Protein AF-0000000072982803 (afdb_homodimer)

Sequence (566 aa):
MSPMLAGWRTAVEQTLDEQLAAVANPHLRAAMVYSVEAGGKRLRPLLLLSVVAMYDGVIADALPAAAALEYVHTYSLIHDDLPAMDDDDLRRGKPTNHKQFGEALAILAGDALLTDAFAILSREYPEKGAACVQILAEAAGSNGMVGGQVLDMDGENEQYHLETLKRMHEAKTGALIQAAIAMGGLFVTIPETDQTALADFSAAFGLGFQIKDDINDVTKTTAELGKTADKDVIEHKNTFPELLGLDGAIQALQVEIAKAETALNELTVDAAPLAEILAVLKAMSPMLAGWRTAVEQTLDEQLAAVANPHLRAAMVYSVEAGGKRLRPLLLLSVVAMYDGVIADALPAAAALEYVHTYSLIHDDLPAMDDDDLRRGKPTNHKQFGEALAILAGDALLTDAFAILSREYPEKGAACVQILAEAAGSNGMVGGQVLDMDGENEQYHLETLKRMHEAKTGALIQAAIAMGGLFVTIPETDQTALADFSAAFGLGFQIKDDINDVTKTTAELGKTADKDVIEHKNTFPELLGLDGAIQALQVEIAKAETALNELTVDAAPLAEILAVLKA

Radius of gyration: 24.05 Å; Cα contacts (8 Å, |Δi|>4): 964; chains: 2; bounding box: 48×66×51 Å

InterPro domains:
  IPR000092 Polyprenyl synthetase-like [PF00348] (26-247)
  IPR000092 Polyprenyl synthetase-like [cd00685] (24-267)
  IPR008949 Isoprenoid synthase domain superfamily [G3DSA:1.10.600.10] (2-282)
  IPR008949 Isoprenoid synthase domain superfamily [SSF48576] (4-266)
  IPR033749 Polyprenyl synthetase, conserved site [PS00444] (205-217)
  IPR033749 Polyprenyl synthetase, conserved site [PS00723] (77-93)
  IPR053378 Prenyl diphosphate synthase [NF045485] (9-281)

Foldseek 3Di:
DDPVLVVLVVLLVVLLVVLLVPDDDPLLSCLLCCQLVLDDSLLLLLLLLLLCVQQPFDSNLCSLLSNLLSLLVSLLQLVCCAPVHLVWQWDSQHGRSCNVNNRVSSNVSSVCSNVVSLVSLCVSPVPCSVVSCVLQCCQSDCQAQVVLSVLQVVCLVPADDPVSVLSSQCRNFLSSQLSSNVSSCSRHPFDPQLVVLSNQLSSLLSSLVQLLVLLCLAVDDCVVRRIHHPSCVVSVTHHQCVNQNNVRSVVSSVVSLVSNVVSCVSGPTNSVSVVVSSCVSVD/DDPVLVVLVVLLVVLLVVLLVPDDDPLLSCLLCCQLVLDDSLLLLLLLLLLCVQQPFDSVLCSLLSNLLSLLVSLLQLVCCAPVHLVWQWDSLHGHSCNVRNRVSSNVSSVCSNVVSLVSLCVSPVPCSVVLCVLQDCQSDCQAQVVLSVLQVVCLVPADDPVSVLSSQCRNFLSSQLSSNVSSCSRHPFDPQLVVLSNQLSSLLSSLVQLLVLLCLAPDDCVVRRIHHPSCVVSVTHHQCVNQNNVRSVVSSVVSLVSNVVSCVSGPTNSVSVVVSSCVSVD

Structure (mmCIF, N/CA/C/O backbone):
data_AF-0000000072982803-model_v1
#
loop_
_entity.id
_entity.type
_entity.pdbx_description
1 polymer 'Farnesyl diphosphate synthase'
#
loop_
_atom_site.group_PDB
_atom_s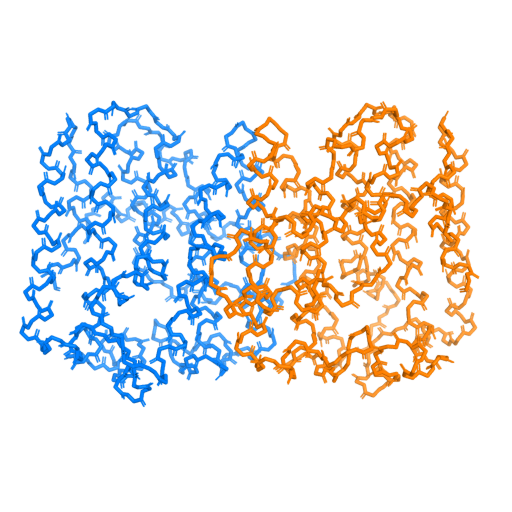ite.id
_atom_site.type_symbol
_atom_site.label_atom_id
_atom_site.label_alt_id
_atom_site.label_comp_id
_atom_site.label_asym_id
_atom_site.label_entity_id
_atom_site.label_seq_id
_atom_site.pdbx_PDB_ins_code
_atom_site.Cartn_x
_atom_site.Cartn_y
_atom_site.Cartn_z
_atom_site.occupancy
_atom_site.B_iso_or_equiv
_atom_site.auth_seq_id
_atom_site.auth_comp_id
_atom_site.auth_asym_id
_atom_site.auth_atom_id
_atom_site.pdbx_PDB_model_num
ATOM 1 N N . MET A 1 1 ? -1.982 32.188 -4.055 1 88.19 1 MET A N 1
ATOM 2 C CA . MET A 1 1 ? -0.77 31.391 -4.211 1 88.19 1 MET A CA 1
ATOM 3 C C . MET A 1 1 ? 0.246 32.125 -5.094 1 88.19 1 MET A C 1
ATOM 5 O O . MET A 1 1 ? -0.096 32.594 -6.172 1 88.19 1 MET A O 1
ATOM 9 N N . SER A 1 2 ? 1.438 32.25 -4.613 1 93.25 2 SER A N 1
ATOM 10 C CA . SER A 1 2 ? 2.492 32.906 -5.359 1 93.25 2 SER A CA 1
ATOM 11 C C . SER A 1 2 ? 2.771 32.219 -6.684 1 93.25 2 SER A C 1
ATOM 13 O O . SER A 1 2 ? 2.451 31.031 -6.844 1 93.25 2 SER A O 1
ATOM 15 N N . PRO A 1 3 ? 3.348 32.906 -7.609 1 95.31 3 PRO A N 1
ATOM 16 C CA . PRO A 1 3 ? 3.699 32.281 -8.891 1 95.31 3 PRO A CA 1
ATOM 17 C C . PRO A 1 3 ? 4.652 31.109 -8.734 1 95.31 3 PRO A C 1
ATOM 19 O O . PRO A 1 3 ? 4.57 30.141 -9.5 1 95.31 3 PRO A O 1
ATOM 22 N N . MET A 1 4 ? 5.465 31.219 -7.781 1 95.62 4 MET A N 1
ATOM 23 C CA . MET A 1 4 ? 6.418 30.141 -7.539 1 95.62 4 MET A CA 1
ATOM 24 C C . MET A 1 4 ? 5.699 28.875 -7.121 1 95.62 4 MET A C 1
ATOM 26 O O . MET A 1 4 ? 5.867 27.828 -7.75 1 95.62 4 MET A O 1
ATOM 30 N N . LEU A 1 5 ? 4.891 28.969 -6.129 1 97.12 5 LEU A N 1
ATOM 31 C CA . LEU A 1 5 ? 4.141 27.797 -5.66 1 97.12 5 LEU A CA 1
ATOM 32 C C . LEU A 1 5 ? 3.197 27.297 -6.746 1 97.12 5 LEU A C 1
ATOM 34 O O . LEU A 1 5 ? 3.025 26.078 -6.902 1 97.12 5 LEU A O 1
ATOM 38 N N . ALA A 1 6 ? 2.623 28.203 -7.48 1 97.31 6 ALA A N 1
ATOM 39 C CA . ALA A 1 6 ? 1.738 27.828 -8.578 1 97.31 6 ALA A CA 1
ATOM 40 C C . ALA A 1 6 ? 2.498 27.047 -9.648 1 97.31 6 ALA A C 1
ATOM 42 O O . ALA A 1 6 ? 1.968 26.109 -10.234 1 97.31 6 ALA A O 1
ATOM 43 N N . GLY A 1 7 ? 3.689 27.531 -9.922 1 98.06 7 GLY A N 1
ATOM 44 C CA . GLY A 1 7 ? 4.535 26.828 -10.867 1 98.06 7 GLY A CA 1
ATOM 45 C C . GLY A 1 7 ? 4.895 25.422 -10.406 1 98.06 7 GLY A C 1
ATOM 46 O O . GLY A 1 7 ? 4.902 24.484 -11.211 1 98.06 7 GLY A O 1
ATOM 47 N N . TRP A 1 8 ? 5.203 25.281 -9.125 1 98.38 8 TRP A N 1
ATOM 48 C CA . TRP A 1 8 ? 5.5 23.969 -8.57 1 98.38 8 TRP A CA 1
ATOM 49 C C . TRP A 1 8 ? 4.277 23.062 -8.633 1 98.38 8 TRP A C 1
ATOM 51 O O . TRP A 1 8 ? 4.395 21.875 -8.938 1 98.38 8 TRP A O 1
ATOM 61 N N . ARG A 1 9 ? 3.141 23.609 -8.32 1 98.06 9 ARG A N 1
ATOM 62 C CA . ARG A 1 9 ? 1.906 22.828 -8.398 1 98.06 9 ARG A CA 1
ATOM 63 C C . ARG A 1 9 ? 1.679 22.297 -9.805 1 98.06 9 ARG A C 1
ATOM 65 O O . ARG A 1 9 ? 1.323 21.125 -9.977 1 98.06 9 ARG A O 1
ATOM 72 N N . THR A 1 10 ? 1.86 23.125 -10.789 1 98.12 10 THR A N 1
ATOM 73 C CA . THR A 1 10 ? 1.71 22.734 -12.18 1 98.12 10 THR A CA 1
ATOM 74 C C . THR A 1 10 ? 2.688 21.609 -12.539 1 98.12 10 THR A C 1
ATOM 76 O O . THR A 1 10 ? 2.322 20.656 -13.219 1 98.12 10 THR A O 1
ATOM 79 N N . ALA A 1 11 ? 3.9 21.766 -12.078 1 98.62 11 ALA A N 1
ATOM 80 C CA . ALA A 1 11 ? 4.918 20.766 -12.352 1 98.62 11 ALA A CA 1
ATOM 81 C C . ALA A 1 11 ? 4.551 19.422 -11.703 1 98.62 11 ALA A C 1
ATOM 83 O O . ALA A 1 11 ? 4.758 18.359 -12.297 1 98.62 11 ALA A O 1
ATOM 84 N N . VAL A 1 12 ? 4.043 19.484 -10.508 1 98.62 12 VAL A N 1
ATOM 85 C CA . VAL A 1 12 ? 3.592 18.281 -9.812 1 98.62 12 VAL A CA 1
ATOM 86 C C . VAL A 1 12 ? 2.459 17.625 -10.602 1 98.62 12 VAL A C 1
ATOM 88 O O . VAL A 1 12 ? 2.461 16.422 -10.812 1 98.62 12 VAL A O 1
ATOM 91 N N . GLU A 1 13 ? 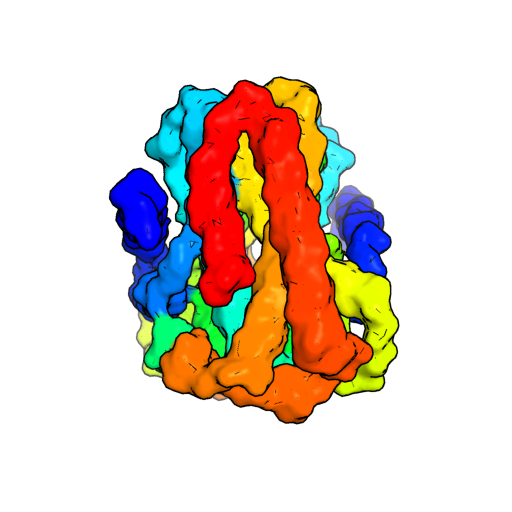1.501 18.422 -11.062 1 98.44 13 GLU A N 1
ATOM 92 C CA . GLU A 1 13 ? 0.365 17.906 -11.82 1 98.44 13 GLU A CA 1
ATOM 93 C C . GLU A 1 13 ? 0.822 17.234 -13.109 1 98.44 13 GLU A C 1
ATOM 95 O O . GLU A 1 13 ? 0.304 16.188 -13.484 1 98.44 13 GLU A O 1
ATOM 100 N N . GLN A 1 14 ? 1.755 17.844 -13.742 1 98.44 14 GLN A N 1
ATOM 101 C CA . GLN A 1 14 ? 2.303 17.25 -14.961 1 98.44 14 GLN A CA 1
ATOM 102 C C . GLN A 1 14 ? 2.977 15.914 -14.664 1 98.44 14 GLN A C 1
ATOM 104 O O . GLN A 1 14 ? 2.852 14.969 -15.445 1 98.44 14 GLN A O 1
ATOM 109 N N . THR A 1 15 ? 3.699 15.883 -13.602 1 98.62 15 THR A N 1
ATOM 110 C CA . THR A 1 15 ? 4.359 14.641 -13.195 1 98.62 15 THR A CA 1
ATOM 111 C C . THR A 1 15 ? 3.33 13.562 -12.867 1 98.62 15 THR A C 1
ATOM 113 O O . THR A 1 15 ? 3.51 12.398 -13.227 1 98.62 15 THR A O 1
ATOM 116 N N . LEU A 1 16 ? 2.277 13.93 -12.172 1 98.69 16 LEU A N 1
ATOM 117 C CA . LEU A 1 16 ? 1.188 13.008 -11.867 1 98.69 16 LEU A CA 1
ATOM 118 C C . LEU A 1 16 ? 0.576 12.445 -13.148 1 98.69 16 LEU A C 1
ATOM 120 O O . LEU A 1 16 ? 0.337 11.242 -13.258 1 98.69 16 LEU A O 1
ATOM 124 N N . ASP A 1 17 ? 0.354 13.328 -14.094 1 98.38 17 ASP A N 1
ATOM 125 C CA . ASP A 1 17 ? -0.213 12.922 -15.375 1 98.38 17 ASP A CA 1
ATOM 126 C C . ASP A 1 17 ? 0.676 11.883 -16.062 1 98.38 17 ASP A C 1
ATOM 128 O O . ASP A 1 17 ? 0.18 10.898 -16.609 1 98.38 17 ASP A O 1
ATOM 132 N N . GLU A 1 18 ? 1.884 12.148 -16.047 1 98.31 18 GLU A N 1
ATOM 133 C CA . GLU A 1 18 ? 2.842 11.25 -16.688 1 98.31 18 GLU A CA 1
ATOM 134 C C . GLU A 1 18 ? 2.836 9.875 -16.016 1 98.31 18 GLU A C 1
ATOM 136 O O . GLU A 1 18 ? 2.861 8.852 -16.703 1 98.31 18 GLU A O 1
ATOM 141 N N . GLN A 1 19 ? 2.85 9.875 -14.734 1 98.19 19 GLN A N 1
ATOM 142 C CA . GLN A 1 19 ? 2.85 8.617 -14 1 98.19 19 GLN A CA 1
ATOM 143 C C . GLN A 1 19 ? 1.555 7.84 -14.227 1 98.19 19 GLN A C 1
ATOM 145 O O . GLN A 1 19 ? 1.575 6.617 -14.391 1 98.19 19 GLN A O 1
ATOM 150 N N . LEU A 1 20 ? 0.406 8.523 -14.258 1 98.69 20 LEU A N 1
ATOM 151 C CA . LEU A 1 20 ? -0.901 7.895 -14.422 1 98.69 20 LEU A CA 1
ATOM 152 C C . LEU A 1 20 ? -1.064 7.328 -15.828 1 98.69 20 LEU A C 1
ATOM 154 O O . LEU A 1 20 ? -1.757 6.324 -16.016 1 98.69 20 LEU A O 1
ATOM 158 N N . ALA A 1 21 ? -0.416 7.961 -16.797 1 98.12 21 ALA A N 1
ATOM 159 C CA . ALA A 1 21 ? -0.5 7.523 -18.188 1 98.12 21 ALA A CA 1
ATOM 160 C C . ALA A 1 21 ? 0.123 6.141 -18.359 1 98.12 21 ALA A C 1
ATOM 162 O O . ALA A 1 21 ? -0.206 5.422 -19.297 1 98.12 21 ALA A O 1
ATOM 163 N N . ALA A 1 22 ? 0.926 5.73 -17.438 1 97.25 22 ALA A N 1
ATOM 164 C CA . ALA A 1 22 ? 1.654 4.465 -17.547 1 97.25 22 ALA A CA 1
ATOM 165 C C . ALA A 1 22 ? 0.8 3.301 -17.047 1 97.25 22 ALA A C 1
ATOM 167 O O . ALA A 1 22 ? 1.158 2.137 -17.25 1 97.25 22 ALA A O 1
ATOM 168 N N . VAL A 1 23 ? -0.328 3.568 -16.438 1 98.31 23 VAL A N 1
ATOM 169 C CA . VAL A 1 23 ? -1.225 2.516 -15.977 1 98.31 23 VAL A CA 1
ATOM 170 C C . VAL A 1 23 ? -1.899 1.846 -17.172 1 98.31 23 VAL A C 1
ATOM 172 O O . VAL A 1 23 ? -2.617 2.498 -17.938 1 98.31 23 VAL A O 1
ATOM 175 N N . ALA A 1 24 ? -1.736 0.604 -17.297 1 96.94 24 ALA A N 1
ATOM 176 C CA . ALA A 1 24 ? -2.105 -0.113 -18.516 1 96.94 24 ALA A CA 1
ATOM 177 C C . ALA A 1 24 ? -3.613 -0.331 -18.594 1 96.94 24 ALA A C 1
ATOM 179 O O . ALA A 1 24 ? -4.215 -0.202 -19.656 1 96.94 24 ALA A O 1
ATOM 180 N N . ASN A 1 25 ? -4.262 -0.745 -17.531 1 97.19 25 ASN A N 1
ATOM 181 C CA . ASN A 1 25 ? -5.695 -1.016 -17.531 1 97.19 25 ASN A CA 1
ATOM 182 C C . ASN A 1 25 ? -6.512 0.273 -17.594 1 97.19 25 ASN A C 1
ATOM 184 O O . ASN A 1 25 ? -6.48 1.073 -16.656 1 97.19 25 ASN A O 1
ATOM 188 N N . PRO A 1 26 ? -7.23 0.435 -18.609 1 97.25 26 PRO A N 1
ATOM 189 C CA . PRO A 1 26 ? -7.906 1.722 -18.781 1 97.25 26 PRO A CA 1
ATOM 190 C C . PRO A 1 26 ? -8.977 1.978 -17.719 1 97.25 26 PRO A C 1
ATOM 192 O O . PRO A 1 26 ? -9.219 3.129 -17.344 1 97.25 26 PRO A O 1
ATOM 195 N N . HIS A 1 27 ? -9.617 0.902 -17.266 1 97.56 27 HIS A N 1
ATOM 196 C CA . HIS A 1 27 ? -10.648 1.046 -16.25 1 97.56 27 HIS A CA 1
ATOM 197 C C . HIS A 1 27 ? -10.047 1.485 -14.914 1 97.56 27 HIS A C 1
ATOM 199 O O . HIS A 1 27 ? -10.555 2.406 -14.266 1 97.56 27 HIS A O 1
ATOM 205 N N . LEU A 1 28 ? -8.961 0.876 -14.57 1 98.62 28 LEU A N 1
ATOM 206 C CA . LEU A 1 28 ? -8.234 1.249 -13.359 1 98.62 28 LEU A CA 1
ATOM 207 C C . LEU A 1 28 ? -7.645 2.65 -13.492 1 98.62 28 LEU A C 1
ATOM 209 O O . LEU A 1 28 ? -7.723 3.449 -12.555 1 98.62 28 LEU A O 1
ATOM 213 N N . ARG A 1 29 ? -7.098 2.949 -14.625 1 98.75 29 ARG A N 1
ATOM 214 C CA . ARG A 1 29 ? -6.504 4.258 -14.875 1 98.75 29 ARG A CA 1
ATOM 215 C C . ARG A 1 29 ? -7.535 5.367 -14.711 1 98.75 29 ARG A C 1
ATOM 217 O O . ARG A 1 29 ? -7.254 6.402 -14.109 1 98.75 29 ARG A O 1
ATOM 224 N N . ALA A 1 30 ? -8.695 5.121 -15.203 1 98.75 30 ALA A N 1
ATOM 225 C CA . ALA A 1 30 ? -9.758 6.125 -15.125 1 98.75 30 ALA A CA 1
ATOM 226 C C . ALA A 1 30 ? -10.109 6.441 -13.672 1 98.75 30 ALA A C 1
ATOM 228 O O . ALA A 1 30 ? -10.305 7.605 -13.312 1 98.75 30 ALA A O 1
ATOM 229 N N . ALA A 1 31 ? -10.195 5.406 -12.875 1 98.75 31 ALA A N 1
ATOM 230 C CA . ALA A 1 31 ? -10.539 5.586 -11.461 1 98.75 31 ALA A CA 1
ATOM 231 C C . ALA A 1 31 ? -9.43 6.32 -10.719 1 98.75 31 ALA A C 1
ATOM 233 O O . ALA A 1 31 ? -9.703 7.188 -9.883 1 98.75 31 ALA A O 1
ATOM 234 N N . MET A 1 32 ? -8.188 5.945 -11.023 1 98.81 32 MET A N 1
ATOM 235 C CA . MET A 1 32 ? -7.043 6.602 -10.398 1 98.81 32 MET A CA 1
ATOM 236 C C . MET A 1 32 ? -6.957 8.062 -10.812 1 98.81 32 MET A C 1
ATOM 238 O O . MET A 1 32 ? -6.836 8.953 -9.961 1 98.81 32 MET A O 1
ATOM 242 N N . VAL A 1 33 ? -7.086 8.32 -12.07 1 98.75 33 VAL A N 1
ATOM 243 C CA . VAL A 1 33 ? -6.988 9.656 -12.641 1 98.75 33 VAL A CA 1
ATOM 244 C C . VAL A 1 33 ? -8.102 10.539 -12.078 1 98.75 33 VAL A C 1
ATOM 246 O O . VAL A 1 33 ? -7.871 11.703 -11.742 1 98.75 33 VAL A O 1
ATOM 249 N N . TYR A 1 34 ? -9.289 10 -11.953 1 98.62 34 TYR A N 1
ATOM 250 C CA . TYR A 1 34 ? -10.461 10.734 -11.5 1 98.62 34 TYR A CA 1
ATOM 251 C C . TYR A 1 34 ? -10.195 11.406 -10.156 1 98.62 34 TYR A C 1
ATOM 253 O O . TYR A 1 34 ? -10.414 12.609 -10 1 98.62 34 TYR A O 1
ATOM 261 N N . SER A 1 35 ? -9.656 10.664 -9.219 1 98.31 35 SER A N 1
ATOM 262 C CA . SER A 1 35 ? -9.445 11.195 -7.875 1 98.31 35 SER A CA 1
ATOM 263 C C . SER A 1 35 ? -8.227 12.102 -7.82 1 98.31 35 SER A C 1
ATOM 265 O O . SER A 1 35 ? -8.227 13.109 -7.113 1 98.31 35 SER A O 1
ATOM 267 N N . VAL A 1 36 ? -7.18 11.742 -8.578 1 98.38 36 VAL A N 1
ATOM 268 C CA . VAL A 1 36 ? -5.957 12.539 -8.562 1 98.38 36 VAL A CA 1
ATOM 269 C C . VAL A 1 36 ? -6.215 13.891 -9.219 1 98.38 36 VAL A C 1
ATOM 271 O O . VAL A 1 36 ? -5.742 14.922 -8.742 1 98.38 36 VAL A O 1
ATOM 274 N N . GLU A 1 37 ? -7.02 13.914 -10.211 1 95.94 37 GLU A N 1
ATOM 275 C CA . GLU A 1 37 ? -7.234 15.125 -11 1 95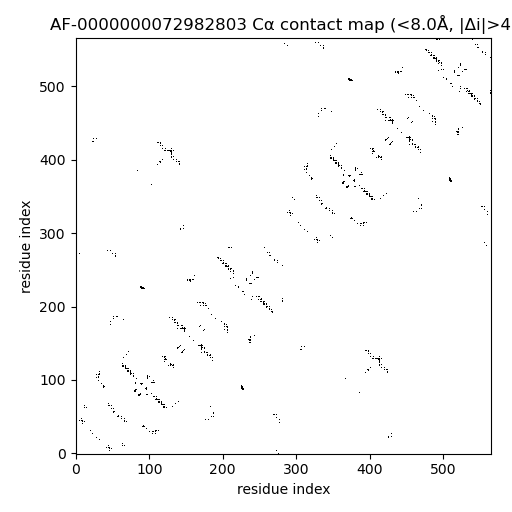.94 37 GLU A CA 1
ATOM 276 C C . GLU A 1 37 ? -8.414 15.938 -10.461 1 95.94 37 GLU A C 1
ATOM 278 O O . GLU A 1 37 ? -8.719 17.016 -10.977 1 95.94 37 GLU A O 1
ATOM 283 N N . ALA A 1 38 ? -9.102 15.375 -9.477 1 92.56 38 ALA A N 1
ATOM 284 C CA . ALA A 1 38 ? -10.211 16.109 -8.875 1 92.56 38 ALA A CA 1
ATOM 285 C C . ALA A 1 38 ? -9.727 17.406 -8.234 1 92.56 38 ALA A C 1
ATOM 287 O O . ALA A 1 38 ? -10.539 18.25 -7.863 1 92.56 38 ALA A O 1
ATOM 288 N N . GLY A 1 39 ? -8.398 17.562 -8.195 1 87.62 39 GLY A N 1
ATOM 289 C CA . GLY A 1 39 ? -7.824 18.812 -7.738 1 87.62 39 GLY A CA 1
ATOM 290 C C . GLY A 1 39 ? -7.242 18.719 -6.34 1 87.62 39 GLY A C 1
ATOM 291 O O . GLY A 1 39 ? -6.656 17.703 -5.969 1 87.62 39 GLY A O 1
ATOM 292 N N . GLY A 1 40 ? -7.32 19.875 -5.691 1 86.88 40 GLY A N 1
ATOM 293 C CA . GLY A 1 40 ? -6.676 20 -4.395 1 86.88 40 GLY A CA 1
ATOM 294 C C . GLY A 1 40 ? -5.516 20.984 -4.402 1 86.88 40 GLY A C 1
ATOM 295 O O . GLY A 1 40 ? -4.973 21.297 -5.465 1 86.88 40 GLY A O 1
ATOM 296 N N . LYS A 1 41 ? -5.184 21.422 -3.281 1 90.38 41 LYS A N 1
ATOM 297 C CA . LYS A 1 41 ? -4.176 22.469 -3.139 1 90.38 41 LYS A CA 1
ATOM 298 C C . LYS A 1 41 ? -2.768 21.891 -3.264 1 90.38 41 LYS A C 1
ATOM 300 O O . LYS A 1 41 ? -1.802 22.641 -3.441 1 90.38 41 LYS A O 1
ATOM 305 N N . ARG A 1 42 ? -2.627 20.562 -3.256 1 97.25 42 ARG A N 1
ATOM 306 C CA . ARG A 1 42 ? -1.343 19.875 -3.354 1 97.25 42 ARG A CA 1
ATOM 307 C C . ARG A 1 42 ? -0.371 20.391 -2.291 1 97.25 42 ARG A C 1
ATOM 309 O O . ARG A 1 42 ? 0.798 20.641 -2.586 1 97.25 42 ARG A O 1
ATOM 316 N N . LEU A 1 43 ? -0.845 20.562 -1.11 1 97.38 43 LEU A N 1
ATOM 317 C CA . LEU A 1 43 ? -0.063 21.156 -0.028 1 97.38 43 LEU A CA 1
ATOM 318 C C . LEU A 1 43 ? 1.12 20.266 0.333 1 97.38 43 LEU A C 1
ATOM 320 O O . LEU A 1 43 ? 2.23 20.75 0.548 1 97.38 43 LEU A O 1
ATOM 324 N N . ARG A 1 44 ? 0.919 18.969 0.37 1 98.56 44 ARG A N 1
ATOM 325 C CA . ARG A 1 44 ? 1.982 18.062 0.794 1 98.56 44 ARG A CA 1
ATOM 326 C C . ARG A 1 44 ? 3.127 18.062 -0.214 1 98.56 44 ARG A C 1
ATOM 328 O O . ARG A 1 44 ? 4.285 18.25 0.154 1 98.56 44 ARG A O 1
ATOM 335 N N . PRO A 1 45 ? 2.82 17.906 -1.477 1 98.81 45 PRO A N 1
ATOM 336 C CA . PRO A 1 45 ? 3.889 18.078 -2.465 1 98.81 45 PRO A CA 1
ATOM 337 C C . PRO A 1 45 ? 4.594 19.422 -2.359 1 98.81 45 PRO A C 1
ATOM 339 O O . PRO A 1 45 ? 5.82 19.5 -2.465 1 98.81 45 PRO A O 1
ATOM 342 N N . LEU A 1 46 ? 3.84 20.484 -2.148 1 98.81 46 LEU A N 1
ATOM 343 C CA . LEU A 1 46 ? 4.414 21.812 -2.096 1 98.81 46 LEU A CA 1
ATOM 344 C C . LEU A 1 46 ? 5.293 21.984 -0.861 1 98.81 46 LEU A C 1
ATOM 346 O O . LEU A 1 46 ? 6.301 22.703 -0.902 1 98.81 46 LEU A O 1
ATOM 350 N N . LEU A 1 47 ? 4.91 21.359 0.251 1 98.88 47 LEU A N 1
ATOM 351 C CA . LEU A 1 47 ? 5.758 21.359 1.438 1 98.88 47 LEU A CA 1
ATOM 352 C C . LEU A 1 47 ? 7.102 20.703 1.145 1 98.88 47 LEU A C 1
ATOM 354 O O . LEU A 1 47 ? 8.156 21.25 1.496 1 98.88 47 LEU A O 1
ATOM 358 N N . LEU A 1 48 ? 7.098 19.562 0.494 1 98.94 48 LEU A N 1
ATOM 359 C CA . LEU A 1 48 ? 8.312 18.844 0.122 1 98.94 48 LEU A CA 1
ATOM 360 C C . LEU A 1 48 ? 9.211 19.719 -0.75 1 98.94 48 LEU A C 1
ATOM 362 O O . LEU A 1 48 ? 10.398 19.891 -0.452 1 98.94 48 LEU A O 1
ATOM 366 N N . LEU A 1 49 ? 8.625 20.344 -1.777 1 98.88 49 LEU A N 1
ATOM 367 C CA . LEU A 1 49 ? 9.391 21.141 -2.732 1 98.88 49 LEU A CA 1
ATOM 368 C C . LEU A 1 49 ? 9.898 22.422 -2.086 1 98.88 49 LEU A C 1
ATOM 370 O O . LEU A 1 49 ? 10.969 22.922 -2.449 1 98.88 49 LEU A O 1
ATOM 374 N N . SER A 1 50 ? 9.125 22.969 -1.126 1 98.88 50 SER A N 1
ATOM 375 C CA . SER A 1 50 ? 9.57 24.156 -0.396 1 98.88 50 SER A CA 1
ATOM 376 C C . SER A 1 50 ? 10.891 23.891 0.323 1 98.88 50 SER A C 1
ATOM 378 O O . SER A 1 50 ? 11.797 24.734 0.275 1 98.88 50 SER A O 1
ATOM 380 N N . VAL A 1 51 ? 11 22.734 0.969 1 98.88 51 VAL A N 1
ATOM 381 C CA . VAL A 1 51 ? 12.242 22.391 1.652 1 98.88 51 VAL A CA 1
ATOM 382 C C . VAL A 1 51 ? 13.383 22.297 0.639 1 98.88 51 VAL A C 1
ATOM 384 O O . VAL A 1 51 ? 14.469 22.828 0.873 1 98.88 51 VAL A O 1
ATOM 387 N N . VAL A 1 52 ? 13.156 21.656 -0.489 1 98.81 52 VAL A N 1
ATOM 388 C CA . VAL A 1 52 ? 14.164 21.5 -1.527 1 98.81 52 VAL A CA 1
ATOM 389 C C . VAL A 1 52 ? 14.641 22.891 -1.987 1 98.81 52 VAL A C 1
ATOM 391 O O . VAL A 1 52 ? 15.844 23.141 -2.064 1 98.81 52 VAL A O 1
ATOM 394 N N . ALA A 1 53 ? 13.695 23.781 -2.191 1 98.62 53 ALA A N 1
ATOM 395 C CA . ALA A 1 53 ? 14.016 25.109 -2.699 1 98.62 53 ALA A CA 1
ATOM 396 C C . ALA A 1 53 ? 14.758 25.938 -1.652 1 98.62 53 ALA A C 1
ATOM 398 O O . ALA A 1 53 ? 15.719 26.656 -1.977 1 98.62 53 ALA A O 1
ATOM 399 N N . MET A 1 54 ? 14.367 25.875 -0.437 1 98.44 54 MET A N 1
ATOM 400 C CA . MET A 1 54 ? 14.914 26.672 0.647 1 98.44 54 MET A CA 1
ATOM 401 C C . MET A 1 54 ? 16.391 26.375 0.854 1 98.44 54 MET A C 1
ATOM 403 O O . MET A 1 54 ? 17.141 27.25 1.31 1 98.44 54 MET A O 1
ATOM 407 N N . TYR A 1 55 ? 16.781 25.219 0.519 1 98.44 55 TYR A N 1
ATOM 408 C CA . TYR A 1 55 ? 18.172 24.828 0.742 1 98.44 55 TYR A CA 1
ATOM 409 C C . TYR A 1 55 ? 18.891 24.609 -0.581 1 98.44 55 TYR A C 1
ATOM 411 O O . TYR A 1 55 ? 19.781 23.766 -0.675 1 98.44 55 TYR A O 1
ATOM 419 N N . ASP A 1 56 ? 18.422 25.219 -1.621 1 98 56 ASP A N 1
ATOM 420 C CA . ASP A 1 56 ? 19.062 25.375 -2.918 1 98 56 ASP A CA 1
ATOM 421 C C . ASP A 1 56 ? 19.125 24.047 -3.67 1 98 56 ASP A C 1
ATOM 423 O O . ASP A 1 56 ? 20.109 23.781 -4.379 1 98 56 ASP A O 1
ATOM 427 N N . GLY A 1 57 ? 18.156 23.203 -3.438 1 98.31 57 GLY A N 1
ATOM 428 C CA . GLY A 1 57 ? 18.031 21.984 -4.223 1 98.31 57 GLY A CA 1
ATOM 429 C C . GLY A 1 57 ? 17.391 22.203 -5.582 1 98.31 57 GLY A C 1
ATOM 430 O O . GLY A 1 57 ? 16.922 23.297 -5.875 1 98.31 57 GLY A O 1
ATOM 431 N N . VAL A 1 58 ? 17.453 21.188 -6.379 1 98.5 58 VAL A N 1
ATOM 432 C CA . VAL A 1 58 ? 16.859 21.219 -7.715 1 98.5 58 VAL A CA 1
ATOM 433 C C . VAL A 1 58 ? 15.453 20.641 -7.676 1 98.5 58 VAL A C 1
ATOM 435 O O . VAL A 1 58 ? 15.273 19.438 -7.434 1 98.5 58 VAL A O 1
ATOM 438 N N . ILE A 1 59 ? 14.445 21.438 -7.965 1 98.62 59 ILE A N 1
ATOM 439 C CA . ILE A 1 59 ? 13.031 21.078 -7.84 1 98.62 59 ILE A CA 1
ATOM 440 C C . ILE A 1 59 ? 12.719 19.875 -8.719 1 98.62 59 ILE A C 1
ATOM 442 O O . ILE A 1 59 ? 12.055 18.938 -8.281 1 98.62 59 ILE A O 1
ATOM 446 N N . ALA A 1 60 ? 13.227 19.859 -9.945 1 98.56 60 ALA A N 1
ATOM 447 C CA . ALA A 1 60 ? 12.945 18.797 -10.914 1 98.56 60 ALA A CA 1
ATOM 448 C C . ALA A 1 60 ? 13.344 17.438 -10.359 1 98.56 60 ALA A C 1
ATOM 450 O O . ALA A 1 60 ? 12.695 16.438 -10.648 1 98.56 60 ALA A O 1
ATOM 451 N N . ASP A 1 61 ? 14.344 17.422 -9.523 1 98.5 61 ASP A N 1
ATOM 452 C CA . ASP A 1 61 ? 14.859 16.172 -8.977 1 98.5 61 ASP A CA 1
ATOM 453 C C . ASP A 1 61 ? 13.891 15.594 -7.941 1 98.5 61 ASP A C 1
ATOM 455 O O . ASP A 1 61 ? 13.922 14.391 -7.664 1 98.5 61 ASP A O 1
ATOM 459 N N . ALA A 1 62 ? 13.023 16.406 -7.387 1 98.81 62 ALA A N 1
ATOM 460 C CA . ALA A 1 62 ? 12.18 15.977 -6.273 1 98.81 62 ALA A CA 1
ATOM 461 C C . ALA A 1 62 ? 10.734 15.766 -6.723 1 98.81 62 ALA A C 1
ATOM 463 O O . ALA A 1 62 ? 9.898 15.32 -5.941 1 98.81 62 ALA A O 1
ATOM 464 N N . LEU A 1 63 ? 10.453 16.031 -7.996 1 98.88 63 LEU A N 1
ATOM 465 C CA . LEU A 1 63 ? 9.078 16.016 -8.492 1 98.88 63 LEU A CA 1
ATOM 466 C C . LEU A 1 63 ? 8.492 14.609 -8.406 1 98.88 63 LEU A C 1
ATOM 468 O O . LEU A 1 63 ? 7.34 14.43 -7.992 1 98.88 63 LEU A O 1
ATOM 472 N N . PRO A 1 64 ? 9.242 13.562 -8.734 1 98.88 64 PRO A N 1
ATOM 473 C CA . PRO A 1 64 ? 8.656 12.227 -8.594 1 98.88 64 PRO A CA 1
ATOM 474 C C . PRO A 1 64 ? 8.312 11.883 -7.145 1 98.88 64 PRO A C 1
ATOM 476 O O . PRO A 1 64 ? 7.316 11.203 -6.887 1 98.88 64 PRO A O 1
ATOM 479 N N . ALA A 1 65 ? 9.18 12.32 -6.227 1 98.88 65 ALA A N 1
ATOM 480 C CA . ALA A 1 65 ? 8.883 12.102 -4.812 1 98.88 65 ALA A CA 1
ATOM 481 C C . ALA A 1 65 ? 7.621 12.844 -4.391 1 98.88 65 ALA A C 1
ATOM 483 O O . ALA A 1 65 ? 6.809 12.32 -3.629 1 98.88 65 ALA A O 1
ATOM 484 N N . ALA A 1 66 ? 7.477 14.047 -4.883 1 98.88 66 ALA A N 1
ATOM 485 C CA . ALA A 1 66 ? 6.273 14.836 -4.617 1 98.88 66 ALA A CA 1
ATOM 486 C C . ALA A 1 66 ? 5.031 14.141 -5.172 1 98.88 66 ALA A C 1
ATOM 488 O O . ALA A 1 66 ? 3.982 14.117 -4.52 1 98.88 66 ALA A O 1
ATOM 489 N N . ALA A 1 67 ? 5.18 13.586 -6.34 1 98.81 67 ALA A N 1
ATOM 490 C CA . ALA A 1 67 ? 4.074 12.859 -6.957 1 98.81 67 ALA A CA 1
ATOM 491 C C . ALA A 1 67 ? 3.711 11.617 -6.141 1 98.81 67 ALA A C 1
ATOM 493 O O . ALA A 1 67 ? 2.531 11.32 -5.945 1 98.81 67 ALA A O 1
ATOM 494 N N . ALA A 1 68 ? 4.715 10.906 -5.691 1 98.88 68 ALA A N 1
ATOM 495 C CA . ALA A 1 68 ? 4.488 9.719 -4.871 1 98.88 68 ALA A CA 1
ATOM 496 C C . ALA A 1 68 ? 3.744 10.078 -3.586 1 98.88 68 ALA A C 1
ATOM 498 O O . ALA A 1 68 ? 2.838 9.352 -3.168 1 98.88 68 ALA A O 1
ATOM 499 N N . LEU A 1 69 ? 4.113 11.133 -2.99 1 98.81 69 LEU A N 1
ATOM 500 C CA . LEU A 1 69 ? 3.453 11.625 -1.787 1 98.81 69 LEU A CA 1
ATOM 501 C C . LEU A 1 69 ? 1.979 11.914 -2.057 1 98.81 69 LEU A C 1
ATOM 503 O O . LEU A 1 69 ? 1.116 11.562 -1.247 1 98.81 69 LEU A O 1
ATOM 507 N N . GLU A 1 70 ? 1.697 12.531 -3.16 1 98.81 70 GLU A N 1
ATOM 508 C CA . GLU A 1 70 ? 0.317 12.836 -3.525 1 98.81 70 GLU A CA 1
ATOM 509 C C . GLU A 1 70 ? -0.471 11.555 -3.812 1 98.81 70 GLU A C 1
ATOM 511 O O . GLU A 1 70 ? -1.671 11.484 -3.537 1 98.81 70 GLU A O 1
ATOM 516 N N . TYR A 1 71 ? 0.186 10.562 -4.43 1 98.88 71 TYR A N 1
ATOM 517 C CA . TYR A 1 71 ? -0.461 9.273 -4.621 1 98.88 71 TYR A CA 1
ATOM 518 C C . TYR A 1 71 ? -0.956 8.703 -3.295 1 98.88 71 TYR A C 1
ATOM 520 O O . TYR A 1 71 ? -2.107 8.281 -3.188 1 98.88 71 TYR A O 1
ATOM 528 N N . VAL A 1 72 ? -0.114 8.75 -2.277 1 98.88 72 VAL A N 1
ATOM 529 C CA . VAL A 1 72 ? -0.471 8.203 -0.974 1 98.88 72 VAL A CA 1
ATOM 530 C C . VAL A 1 72 ? -1.612 9.016 -0.366 1 98.88 72 VAL A C 1
ATOM 532 O O . VAL A 1 72 ? -2.557 8.453 0.193 1 98.88 72 VAL A O 1
ATOM 535 N N . HIS A 1 73 ? -1.52 10.312 -0.482 1 98.62 73 HIS A N 1
ATOM 536 C CA . HIS A 1 73 ? -2.598 11.148 0.037 1 98.62 73 HIS A CA 1
ATOM 537 C C . HIS A 1 73 ? -3.918 10.844 -0.664 1 98.62 73 HIS A C 1
ATOM 539 O O . HIS A 1 73 ? -4.953 10.695 -0.01 1 98.62 73 HIS A O 1
ATOM 545 N N . THR A 1 74 ? -3.904 10.766 -1.977 1 98.62 74 THR A N 1
ATOM 546 C CA . THR A 1 74 ? -5.113 10.539 -2.76 1 98.62 74 THR A CA 1
ATOM 547 C C . THR A 1 74 ? -5.723 9.18 -2.428 1 98.62 74 THR A C 1
ATOM 549 O O . THR A 1 74 ? -6.941 9.055 -2.283 1 98.62 74 THR A O 1
ATOM 552 N N . TYR A 1 75 ? -4.855 8.172 -2.311 1 98.75 75 TYR A N 1
ATOM 553 C CA . TYR A 1 75 ? -5.371 6.867 -1.92 1 98.75 75 TYR A CA 1
ATOM 554 C C . TYR A 1 75 ? -6.105 6.949 -0.587 1 98.75 75 TYR A C 1
ATOM 556 O O . TYR A 1 75 ? -7.148 6.312 -0.405 1 98.75 75 TYR A O 1
ATOM 564 N N . SER A 1 76 ? -5.543 7.645 0.38 1 98.56 76 SER A N 1
ATOM 565 C CA . SER A 1 76 ? -6.152 7.742 1.702 1 98.56 76 SER A CA 1
ATOM 566 C C . SER A 1 76 ? -7.535 8.383 1.626 1 98.56 76 SER A C 1
ATOM 568 O O . SER A 1 76 ? -8.445 7.996 2.361 1 98.56 76 SER A O 1
ATOM 570 N N . LEU A 1 77 ? -7.738 9.375 0.686 1 97.69 77 LEU A N 1
ATOM 571 C CA . LEU A 1 77 ? -9.039 10.008 0.494 1 97.69 77 LEU A CA 1
ATOM 572 C C . LEU A 1 77 ? -10.039 9.023 -0.096 1 97.69 77 LEU A C 1
ATOM 574 O O . LEU A 1 77 ? -11.188 8.953 0.349 1 97.69 77 LEU A O 1
ATOM 578 N N . ILE A 1 78 ? -9.602 8.258 -1.072 1 98.62 78 ILE A N 1
ATOM 579 C CA . ILE A 1 78 ? -10.484 7.305 -1.738 1 98.62 78 ILE A CA 1
ATOM 580 C C . ILE A 1 78 ? -10.992 6.281 -0.728 1 98.62 78 ILE A C 1
ATOM 582 O O . ILE A 1 78 ? -12.195 6.02 -0.653 1 98.62 78 ILE A O 1
ATOM 586 N N . HIS A 1 79 ? -10.07 5.715 0.052 1 98.56 79 HIS A N 1
ATOM 587 C CA . HIS A 1 79 ? -10.461 4.668 0.994 1 98.56 79 HIS A CA 1
ATOM 588 C C . HIS A 1 79 ? -11.266 5.242 2.15 1 98.56 79 HIS A C 1
ATOM 590 O O . HIS A 1 79 ? -12.219 4.617 2.617 1 98.56 79 HIS A O 1
ATOM 596 N N . ASP A 1 80 ? -10.945 6.434 2.582 1 96.56 80 ASP A N 1
ATOM 597 C CA . ASP A 1 80 ? -11.664 7.09 3.67 1 96.56 80 ASP A CA 1
ATOM 598 C C . ASP A 1 80 ? -13.109 7.391 3.27 1 96.56 80 ASP A C 1
ATOM 600 O O . ASP A 1 80 ? -14.008 7.398 4.117 1 96.56 80 ASP A O 1
ATOM 604 N N . ASP A 1 81 ? -13.359 7.609 1.984 1 96.69 81 ASP A N 1
ATOM 605 C CA . ASP A 1 81 ? -14.664 8.008 1.471 1 96.69 81 ASP A CA 1
ATOM 606 C C . ASP A 1 81 ? -15.578 6.793 1.281 1 96.69 81 ASP A C 1
ATOM 608 O O . ASP A 1 81 ? -16.766 6.941 1.021 1 96.69 81 ASP A O 1
ATOM 612 N N . LEU A 1 82 ? -15.094 5.57 1.455 1 97.81 82 LEU A N 1
ATOM 613 C CA . LEU A 1 82 ? -15.844 4.355 1.172 1 97.81 82 LEU A CA 1
ATOM 614 C C . LEU A 1 82 ? -17.047 4.23 2.102 1 97.81 82 LEU A C 1
ATOM 616 O O . LEU A 1 82 ? -17.047 4.793 3.201 1 97.81 82 LEU A O 1
ATOM 620 N N . PRO A 1 83 ? -18.078 3.402 1.733 1 96.44 83 PRO A N 1
ATOM 621 C CA . PRO A 1 83 ? -19.281 3.217 2.549 1 96.44 83 PRO A CA 1
ATOM 622 C C . PRO A 1 83 ? -18.969 2.684 3.945 1 96.44 83 PRO A C 1
ATOM 624 O O . PRO A 1 83 ? -19.641 3.047 4.914 1 96.44 83 PRO A O 1
ATOM 627 N N . ALA A 1 84 ? -17.969 1.917 4.074 1 94.75 84 ALA A N 1
ATOM 628 C CA . ALA A 1 84 ? -17.625 1.289 5.348 1 94.75 84 ALA A CA 1
ATOM 629 C C . ALA A 1 84 ? -16.938 2.279 6.281 1 94.75 84 ALA A C 1
ATOM 631 O O . ALA A 1 84 ? -16.797 2.018 7.48 1 94.75 84 ALA A O 1
ATOM 632 N N . MET A 1 85 ? -16.594 3.469 5.746 1 93.81 85 MET A N 1
ATOM 633 C CA . MET A 1 85 ? -15.891 4.477 6.535 1 93.81 85 MET A CA 1
ATOM 634 C C . MET A 1 85 ? -16.703 5.766 6.617 1 93.81 85 MET A C 1
ATOM 636 O O . MET A 1 85 ? -17.781 5.789 7.223 1 93.81 85 MET A O 1
ATOM 640 N N . ASP A 1 86 ? -16.266 6.773 5.891 1 90.5 86 ASP A N 1
ATOM 641 C CA . ASP A 1 86 ? -16.984 8.039 6 1 90.5 86 ASP A CA 1
ATOM 642 C C . ASP A 1 86 ? -18.219 8.055 5.09 1 90.5 86 ASP A C 1
ATOM 644 O O . ASP A 1 86 ? -19.125 8.859 5.281 1 90.5 86 ASP A O 1
ATOM 648 N N . ASP A 1 87 ? -18.266 7.199 4.141 1 93.19 87 ASP A N 1
ATOM 649 C CA . ASP A 1 87 ? -19.359 7.098 3.178 1 93.19 87 ASP A CA 1
ATOM 650 C C . ASP A 1 87 ? -19.703 8.469 2.596 1 93.19 87 ASP A C 1
ATOM 652 O O . ASP A 1 87 ? -20.875 8.836 2.525 1 93.19 87 ASP A O 1
ATOM 656 N N . ASP A 1 88 ? -18.703 9.195 2.223 1 92.75 88 ASP A N 1
ATOM 657 C CA . ASP A 1 88 ? -18.906 10.539 1.688 1 92.75 88 ASP A CA 1
ATOM 658 C C . ASP A 1 88 ? -19.438 10.484 0.252 1 92.75 88 ASP A C 1
ATOM 660 O O . ASP A 1 88 ? -18.984 9.648 -0.541 1 92.75 88 ASP A O 1
ATOM 664 N N . ASP A 1 89 ? -20.328 11.43 -0.121 1 93 89 ASP A N 1
ATOM 665 C CA . ASP A 1 89 ? -20.875 11.492 -1.468 1 93 89 ASP A CA 1
ATOM 666 C C . ASP A 1 89 ? -20 12.344 -2.385 1 93 89 ASP A C 1
ATOM 668 O O . ASP A 1 89 ? -19.938 12.094 -3.592 1 93 89 ASP A O 1
ATOM 672 N N . LEU A 1 90 ? -19.281 13.336 -1.723 1 92.81 90 LEU A N 1
ATOM 673 C CA . LEU A 1 90 ? -18.516 14.289 -2.508 1 92.81 90 LEU A CA 1
ATOM 674 C C . LEU A 1 90 ? -17.094 14.414 -1.968 1 92.81 90 LEU A C 1
ATOM 676 O O . LEU A 1 90 ? -16.875 14.305 -0.76 1 92.81 90 LEU A O 1
ATOM 680 N N . ARG A 1 91 ? -16.219 14.633 -2.871 1 91.88 91 ARG A N 1
ATOM 681 C CA . ARG A 1 91 ? -14.828 15 -2.605 1 91.88 91 ARG A CA 1
ATOM 682 C C . ARG A 1 91 ? -14.305 15.977 -3.658 1 91.88 91 ARG A C 1
ATOM 684 O O . ARG A 1 91 ? -14.359 15.688 -4.855 1 91.88 91 ARG A O 1
ATOM 691 N N . ARG A 1 92 ? -13.914 17.141 -3.162 1 93 92 ARG A N 1
ATOM 692 C CA . ARG A 1 92 ? -13.414 18.203 -4.027 1 93 92 ARG A CA 1
ATOM 693 C C . ARG A 1 92 ? -14.461 18.594 -5.066 1 93 92 ARG A C 1
ATOM 695 O O . ARG A 1 92 ? -14.141 18.781 -6.238 1 93 92 ARG A O 1
ATOM 702 N N . GLY A 1 93 ? -15.68 18.547 -4.621 1 91.12 93 GLY A N 1
ATOM 703 C CA . GLY A 1 93 ? -16.781 19.031 -5.426 1 91.12 93 GLY A CA 1
ATOM 704 C C . GLY A 1 93 ? -17.281 18.016 -6.434 1 91.12 93 GLY A C 1
ATOM 705 O O . GLY A 1 93 ? -18.219 18.297 -7.195 1 91.12 93 GLY A O 1
ATOM 706 N N . LYS A 1 94 ? -16.703 16.859 -6.43 1 94.56 94 LYS A N 1
ATOM 707 C CA . LYS A 1 94 ? -17.094 15.789 -7.34 1 94.56 94 LYS A CA 1
ATOM 708 C C . LYS A 1 94 ? -17.562 14.555 -6.574 1 94.56 94 LYS A C 1
ATOM 710 O O . LYS A 1 94 ? -17.234 14.391 -5.395 1 94.56 94 LYS A O 1
ATOM 715 N N . PRO A 1 95 ? -18.391 13.75 -7.23 1 97 95 PRO A N 1
ATOM 716 C CA . PRO A 1 95 ? -18.703 12.484 -6.57 1 97 95 PRO A CA 1
ATOM 717 C C . PRO A 1 95 ? -17.438 11.719 -6.145 1 97 95 PRO A C 1
ATOM 719 O O . PRO A 1 95 ? -16.438 11.742 -6.852 1 97 95 PRO A O 1
ATOM 722 N N . THR A 1 96 ? -17.516 11.094 -5.008 1 97.56 96 THR A N 1
ATOM 723 C CA . THR A 1 96 ? -16.391 10.281 -4.555 1 97.56 96 THR A CA 1
ATOM 724 C C . THR A 1 96 ? -16.141 9.117 -5.508 1 97.56 96 THR A C 1
ATOM 726 O O . THR A 1 96 ? -17 8.789 -6.328 1 97.56 96 THR A O 1
ATOM 729 N N . ASN A 1 97 ? -15.008 8.57 -5.406 1 98.44 97 ASN A N 1
ATOM 730 C CA . ASN A 1 97 ? -14.594 7.527 -6.34 1 98.44 97 ASN A CA 1
ATOM 731 C C . ASN A 1 97 ? -15.578 6.359 -6.355 1 98.44 97 ASN A C 1
ATOM 733 O O . ASN A 1 97 ? -15.969 5.883 -7.422 1 98.44 97 ASN A O 1
ATOM 737 N N . HIS A 1 98 ? -16.016 5.902 -5.125 1 98.25 98 HIS A N 1
ATOM 738 C CA . HIS A 1 98 ? -16.922 4.754 -5.051 1 98.25 98 HIS A CA 1
ATOM 739 C C . HIS A 1 98 ? -18.281 5.09 -5.637 1 98.25 98 HIS A C 1
ATOM 741 O O . HIS A 1 98 ? -18.984 4.199 -6.129 1 98.25 98 HIS A O 1
ATOM 747 N N . LYS A 1 99 ? -18.703 6.355 -5.523 1 97.94 99 LYS A N 1
ATOM 748 C CA . LYS A 1 99 ? -19.953 6.777 -6.156 1 97.94 99 LYS A CA 1
ATOM 749 C C . LYS A 1 99 ? -19.844 6.766 -7.676 1 97.94 99 LYS A C 1
ATOM 751 O O . LYS A 1 99 ? -20.797 6.457 -8.375 1 97.94 99 LYS A O 1
ATOM 756 N N . GLN A 1 100 ? -18.703 7.145 -8.117 1 98.06 100 GLN A N 1
ATOM 757 C CA . GLN A 1 100 ? -18.484 7.273 -9.555 1 98.06 100 GLN A CA 1
ATOM 758 C C . GLN A 1 100 ? -18.219 5.91 -10.195 1 98.06 100 GLN A C 1
ATOM 760 O O . GLN A 1 100 ? -18.688 5.637 -11.305 1 98.06 100 GLN A O 1
ATOM 765 N N . PHE A 1 101 ? -17.438 5.023 -9.492 1 98.06 101 PHE A N 1
ATOM 766 C CA . PHE A 1 101 ? -16.922 3.838 -10.164 1 98.06 101 PHE A CA 1
ATOM 767 C C . PHE A 1 101 ? -17.359 2.57 -9.438 1 98.06 101 PHE A C 1
ATOM 769 O O . PHE A 1 101 ? -17.125 1.461 -9.93 1 98.06 101 PHE A O 1
ATOM 776 N N . GLY A 1 102 ? -18.031 2.715 -8.289 1 97.5 102 GLY A N 1
ATOM 777 C CA . GLY A 1 102 ? -18.359 1.567 -7.457 1 97.5 102 GLY A CA 1
ATOM 778 C C . GLY A 1 102 ? -17.312 1.298 -6.387 1 97.5 102 GLY A C 1
ATOM 779 O O . GLY A 1 102 ? -16.172 1.769 -6.488 1 97.5 102 GLY A O 1
ATOM 780 N N . GLU A 1 103 ? -17.719 0.557 -5.402 1 97.75 103 GLU A N 1
ATOM 781 C CA . GLU A 1 103 ? -16.891 0.325 -4.219 1 97.75 103 GLU A CA 1
ATOM 782 C C . GLU A 1 103 ? -15.648 -0.495 -4.566 1 97.75 103 GLU A C 1
ATOM 784 O O . GLU A 1 103 ? -14.547 -0.178 -4.117 1 97.75 103 GLU A O 1
ATOM 789 N N . ALA A 1 104 ? -15.781 -1.554 -5.348 1 97.44 104 ALA A N 1
ATOM 790 C CA . ALA A 1 104 ? -14.68 -2.457 -5.68 1 97.44 104 ALA A CA 1
ATOM 791 C C . ALA A 1 104 ? -13.562 -1.712 -6.395 1 97.44 104 ALA A C 1
ATOM 793 O O . ALA A 1 104 ? -12.391 -1.808 -6 1 97.44 104 ALA A O 1
ATOM 794 N N . LEU A 1 105 ? -13.875 -1 -7.41 1 98.38 105 LEU A N 1
ATOM 795 C CA . LEU A 1 105 ? -12.859 -0.298 -8.188 1 98.38 105 LEU A CA 1
ATOM 796 C C . LEU A 1 105 ? -12.242 0.832 -7.371 1 98.38 105 LEU A C 1
ATOM 798 O O . LEU A 1 105 ? -11.055 1.135 -7.527 1 98.38 105 LEU A O 1
ATOM 802 N N . ALA A 1 106 ? -13.055 1.496 -6.477 1 98.75 106 ALA A N 1
ATOM 803 C CA . ALA A 1 106 ? -12.5 2.508 -5.578 1 98.75 106 ALA A CA 1
ATOM 804 C C . ALA A 1 106 ? -11.422 1.911 -4.68 1 98.75 106 ALA A C 1
ATOM 806 O O . ALA A 1 106 ? -10.359 2.506 -4.496 1 98.75 106 ALA A O 1
ATOM 807 N N . ILE A 1 107 ? -11.695 0.721 -4.141 1 98.81 107 ILE A N 1
ATOM 808 C CA . ILE A 1 107 ? -10.727 0.045 -3.285 1 98.81 107 ILE A CA 1
ATOM 809 C C . ILE A 1 107 ? -9.453 -0.247 -4.078 1 98.81 107 ILE A C 1
ATOM 811 O O . ILE A 1 107 ? -8.352 0.051 -3.621 1 98.81 107 ILE A O 1
ATOM 815 N N . LEU A 1 108 ? -9.602 -0.734 -5.266 1 98.88 108 LEU A N 1
ATOM 816 C CA . LEU A 1 108 ? -8.461 -1.132 -6.082 1 98.88 108 LEU A CA 1
ATOM 817 C C . LEU A 1 108 ? -7.695 0.09 -6.574 1 98.88 108 LEU A C 1
ATOM 819 O O . LEU A 1 108 ? -6.469 0.043 -6.719 1 98.88 108 LEU A O 1
ATOM 823 N N . ALA A 1 109 ? -8.398 1.175 -6.879 1 98.88 109 ALA A N 1
ATOM 824 C CA . ALA A 1 109 ? -7.727 2.418 -7.246 1 98.88 109 ALA A CA 1
ATOM 825 C C . ALA A 1 109 ? -6.855 2.926 -6.102 1 98.88 109 ALA A C 1
ATOM 827 O O . ALA A 1 109 ? -5.734 3.389 -6.328 1 98.88 109 ALA A O 1
ATOM 828 N N . GLY A 1 110 ? -7.422 2.869 -4.914 1 98.88 110 GLY A N 1
ATOM 829 C CA . GLY A 1 110 ? -6.621 3.221 -3.75 1 98.88 110 GLY A CA 1
ATOM 830 C C . GLY A 1 110 ? -5.41 2.328 -3.568 1 98.88 110 GLY A C 1
ATOM 831 O O . GLY A 1 110 ? -4.301 2.816 -3.348 1 98.88 110 GLY A O 1
ATOM 832 N N . ASP A 1 111 ? -5.582 1.024 -3.709 1 98.94 111 ASP A N 1
ATOM 833 C CA . ASP A 1 111 ? -4.48 0.074 -3.592 1 98.94 111 ASP A CA 1
ATOM 834 C C . ASP A 1 111 ? -3.391 0.365 -4.625 1 98.94 111 ASP A C 1
ATOM 836 O O . ASP A 1 111 ? -2.199 0.275 -4.32 1 98.94 111 ASP A O 1
ATOM 840 N N . ALA A 1 112 ? -3.811 0.652 -5.805 1 98.94 112 ALA A N 1
ATOM 841 C CA . ALA A 1 112 ? -2.871 0.921 -6.891 1 98.94 112 ALA A CA 1
ATOM 842 C C . ALA A 1 112 ? -2.07 2.191 -6.621 1 98.94 112 ALA A C 1
ATOM 844 O O . ALA A 1 112 ? -0.846 2.203 -6.77 1 98.94 112 ALA A O 1
ATOM 845 N N . LEU A 1 113 ? -2.795 3.244 -6.262 1 98.94 113 LEU A N 1
ATOM 846 C CA . LEU A 1 113 ? -2.127 4.508 -5.969 1 98.94 113 LEU A CA 1
ATOM 847 C C . LEU A 1 113 ? -1.103 4.34 -4.852 1 98.94 113 LEU A C 1
ATOM 849 O O . LEU A 1 113 ? 0.039 4.789 -4.977 1 98.94 113 LEU A O 1
ATOM 853 N N . LEU A 1 114 ? -1.482 3.666 -3.777 1 98.94 114 LEU A N 1
ATOM 854 C CA . LEU A 1 114 ? -0.591 3.434 -2.646 1 98.94 114 LEU A CA 1
ATOM 855 C C . LEU A 1 114 ? 0.648 2.658 -3.082 1 98.94 114 LEU A C 1
ATOM 857 O O . LEU A 1 114 ? 1.774 3.064 -2.787 1 98.94 114 LEU A O 1
ATOM 861 N N . THR A 1 115 ? 0.456 1.593 -3.791 1 98.94 115 THR A N 1
ATOM 862 C CA . THR A 1 115 ? 1.547 0.709 -4.188 1 98.94 115 THR A CA 1
ATOM 863 C C . THR A 1 115 ? 2.461 1.399 -5.195 1 98.94 115 THR A C 1
ATOM 865 O O . THR A 1 115 ? 3.688 1.333 -5.078 1 98.94 115 THR A O 1
ATOM 868 N N . ASP A 1 116 ? 1.872 2.051 -6.148 1 98.88 116 ASP A N 1
ATOM 869 C CA . ASP A 1 116 ? 2.637 2.697 -7.211 1 98.88 116 ASP A CA 1
ATOM 870 C C . ASP A 1 116 ? 3.477 3.848 -6.664 1 98.88 116 ASP A C 1
ATOM 872 O O . ASP A 1 116 ? 4.508 4.199 -7.242 1 98.88 116 ASP A O 1
ATOM 876 N N . ALA A 1 117 ? 3.021 4.449 -5.566 1 98.94 117 ALA A N 1
ATOM 877 C CA . ALA A 1 117 ? 3.84 5.477 -4.926 1 98.94 117 ALA A CA 1
ATOM 878 C C . ALA A 1 117 ? 5.234 4.949 -4.602 1 98.94 117 ALA A C 1
ATOM 880 O O . ALA A 1 117 ? 6.234 5.625 -4.844 1 98.94 117 ALA A O 1
ATOM 881 N N . PHE A 1 118 ? 5.281 3.748 -4.117 1 98.88 118 PHE A N 1
ATOM 882 C CA . PHE A 1 118 ? 6.559 3.158 -3.734 1 98.88 118 PHE A CA 1
ATOM 883 C C . PHE A 1 118 ? 7.336 2.707 -4.965 1 98.88 118 PHE A C 1
ATOM 885 O O . PHE A 1 118 ? 8.562 2.762 -4.984 1 98.88 118 PHE A O 1
ATOM 892 N N . ALA A 1 119 ? 6.605 2.297 -6.016 1 98.75 119 ALA A N 1
ATOM 893 C CA . ALA A 1 119 ? 7.262 1.979 -7.281 1 98.75 119 ALA A CA 1
ATOM 894 C C . ALA A 1 119 ? 7.961 3.205 -7.859 1 98.75 119 ALA A C 1
ATOM 896 O O . ALA A 1 119 ? 9.086 3.107 -8.359 1 98.75 119 ALA A O 1
ATOM 897 N N . ILE A 1 120 ? 7.336 4.332 -7.781 1 98.75 120 ILE A N 1
ATOM 898 C CA . ILE A 1 120 ? 7.891 5.582 -8.289 1 98.75 120 ILE A CA 1
ATOM 899 C C . ILE A 1 120 ? 9.18 5.914 -7.547 1 98.75 120 ILE A C 1
ATOM 901 O O . ILE A 1 120 ? 10.219 6.176 -8.164 1 98.75 120 ILE A O 1
ATOM 905 N N . LEU A 1 121 ? 9.156 5.863 -6.23 1 98.81 121 LEU A N 1
ATOM 906 C CA . LEU A 1 121 ? 10.297 6.262 -5.414 1 98.81 121 LEU A CA 1
ATOM 907 C C . LEU A 1 121 ? 11.492 5.352 -5.676 1 98.81 121 LEU A C 1
ATOM 909 O O . LEU A 1 121 ? 12.625 5.828 -5.797 1 98.81 121 LEU A O 1
ATOM 913 N N . SER A 1 122 ? 11.219 4.062 -5.754 1 98.31 122 SER A N 1
ATOM 914 C CA . SER A 1 122 ? 12.305 3.109 -5.934 1 98.31 122 SER A CA 1
ATOM 915 C C . SER A 1 122 ? 12.883 3.188 -7.34 1 98.31 122 SER A C 1
ATOM 917 O O . SER A 1 122 ? 14.094 3.008 -7.535 1 98.31 122 SER A O 1
ATOM 919 N N . ARG A 1 123 ? 12.055 3.438 -8.312 1 97.62 123 ARG A N 1
ATOM 920 C CA . ARG A 1 123 ? 12.492 3.516 -9.711 1 97.62 123 ARG A CA 1
ATOM 921 C C . ARG A 1 123 ? 13.289 4.789 -9.961 1 97.62 123 ARG A C 1
ATOM 923 O O . ARG A 1 123 ? 14.344 4.746 -10.594 1 97.62 123 ARG A O 1
ATOM 930 N N . GLU A 1 124 ? 12.82 5.887 -9.438 1 98 124 GLU A N 1
ATOM 931 C CA . GLU A 1 124 ? 13.375 7.195 -9.766 1 98 124 GLU A CA 1
ATOM 932 C C . GLU A 1 124 ? 14.594 7.512 -8.906 1 98 124 GLU A C 1
ATOM 934 O O . GLU A 1 124 ? 15.422 8.344 -9.273 1 98 124 GLU A O 1
ATOM 939 N N . TYR A 1 125 ? 14.648 6.863 -7.738 1 97.31 125 TYR A N 1
ATOM 940 C CA . TYR A 1 125 ? 15.727 7.18 -6.809 1 97.31 125 TYR A CA 1
ATOM 941 C C . TYR A 1 125 ? 16.422 5.91 -6.332 1 97.31 125 TYR A C 1
ATOM 943 O O . TYR A 1 125 ? 16.406 5.594 -5.141 1 97.31 125 TYR A O 1
ATOM 951 N N . PRO A 1 126 ? 17.203 5.316 -7.133 1 93 126 PRO A N 1
ATOM 952 C CA . PRO A 1 126 ? 17.844 4.055 -6.754 1 93 126 PRO A CA 1
ATOM 953 C C . PRO A 1 126 ? 18.797 4.211 -5.574 1 93 126 PRO A C 1
ATOM 955 O O . PRO A 1 126 ? 18.953 3.281 -4.781 1 93 126 PRO A O 1
ATOM 958 N N . GLU A 1 127 ? 19.438 5.379 -5.379 1 93.31 127 GLU A N 1
ATOM 959 C CA . GLU A 1 127 ? 20.438 5.566 -4.332 1 93.31 127 GLU A CA 1
ATOM 960 C C . GLU A 1 127 ? 19.797 6.012 -3.023 1 93.31 127 GLU A C 1
ATOM 962 O O . GLU A 1 127 ? 20.234 5.625 -1.94 1 93.31 127 GLU A O 1
ATOM 967 N N . LYS A 1 128 ? 18.672 6.828 -3.127 1 94.75 128 LYS A N 1
ATOM 968 C CA . LYS A 1 128 ? 18.031 7.312 -1.902 1 94.75 128 LYS A CA 1
ATOM 969 C C . LYS A 1 128 ? 16.594 6.809 -1.789 1 94.75 128 LYS A C 1
ATOM 971 O O . LYS A 1 128 ? 15.875 7.191 -0.867 1 94.75 128 LYS A O 1
ATOM 976 N N . GLY A 1 129 ? 16.281 5.887 -2.736 1 95.06 129 GLY A N 1
ATOM 977 C CA . GLY A 1 129 ? 14.914 5.363 -2.781 1 95.06 129 GLY A CA 1
ATOM 978 C C . GLY A 1 129 ? 14.5 4.684 -1.491 1 95.06 129 GLY A C 1
ATOM 979 O O . GLY A 1 129 ? 13.367 4.848 -1.036 1 95.06 129 GLY A O 1
ATOM 980 N N . ALA A 1 130 ? 15.414 3.947 -0.89 1 96.69 130 ALA A N 1
ATOM 981 C CA . ALA A 1 130 ? 15.094 3.26 0.358 1 96.69 130 ALA A CA 1
ATOM 982 C C . ALA A 1 130 ? 14.758 4.258 1.463 1 96.69 130 ALA A C 1
ATOM 984 O O . ALA A 1 130 ? 13.836 4.031 2.252 1 96.69 130 ALA A O 1
ATOM 985 N N . ALA A 1 131 ? 15.484 5.359 1.513 1 98 131 ALA A N 1
ATOM 986 C CA . ALA A 1 131 ? 15.227 6.383 2.523 1 98 131 ALA A CA 1
ATOM 987 C C . ALA A 1 131 ? 13.883 7.066 2.281 1 98 131 ALA A C 1
ATOM 989 O O . ALA A 1 131 ? 13.133 7.316 3.223 1 98 131 ALA A O 1
ATOM 990 N N . CYS A 1 132 ? 13.594 7.379 0.996 1 98.38 132 CYS A N 1
ATOM 991 C CA . CYS A 1 132 ? 12.305 7.969 0.645 1 98.38 132 CYS A CA 1
ATOM 992 C C . CYS A 1 132 ? 11.156 7.043 1.021 1 98.38 132 CYS A C 1
ATOM 994 O O . CYS A 1 132 ? 10.188 7.473 1.646 1 98.38 132 CYS A O 1
ATOM 996 N N . VAL A 1 133 ? 11.375 5.785 0.681 1 98.81 133 VAL A N 1
ATOM 997 C CA . VAL A 1 133 ? 10.352 4.785 0.944 1 98.81 133 VAL A CA 1
ATOM 998 C C . VAL A 1 133 ? 10.156 4.625 2.451 1 98.81 133 VAL A C 1
ATOM 1000 O O . VAL A 1 133 ? 9.023 4.527 2.93 1 98.81 133 VAL A O 1
ATOM 1003 N N . GLN A 1 134 ? 11.18 4.594 3.18 1 98.62 134 GLN A N 1
ATOM 1004 C CA . GLN A 1 134 ? 11.094 4.402 4.625 1 98.62 134 GLN A CA 1
ATOM 1005 C C . GLN A 1 134 ? 10.289 5.52 5.281 1 98.62 134 GLN A C 1
ATOM 1007 O O . GLN A 1 134 ? 9.383 5.254 6.078 1 98.62 134 GLN A O 1
ATOM 1012 N N . ILE A 1 135 ? 10.578 6.762 4.934 1 98.69 135 ILE A N 1
ATOM 1013 C CA . ILE A 1 135 ? 9.883 7.91 5.504 1 98.69 135 ILE A CA 1
ATOM 1014 C C . ILE A 1 135 ? 8.398 7.836 5.164 1 98.69 135 ILE A C 1
ATOM 1016 O O . ILE A 1 135 ? 7.547 7.957 6.047 1 98.69 135 ILE A O 1
ATOM 1020 N N . LEU A 1 136 ? 8.117 7.582 3.918 1 98.88 136 LEU A N 1
ATOM 1021 C CA . LEU A 1 136 ? 6.738 7.609 3.449 1 98.88 136 LEU A CA 1
ATOM 1022 C C . LEU A 1 136 ? 5.953 6.422 4.004 1 98.88 136 LEU A C 1
ATOM 1024 O O . LEU A 1 136 ? 4.809 6.582 4.438 1 98.88 136 LEU A O 1
ATOM 1028 N N . ALA A 1 137 ? 6.547 5.262 4.008 1 98.88 137 ALA A N 1
ATOM 1029 C CA . ALA A 1 137 ? 5.859 4.055 4.469 1 98.88 137 ALA A CA 1
ATOM 1030 C C . ALA A 1 137 ? 5.598 4.113 5.969 1 98.88 137 ALA A C 1
ATOM 1032 O O . ALA A 1 137 ? 4.531 3.709 6.434 1 98.88 137 ALA A O 1
ATOM 1033 N N . GLU A 1 138 ? 6.52 4.586 6.73 1 98.62 138 GLU A N 1
ATOM 1034 C CA . GLU A 1 138 ? 6.312 4.723 8.172 1 98.62 138 GLU A CA 1
ATOM 1035 C C . GLU A 1 138 ? 5.195 5.719 8.477 1 98.62 138 GLU A C 1
ATOM 1037 O O . GLU A 1 138 ? 4.375 5.484 9.359 1 98.62 138 GLU A O 1
ATOM 1042 N N . ALA A 1 139 ? 5.195 6.777 7.75 1 98.75 139 ALA A N 1
ATOM 1043 C CA . ALA A 1 139 ? 4.188 7.816 7.957 1 98.75 139 ALA A CA 1
ATOM 1044 C C . ALA A 1 139 ? 2.803 7.328 7.543 1 98.75 139 ALA A C 1
ATOM 1046 O O . ALA A 1 139 ? 1.8 7.691 8.156 1 98.75 139 ALA A O 1
ATOM 1047 N N . ALA A 1 140 ? 2.766 6.52 6.52 1 98.88 140 ALA A N 1
ATOM 1048 C CA . ALA A 1 140 ? 1.489 6.125 5.93 1 98.88 140 ALA A CA 1
ATOM 1049 C C . ALA A 1 140 ? 0.989 4.812 6.531 1 98.88 140 ALA A C 1
ATOM 1051 O O . ALA A 1 140 ? -0.183 4.461 6.383 1 98.88 140 ALA A O 1
ATOM 1052 N N . GLY A 1 141 ? 1.816 4.039 7.238 1 98.75 141 GLY A N 1
ATOM 1053 C CA . GLY A 1 141 ? 1.552 2.66 7.613 1 98.75 141 GLY A CA 1
ATOM 1054 C C . GLY A 1 141 ? 0.785 2.533 8.914 1 98.75 141 GLY A C 1
ATOM 1055 O O . GLY A 1 141 ? 0.056 3.447 9.305 1 98.75 141 GLY A O 1
ATOM 1056 N N . SER A 1 142 ? 0.938 1.366 9.586 1 98.81 142 SER A N 1
ATOM 1057 C CA . SER A 1 142 ? 0.149 0.964 10.742 1 98.81 142 SER A CA 1
ATOM 1058 C C . SER A 1 142 ? 0.435 1.86 11.945 1 98.81 142 SER A C 1
ATOM 1060 O O . SER A 1 142 ? -0.431 2.059 12.797 1 98.81 142 SER A O 1
ATOM 1062 N N . ASN A 1 143 ? 1.62 2.443 11.961 1 98 143 ASN A N 1
ATOM 1063 C CA . ASN A 1 143 ? 1.973 3.291 13.094 1 98 143 ASN A CA 1
ATOM 1064 C C . ASN A 1 143 ? 1.882 4.77 12.734 1 98 143 ASN A C 1
ATOM 1066 O O . ASN A 1 143 ? 2.281 5.629 13.523 1 98 143 ASN A O 1
ATOM 1070 N N . GLY A 1 144 ? 1.405 5.059 11.555 1 98.5 144 GLY A N 1
ATOM 1071 C CA . GLY A 1 144 ? 1.167 6.41 11.062 1 98.5 144 GLY A CA 1
ATOM 1072 C C . GLY A 1 144 ? -0.276 6.652 10.664 1 98.5 144 GLY A C 1
ATOM 1073 O O . GLY A 1 144 ? -1.191 6.434 11.461 1 98.5 144 GLY A O 1
ATOM 1074 N N . MET A 1 145 ? -0.449 6.98 9.438 1 98.69 145 MET A N 1
ATOM 1075 C CA . MET A 1 145 ? -1.723 7.434 8.883 1 98.69 145 MET A CA 1
ATOM 1076 C C . MET A 1 145 ? -2.797 6.363 9.047 1 98.69 145 MET A C 1
ATOM 1078 O O . MET A 1 145 ? -3.912 6.656 9.484 1 98.69 145 MET A O 1
ATOM 1082 N N . VAL A 1 146 ? -2.496 5.098 8.734 1 98.81 146 VAL A N 1
ATOM 1083 C CA . VAL A 1 146 ? -3.482 4.031 8.852 1 98.81 146 VAL A CA 1
ATOM 1084 C C . VAL A 1 146 ? -3.859 3.828 10.32 1 98.81 146 VAL A C 1
ATOM 1086 O O . VAL A 1 146 ? -5.039 3.686 10.648 1 98.81 146 VAL A O 1
ATOM 1089 N N . GLY A 1 147 ? -2.814 3.789 11.148 1 98.31 147 GLY A N 1
ATOM 1090 C CA . GLY A 1 147 ? -3.092 3.691 12.578 1 98.31 147 GLY A CA 1
ATOM 1091 C C . GLY A 1 147 ? -3.953 4.828 13.094 1 98.31 147 GLY A C 1
ATOM 1092 O O . GLY A 1 147 ? -4.828 4.617 13.938 1 98.31 147 GLY A O 1
ATOM 1093 N N . GLY A 1 148 ? -3.695 6.055 12.648 1 97.69 148 GLY A N 1
ATOM 1094 C CA . GLY A 1 148 ? -4.512 7.207 13 1 97.69 148 GLY A CA 1
ATOM 1095 C C . GLY A 1 148 ? -5.957 7.07 12.562 1 97.69 148 GLY A C 1
ATOM 1096 O O . GLY A 1 148 ? -6.871 7.461 13.289 1 97.69 148 GLY A O 1
ATOM 1097 N N . GLN A 1 149 ? -6.199 6.539 11.375 1 97.12 149 GLN A N 1
ATOM 1098 C CA . GLN A 1 149 ? -7.559 6.316 10.883 1 97.12 149 GLN A CA 1
ATOM 1099 C C . GLN A 1 149 ? -8.297 5.309 11.758 1 97.12 149 GLN A C 1
ATOM 1101 O O . GLN A 1 149 ? -9.492 5.465 12.016 1 97.12 149 GLN A O 1
ATOM 1106 N N . VAL A 1 150 ? -7.602 4.234 12.18 1 97.44 150 VAL A N 1
ATOM 1107 C CA . VAL A 1 150 ? -8.211 3.24 13.055 1 97.44 150 VAL A CA 1
ATOM 1108 C C . VAL A 1 150 ? -8.586 3.889 14.383 1 97.44 150 VAL A C 1
ATOM 1110 O O . VAL A 1 150 ? -9.672 3.639 14.914 1 97.44 150 VAL A O 1
ATOM 1113 N N . LEU A 1 151 ? -7.684 4.699 14.891 1 95.44 151 LEU A N 1
ATOM 1114 C CA . LEU A 1 151 ? -7.969 5.422 16.125 1 95.44 151 LEU A CA 1
ATOM 1115 C C . LEU A 1 151 ? -9.195 6.32 15.961 1 95.44 151 LEU A C 1
ATOM 1117 O O . LEU A 1 151 ? -10 6.449 16.891 1 95.44 151 LEU A O 1
ATOM 1121 N N . ASP A 1 152 ? -9.289 6.977 14.812 1 94.31 152 ASP A N 1
ATOM 1122 C CA . ASP A 1 152 ? -10.438 7.816 14.5 1 94.31 152 ASP A CA 1
ATOM 1123 C C . ASP A 1 152 ? -11.734 7.008 14.508 1 94.31 152 ASP A C 1
ATOM 1125 O O . ASP A 1 152 ? -12.734 7.434 15.078 1 94.31 152 ASP A O 1
ATOM 1129 N N . MET A 1 153 ? -11.703 5.863 13.891 1 93.25 153 MET A N 1
ATOM 1130 C CA . MET A 1 153 ? -12.883 5 13.828 1 93.25 153 MET A CA 1
ATOM 1131 C C . MET A 1 153 ? -13.258 4.48 15.211 1 93.25 153 MET A C 1
ATOM 1133 O O . MET A 1 153 ? -14.438 4.449 15.57 1 93.25 153 MET A O 1
ATOM 1137 N N . ASP A 1 154 ? -12.25 4.098 15.938 1 91.94 154 ASP A N 1
ATOM 1138 C CA . ASP A 1 154 ? -12.477 3.59 17.281 1 91.94 154 ASP A CA 1
ATOM 1139 C C . ASP A 1 154 ? -13.109 4.66 18.172 1 91.94 154 ASP A C 1
ATOM 1141 O O . ASP A 1 154 ? -13.836 4.344 19.125 1 91.94 154 ASP A O 1
ATOM 1145 N N . GLY A 1 155 ? -12.883 5.891 17.906 1 90.69 155 GLY A N 1
ATOM 1146 C CA . GLY A 1 155 ? -13.352 7.016 18.703 1 90.69 155 GLY A CA 1
ATOM 1147 C C . GLY A 1 155 ? -14.82 7.32 18.484 1 90.69 155 GLY A C 1
ATOM 1148 O O . GLY A 1 155 ? -15.414 8.094 19.25 1 90.69 155 GLY A O 1
ATOM 1149 N N . GLU A 1 156 ? -15.375 6.715 17.5 1 85.75 156 GLU A N 1
ATOM 1150 C CA . GLU A 1 156 ? -16.797 6.941 17.266 1 85.75 156 GLU A CA 1
ATOM 1151 C C . GLU A 1 156 ? -17.641 6.422 18.422 1 85.75 156 GLU A C 1
ATOM 1153 O O . GLU A 1 156 ? -18.766 6.887 18.641 1 85.75 156 GLU A O 1
ATOM 1158 N N . ASN A 1 157 ? -17.078 5.516 19.188 1 82.75 157 ASN A N 1
ATOM 1159 C CA . ASN A 1 157 ? -17.812 4.926 20.312 1 82.75 157 ASN A CA 1
ATOM 1160 C C . ASN A 1 157 ? -17.203 5.316 21.656 1 82.75 157 ASN A C 1
ATOM 1162 O O . ASN A 1 157 ? -17.516 4.707 22.672 1 82.75 157 ASN A O 1
ATOM 1166 N N . GLU A 1 158 ? -16.297 6.254 21.547 1 87.81 158 GLU A N 1
ATOM 1167 C CA . GLU A 1 158 ? -15.578 6.656 22.766 1 87.81 158 GLU A CA 1
ATOM 1168 C C . GLU A 1 158 ? -15.258 8.148 22.734 1 87.81 158 GLU A C 1
ATOM 1170 O O . GLU A 1 158 ? -14.922 8.703 21.688 1 87.81 158 GLU A O 1
ATOM 1175 N N . GLN A 1 159 ? -15.383 8.734 23.891 1 88.38 159 GLN A N 1
ATOM 1176 C CA . GLN A 1 159 ? -14.945 10.125 24.016 1 88.38 159 GLN A CA 1
ATOM 1177 C C . GLN A 1 159 ? -13.469 10.211 24.359 1 88.38 159 GLN A C 1
ATOM 1179 O O . GLN A 1 159 ? -13.047 9.719 25.422 1 88.38 159 GLN A O 1
ATOM 1184 N N . TYR A 1 160 ? -12.758 10.812 23.453 1 92.5 160 TYR A N 1
ATOM 1185 C CA . TYR A 1 160 ? -11.32 10.953 23.672 1 92.5 160 TYR A CA 1
ATOM 1186 C C . TYR A 1 160 ? -11.023 12.164 24.547 1 92.5 160 TYR A C 1
ATOM 1188 O O . TYR A 1 160 ? -11.758 13.148 24.531 1 92.5 160 TYR A O 1
ATOM 1196 N N . HIS A 1 161 ? -9.961 11.969 25.344 1 94.38 161 HIS A N 1
ATOM 1197 C CA . HIS A 1 161 ? -9.367 13.172 25.922 1 94.38 161 HIS A CA 1
ATOM 1198 C C . HIS A 1 161 ? -8.484 13.891 24.906 1 94.38 161 HIS A C 1
ATOM 1200 O O . HIS A 1 161 ? -8.18 13.352 23.844 1 94.38 161 HIS A O 1
ATOM 1206 N N . LEU A 1 162 ? -8.195 15.078 25.25 1 95.06 162 LEU A N 1
ATOM 1207 C CA . LEU A 1 162 ? -7.488 15.961 24.328 1 95.06 162 LEU A CA 1
ATOM 1208 C C . LEU A 1 162 ? -6.176 15.328 23.875 1 95.06 162 LEU A C 1
ATOM 1210 O O . LEU A 1 162 ? -5.805 15.445 22.703 1 95.06 162 LEU A O 1
ATOM 1214 N N . GLU A 1 163 ? -5.516 14.672 24.719 1 95.56 163 GLU A N 1
ATOM 1215 C CA . GLU A 1 163 ? -4.227 14.07 24.391 1 95.56 163 GLU A CA 1
ATOM 1216 C C . GLU A 1 163 ? -4.387 12.961 23.344 1 95.56 163 GLU A C 1
ATOM 1218 O O . GLU A 1 163 ? -3.58 12.852 22.422 1 95.56 163 GLU A O 1
ATOM 1223 N N . THR A 1 164 ? -5.426 12.211 23.531 1 95.12 164 THR A N 1
ATOM 1224 C CA . THR A 1 164 ? -5.695 11.141 22.578 1 95.12 164 THR A CA 1
ATOM 1225 C C . THR A 1 164 ? -6.105 11.711 21.234 1 95.12 164 THR A C 1
ATOM 1227 O O . THR A 1 164 ? -5.715 11.18 20.188 1 95.12 164 THR A O 1
ATOM 1230 N N . LEU A 1 165 ? -6.879 12.734 21.281 1 96.06 165 LEU A N 1
ATOM 1231 C CA . LEU A 1 165 ? -7.289 13.406 20.062 1 96.06 165 LEU A CA 1
ATOM 1232 C C . LEU A 1 165 ? -6.078 13.938 19.297 1 96.06 165 LEU A C 1
ATOM 1234 O O . LEU A 1 165 ? -5.988 13.773 18.078 1 96.06 165 LEU A O 1
ATOM 1238 N N . LYS A 1 166 ? -5.191 14.523 20.016 1 96.69 166 LYS A N 1
ATOM 1239 C CA . LYS A 1 166 ? -3.977 15.055 19.391 1 96.69 166 LYS A CA 1
ATOM 1240 C C . LYS A 1 166 ? -3.148 13.938 18.766 1 96.69 166 LYS A C 1
ATOM 1242 O O . LYS A 1 166 ? -2.637 14.094 17.656 1 96.69 166 LYS A O 1
ATOM 1247 N N . ARG A 1 167 ? -3.037 12.82 19.453 1 96.06 167 ARG A N 1
ATOM 1248 C CA . ARG A 1 167 ? -2.293 11.68 18.922 1 96.06 167 ARG A CA 1
ATOM 1249 C C . ARG A 1 167 ? -2.938 11.148 17.641 1 96.06 167 ARG A C 1
ATOM 1251 O O . ARG A 1 167 ? -2.238 10.773 16.703 1 96.06 167 ARG A O 1
ATOM 1258 N N . MET A 1 168 ? -4.203 11.117 17.688 1 96.56 168 MET A N 1
ATOM 1259 C CA . MET A 1 168 ? -4.949 10.672 16.516 1 96.56 168 MET A CA 1
ATOM 1260 C C . MET A 1 168 ? -4.676 11.586 15.32 1 96.56 168 MET A C 1
ATOM 1262 O O . MET A 1 168 ? -4.363 11.117 14.227 1 96.56 168 MET A O 1
ATOM 1266 N N . HIS A 1 169 ? -4.68 12.867 15.516 1 96.94 169 HIS A N 1
ATOM 1267 C CA . HIS A 1 169 ? -4.473 13.844 14.453 1 96.94 169 HIS A CA 1
ATOM 1268 C C . HIS A 1 169 ? -3.021 13.844 13.977 1 96.94 169 HIS A C 1
ATOM 1270 O O . HIS A 1 169 ? -2.754 14.008 12.781 1 96.94 169 HIS A O 1
ATOM 1276 N N . GLU A 1 170 ? -2.125 13.633 14.922 1 97.12 170 GLU A N 1
ATOM 1277 C CA . GLU A 1 170 ? -0.708 13.539 14.578 1 97.12 170 GLU A CA 1
ATOM 1278 C C . GLU A 1 170 ? -0.444 12.352 13.648 1 97.12 170 GLU A C 1
ATOM 1280 O O . GLU A 1 170 ? 0.391 12.445 12.75 1 97.12 170 GLU A O 1
ATOM 1285 N N . ALA A 1 171 ? -1.177 11.328 13.898 1 97.62 171 ALA A N 1
ATOM 1286 C CA . ALA A 1 171 ? -1.007 10.133 13.078 1 97.62 171 ALA A CA 1
ATOM 1287 C C . ALA A 1 171 ? -1.787 10.242 11.773 1 97.62 171 ALA A C 1
ATOM 1289 O O . ALA A 1 171 ? -1.199 10.234 10.688 1 97.62 171 ALA A O 1
ATOM 1290 N N . LYS A 1 172 ? -3.098 10.516 11.844 1 97.31 172 LYS A N 1
ATOM 1291 C CA . LYS A 1 172 ? -4.008 10.469 10.703 1 97.31 172 LYS A CA 1
ATOM 1292 C C . LYS A 1 172 ? -3.65 11.539 9.672 1 97.31 172 LYS A C 1
ATOM 1294 O O . LYS A 1 172 ? -3.711 11.289 8.469 1 97.31 172 LYS A O 1
ATOM 1299 N N . THR A 1 173 ? -3.242 12.711 10.117 1 96.81 173 THR A N 1
ATOM 1300 C CA . THR A 1 173 ? -2.996 13.844 9.227 1 96.81 173 THR A CA 1
ATOM 1301 C C . THR A 1 173 ? -1.549 14.312 9.336 1 96.81 173 THR A C 1
ATOM 1303 O O . THR A 1 173 ? -0.875 14.508 8.328 1 96.81 173 THR A O 1
ATOM 1306 N N . GLY A 1 174 ? -1.059 14.398 10.5 1 98.12 174 GLY A N 1
ATOM 1307 C CA . GLY A 1 174 ? 0.246 14.984 10.766 1 98.12 174 GLY A CA 1
ATOM 1308 C C . GLY A 1 174 ? 1.393 14.164 10.203 1 98.12 174 GLY A C 1
ATOM 1309 O O . GLY A 1 174 ? 2.379 14.719 9.719 1 98.12 174 GLY A O 1
ATOM 1310 N N . ALA A 1 175 ? 1.24 12.867 10.25 1 98.44 175 ALA A N 1
ATOM 1311 C CA . ALA A 1 175 ? 2.334 11.984 9.852 1 98.44 175 ALA A CA 1
ATOM 1312 C C . ALA A 1 175 ? 2.738 12.227 8.406 1 98.44 175 ALA A C 1
ATOM 1314 O O . ALA A 1 175 ? 3.928 12.32 8.094 1 98.44 175 ALA A O 1
ATOM 1315 N N . LEU A 1 176 ? 1.786 12.344 7.539 1 98.56 176 LEU A N 1
ATOM 1316 C CA . LEU A 1 176 ? 2.09 12.516 6.121 1 98.56 176 LEU A CA 1
ATOM 1317 C C . LEU A 1 176 ? 2.648 13.914 5.855 1 98.56 176 LEU A C 1
ATOM 1319 O O . LEU A 1 176 ? 3.49 14.086 4.973 1 98.56 176 LEU A O 1
ATOM 1323 N N . ILE A 1 177 ? 2.227 14.891 6.613 1 98.56 177 ILE A N 1
ATOM 1324 C CA . ILE A 1 177 ? 2.746 16.25 6.492 1 98.56 177 ILE A CA 1
ATOM 1325 C C . ILE A 1 177 ? 4.207 16.281 6.938 1 98.56 177 ILE A C 1
ATOM 1327 O O . ILE A 1 177 ? 5.055 16.859 6.262 1 98.56 177 ILE A O 1
ATOM 1331 N N . GLN A 1 178 ? 4.445 15.664 8.062 1 98.62 178 GLN A N 1
ATOM 1332 C CA . GLN A 1 178 ? 5.82 15.57 8.539 1 98.62 178 GLN A CA 1
ATOM 1333 C C . GLN A 1 178 ? 6.703 14.828 7.539 1 98.62 178 GLN A C 1
ATOM 1335 O O . GLN A 1 178 ? 7.863 15.188 7.332 1 98.62 178 GLN A O 1
ATOM 1340 N N . ALA A 1 179 ? 6.148 13.812 6.918 1 98.81 179 ALA A N 1
ATOM 1341 C CA . ALA A 1 179 ? 6.879 13.047 5.91 1 98.81 179 ALA A CA 1
ATOM 1342 C C . ALA A 1 179 ? 7.254 13.93 4.723 1 98.81 179 ALA A C 1
ATOM 1344 O O . ALA A 1 179 ? 8.328 13.773 4.137 1 98.81 179 ALA A O 1
ATOM 1345 N N . ALA A 1 180 ? 6.359 14.805 4.312 1 98.88 180 ALA A N 1
ATOM 1346 C CA . ALA A 1 180 ? 6.629 15.703 3.195 1 98.88 180 ALA A CA 1
ATOM 1347 C C . ALA A 1 180 ? 7.895 16.516 3.441 1 98.88 180 ALA A C 1
ATOM 1349 O O . ALA A 1 180 ? 8.781 16.578 2.582 1 98.88 180 ALA A O 1
ATOM 1350 N N . ILE A 1 181 ? 7.98 17.062 4.613 1 98.75 181 ILE A N 1
ATOM 1351 C CA . ILE A 1 181 ? 9.125 17.906 4.969 1 98.75 181 ILE A CA 1
ATOM 1352 C C . ILE A 1 181 ? 10.383 17.031 5.062 1 98.75 181 ILE A C 1
ATOM 1354 O O . ILE A 1 181 ? 11.43 17.406 4.527 1 98.75 181 ILE A O 1
ATOM 1358 N N . ALA A 1 182 ? 10.25 15.891 5.715 1 98.56 182 ALA A N 1
ATOM 1359 C CA . ALA A 1 182 ? 11.391 15 5.879 1 98.56 182 ALA A CA 1
ATOM 1360 C C . ALA A 1 182 ? 11.914 14.516 4.531 1 98.56 182 ALA A C 1
ATOM 1362 O O . ALA A 1 182 ? 13.125 14.453 4.309 1 98.56 182 ALA A O 1
ATOM 1363 N N . MET A 1 183 ? 11.055 14.156 3.652 1 98.69 183 MET A N 1
ATOM 1364 C CA . MET A 1 183 ? 11.445 13.672 2.332 1 98.69 183 MET A CA 1
ATOM 1365 C C . MET A 1 183 ? 12.148 14.766 1.535 1 98.69 183 MET A C 1
ATOM 1367 O O . MET A 1 183 ? 13.109 14.492 0.814 1 98.69 183 MET A O 1
ATOM 1371 N N . GLY A 1 184 ? 11.633 16.016 1.639 1 98.75 184 GLY A N 1
ATOM 1372 C CA . GLY A 1 184 ? 12.336 17.109 0.99 1 98.75 184 GLY A CA 1
ATOM 1373 C C . GLY A 1 184 ? 13.781 17.234 1.419 1 98.75 184 GLY A C 1
ATOM 1374 O O . GLY A 1 184 ? 14.648 17.547 0.606 1 98.75 184 GLY A O 1
ATOM 1375 N N . GLY A 1 185 ? 14.023 16.953 2.682 1 98.44 185 GLY A N 1
ATOM 1376 C CA . GLY A 1 185 ? 15.359 17.047 3.244 1 98.44 185 GLY A CA 1
ATOM 1377 C C . GLY A 1 185 ? 16.344 16.062 2.637 1 98.44 185 GLY A C 1
ATOM 1378 O O . GLY A 1 185 ? 17.562 16.25 2.742 1 98.44 185 GLY A O 1
ATOM 1379 N N . LEU A 1 186 ? 15.867 15.016 1.979 1 98.19 186 LEU A N 1
ATOM 1380 C CA . LEU A 1 186 ? 16.734 13.984 1.399 1 98.19 186 LEU A CA 1
ATOM 1381 C C . LEU A 1 186 ? 17.375 14.477 0.107 1 98.19 186 LEU A C 1
ATOM 1383 O O . LEU A 1 186 ? 18.312 13.859 -0.402 1 98.19 186 LEU A O 1
ATOM 1387 N N . PHE A 1 187 ? 16.906 15.594 -0.384 1 98.31 187 PHE A N 1
ATOM 1388 C CA . PHE A 1 187 ? 17.391 16.094 -1.669 1 98.31 187 PHE A CA 1
ATOM 1389 C C . PHE A 1 187 ? 18.375 17.234 -1.473 1 98.31 187 PHE A C 1
ATOM 1391 O O . PHE A 1 187 ? 18.922 17.766 -2.443 1 98.31 187 PHE A O 1
ATOM 1398 N N . VAL A 1 188 ? 18.578 17.594 -0.184 1 98.38 188 VAL A N 1
ATOM 1399 C CA . VAL A 1 188 ? 19.422 18.75 0.116 1 98.38 188 VAL A CA 1
ATOM 1400 C C . VAL A 1 188 ? 20.219 18.484 1.396 1 98.38 188 VAL A C 1
ATOM 1402 O O . VAL A 1 188 ? 20.016 17.469 2.064 1 98.38 188 VAL A O 1
ATOM 1405 N N . THR A 1 189 ? 21.141 19.344 1.669 1 97.88 189 THR A N 1
ATOM 1406 C CA . THR A 1 189 ? 21.844 19.328 2.945 1 97.88 189 THR A CA 1
ATOM 1407 C C . THR A 1 189 ? 21.234 20.344 3.904 1 97.88 189 THR A C 1
ATOM 1409 O O . THR A 1 189 ? 21.25 21.547 3.623 1 97.88 189 THR A O 1
ATOM 1412 N N . ILE A 1 190 ? 20.734 19.859 4.992 1 97.88 190 ILE A N 1
ATOM 1413 C CA . ILE A 1 190 ? 20.094 20.719 5.98 1 97.88 190 ILE A CA 1
ATOM 1414 C C . ILE A 1 190 ? 21 20.859 7.199 1 97.88 190 ILE A C 1
ATOM 1416 O O . ILE A 1 190 ? 21.375 19.875 7.82 1 97.88 190 ILE A O 1
ATOM 1420 N N . PRO A 1 191 ? 21.281 22.062 7.535 1 96.69 191 PRO A N 1
ATOM 1421 C CA . PRO A 1 191 ? 22.062 22.266 8.766 1 96.69 191 PRO A CA 1
ATOM 1422 C C . PRO A 1 191 ? 21.391 21.656 9.992 1 96.69 191 PRO A C 1
ATOM 1424 O O . PRO A 1 191 ? 20.156 21.688 10.094 1 96.69 191 PRO A O 1
ATOM 1427 N N . GLU A 1 192 ? 22.141 21.188 10.891 1 94.56 192 GLU A N 1
ATOM 1428 C CA . GLU A 1 192 ? 21.625 20.531 12.094 1 94.56 192 GLU A CA 1
ATOM 1429 C C . GLU A 1 192 ? 20.656 21.438 12.844 1 94.56 192 GLU A C 1
ATOM 1431 O O . GLU A 1 192 ? 19.625 20.969 13.352 1 94.56 192 GLU A O 1
ATOM 1436 N N . THR A 1 193 ? 20.953 22.688 12.922 1 92.88 193 THR A N 1
ATOM 1437 C CA . THR A 1 193 ? 20.125 23.641 13.648 1 92.88 193 THR A CA 1
ATOM 1438 C C . THR A 1 193 ? 18.75 23.75 13 1 92.88 193 THR A C 1
ATOM 1440 O O . THR A 1 193 ? 17.75 23.938 13.695 1 92.88 193 THR A O 1
ATOM 1443 N N . ASP A 1 194 ? 18.781 23.578 11.695 1 98.25 194 ASP A N 1
ATOM 1444 C CA . ASP A 1 194 ? 17.531 23.766 10.977 1 98.25 194 ASP A CA 1
ATOM 1445 C C . ASP A 1 194 ? 16.672 22.5 11.039 1 98.25 194 ASP A C 1
ATOM 1447 O O . ASP A 1 194 ? 15.461 22.562 10.812 1 98.25 194 ASP A O 1
ATOM 1451 N N . GLN A 1 195 ? 17.281 21.391 11.305 1 97.44 195 GLN A N 1
ATOM 1452 C CA . GLN A 1 195 ? 16.562 20.125 11.336 1 97.44 195 GLN A CA 1
ATOM 1453 C C . GLN A 1 195 ? 15.492 20.125 12.422 1 97.44 195 GLN A C 1
ATOM 1455 O O . GLN A 1 195 ? 14.359 19.703 12.195 1 97.44 195 GLN A O 1
ATOM 1460 N N . THR A 1 196 ? 15.812 20.609 13.539 1 97.31 196 THR A N 1
ATOM 1461 C CA . THR A 1 196 ? 14.875 20.672 14.656 1 97.31 196 THR A CA 1
ATOM 1462 C C . THR A 1 196 ? 13.742 21.641 14.359 1 97.31 196 THR A C 1
ATOM 1464 O O . THR A 1 196 ? 12.57 21.359 14.625 1 97.31 196 THR A O 1
ATOM 1467 N N . ALA A 1 197 ? 14.141 22.781 13.812 1 98.31 197 ALA A N 1
ATOM 1468 C CA . ALA A 1 197 ? 13.148 23.797 13.477 1 98.31 197 ALA A CA 1
ATOM 1469 C C . ALA A 1 197 ? 12.156 23.266 12.438 1 98.31 197 ALA A C 1
ATOM 1471 O O . ALA A 1 197 ? 10.953 23.531 12.531 1 98.31 197 ALA A O 1
ATOM 1472 N N . LEU A 1 198 ? 12.672 22.562 11.469 1 98.69 198 LEU A N 1
ATOM 1473 C CA . LEU A 1 198 ? 11.805 21.984 10.445 1 98.69 198 LEU A CA 1
ATOM 1474 C C . LEU A 1 198 ? 10.875 20.938 11.055 1 98.69 198 LEU A C 1
ATOM 1476 O O . LEU A 1 198 ? 9.703 20.844 10.68 1 98.69 198 LEU A O 1
ATOM 1480 N N . ALA A 1 199 ? 11.383 20.141 11.969 1 97.81 199 ALA A N 1
ATOM 1481 C CA . ALA A 1 199 ? 10.562 19.141 12.664 1 97.81 199 ALA A CA 1
ATOM 1482 C C . ALA A 1 199 ? 9.461 19.812 13.484 1 97.81 199 ALA A C 1
ATOM 1484 O O . ALA A 1 199 ? 8.312 19.359 13.484 1 97.81 199 ALA A O 1
ATOM 1485 N N . ASP A 1 200 ? 9.836 20.844 14.148 1 98.12 200 ASP A N 1
ATOM 1486 C CA . ASP A 1 200 ? 8.867 21.578 14.945 1 98.12 200 ASP A CA 1
ATOM 1487 C C . ASP A 1 200 ? 7.801 22.234 14.062 1 98.12 200 ASP A C 1
ATOM 1489 O O . ASP A 1 200 ? 6.617 22.203 14.406 1 98.12 200 ASP A O 1
ATOM 1493 N N . PHE A 1 201 ? 8.266 22.797 12.969 1 98.75 201 PHE A N 1
ATOM 1494 C CA . PHE A 1 201 ? 7.328 23.406 12.031 1 98.75 201 PHE A CA 1
ATOM 1495 C C . PHE A 1 201 ? 6.324 22.375 11.523 1 98.75 201 PHE A C 1
ATOM 1497 O O . PHE A 1 201 ? 5.117 22.625 11.539 1 98.75 201 PHE A O 1
ATOM 1504 N N . SER A 1 202 ? 6.816 21.25 11.062 1 98.62 202 SER A N 1
ATOM 1505 C CA . SER A 1 202 ? 5.941 20.266 10.445 1 98.62 202 SER A CA 1
ATOM 1506 C C . SER A 1 202 ? 4.941 19.703 11.453 1 98.62 202 SER A C 1
ATOM 1508 O O . SER A 1 202 ? 3.789 19.438 11.102 1 98.62 202 SER A O 1
ATOM 1510 N N . ALA A 1 203 ? 5.375 19.531 12.711 1 98.12 203 ALA A N 1
ATOM 1511 C CA . ALA A 1 203 ? 4.473 19.062 13.758 1 98.12 203 ALA A CA 1
ATOM 1512 C C . ALA A 1 203 ? 3.355 20.062 14.023 1 98.12 203 ALA A C 1
ATOM 1514 O O . ALA A 1 203 ? 2.18 19.703 14.062 1 98.12 203 ALA A O 1
ATOM 1515 N N . ALA A 1 204 ? 3.719 21.312 14.172 1 98.5 204 ALA A N 1
ATOM 1516 C CA . ALA A 1 204 ? 2.754 22.375 14.445 1 98.5 204 ALA A CA 1
ATOM 1517 C C . ALA A 1 204 ? 1.815 22.578 13.258 1 98.5 204 ALA A C 1
ATOM 1519 O O . ALA A 1 204 ? 0.604 22.734 13.438 1 98.5 204 ALA A O 1
ATOM 1520 N N . PHE A 1 205 ? 2.381 22.609 12.094 1 98.62 205 PHE A N 1
ATOM 1521 C CA . PHE A 1 205 ? 1.58 22.797 10.891 1 98.62 205 PHE A CA 1
ATOM 1522 C C . PHE A 1 205 ? 0.586 21.641 10.727 1 98.62 205 PHE A C 1
ATOM 1524 O O . PHE A 1 205 ? -0.582 21.875 10.406 1 98.62 205 PHE A O 1
ATOM 1531 N N . GLY A 1 206 ? 1.082 20.422 10.93 1 98.19 206 GLY A N 1
ATOM 1532 C CA . GLY A 1 206 ? 0.219 19.266 10.797 1 98.19 206 GLY A CA 1
ATOM 1533 C C . GLY A 1 206 ? -0.974 19.297 11.734 1 98.19 206 GLY A C 1
ATOM 1534 O O . GLY A 1 206 ? -2.109 19.062 11.312 1 98.19 206 GLY A O 1
ATOM 1535 N N . LEU A 1 207 ? -0.711 19.547 12.984 1 97.88 207 LEU A N 1
ATOM 1536 C CA . LEU A 1 207 ? -1.797 19.625 13.961 1 97.88 207 LEU A CA 1
ATOM 1537 C C . LEU A 1 207 ? -2.715 20.812 13.656 1 97.88 207 LEU A C 1
ATOM 1539 O O . LEU A 1 207 ? -3.939 20.688 13.711 1 97.88 207 LEU A O 1
ATOM 1543 N N . GLY A 1 208 ? -2.096 21.969 13.352 1 98.06 208 GLY A N 1
ATOM 1544 C CA . GLY A 1 208 ? -2.879 23.141 12.984 1 98.06 208 GLY A CA 1
ATOM 1545 C C . GLY A 1 208 ? -3.795 22.891 11.805 1 98.06 208 GLY A C 1
ATOM 1546 O O . GLY A 1 208 ? -4.938 23.359 11.789 1 98.06 208 GLY A O 1
ATOM 1547 N N . PHE A 1 209 ? -3.271 22.25 10.836 1 97.69 209 PHE A N 1
ATOM 1548 C CA . PHE A 1 209 ? -4.039 21.938 9.641 1 97.69 209 PHE A CA 1
ATOM 1549 C C . PHE A 1 209 ? -5.289 21.141 9.992 1 97.69 209 PHE A C 1
ATOM 1551 O O . PHE A 1 209 ? -6.371 21.406 9.461 1 97.69 209 PHE A O 1
ATOM 1558 N N . GLN A 1 210 ? -5.125 20.172 10.844 1 95.75 210 GLN A N 1
ATOM 1559 C CA . GLN A 1 210 ? -6.27 19.344 11.219 1 95.75 210 GLN A CA 1
ATOM 1560 C C . GLN A 1 210 ? -7.285 20.156 12.023 1 95.75 210 GLN A C 1
ATOM 1562 O O . GLN A 1 210 ? -8.492 20.016 11.828 1 95.75 210 GLN A O 1
ATOM 1567 N N . ILE A 1 211 ? -6.805 20.969 12.953 1 96.69 211 ILE A N 1
ATOM 1568 C CA . ILE A 1 211 ? -7.703 21.797 13.742 1 96.69 211 ILE A CA 1
ATOM 1569 C C . ILE A 1 211 ? -8.508 22.719 12.82 1 96.69 211 ILE A C 1
ATOM 1571 O O . ILE A 1 211 ? -9.719 22.859 12.984 1 96.69 211 ILE A O 1
ATOM 1575 N N . LYS A 1 212 ? -7.828 23.297 11.898 1 96.62 212 LYS A N 1
ATOM 1576 C CA . LYS A 1 212 ? -8.492 24.156 10.922 1 96.62 212 LYS A CA 1
ATOM 1577 C C . LYS A 1 212 ? -9.578 23.391 10.172 1 96.62 212 LYS A C 1
ATOM 1579 O O . LYS A 1 212 ? -10.68 23.922 9.977 1 96.62 212 LYS A O 1
ATOM 1584 N N . ASP A 1 213 ? -9.234 22.219 9.75 1 93.44 213 ASP A N 1
ATOM 1585 C CA . ASP A 1 213 ? -10.195 21.391 9.047 1 93.44 213 ASP A CA 1
ATOM 1586 C C . ASP A 1 213 ? -11.406 21.078 9.922 1 93.44 213 ASP A C 1
ATOM 1588 O O . ASP A 1 213 ? -12.547 21.078 9.445 1 93.44 213 ASP A O 1
ATOM 1592 N N . ASP A 1 214 ? -11.188 20.781 11.18 1 93.19 214 ASP A N 1
ATOM 1593 C CA . ASP A 1 214 ? -12.273 20.547 12.125 1 93.19 214 ASP A CA 1
ATOM 1594 C C . ASP A 1 214 ? -13.172 21.766 12.266 1 93.19 214 ASP A C 1
ATOM 1596 O O . ASP A 1 214 ? -14.398 21.641 12.336 1 93.19 214 ASP A O 1
ATOM 1600 N N . ILE A 1 215 ? -12.562 22.875 12.344 1 94.94 215 ILE A N 1
ATOM 1601 C CA . ILE A 1 215 ? -13.297 24.141 12.477 1 94.94 215 ILE A CA 1
ATOM 1602 C C . ILE A 1 215 ? -14.133 24.375 11.219 1 94.94 215 ILE A C 1
ATOM 1604 O O . ILE A 1 215 ? -15.312 24.719 11.312 1 94.94 215 ILE A O 1
ATOM 1608 N N . ASN A 1 216 ? -13.5 24.203 10.062 1 93.62 216 ASN A N 1
ATOM 1609 C CA . ASN A 1 216 ? -14.188 24.391 8.789 1 93.62 216 ASN A CA 1
ATOM 1610 C C . ASN A 1 216 ? -15.406 23.484 8.672 1 93.62 216 ASN A C 1
ATOM 1612 O O . ASN A 1 216 ? -16.438 23.875 8.117 1 93.62 216 ASN A O 1
ATOM 1616 N N . ASP A 1 217 ? -15.297 22.312 9.203 1 90.62 217 ASP A N 1
ATOM 1617 C CA . ASP A 1 217 ? -16.375 21.328 9.102 1 90.62 217 ASP A CA 1
ATOM 1618 C C . ASP A 1 217 ? -17.625 21.812 9.836 1 90.62 217 ASP A C 1
ATOM 1620 O O . ASP A 1 217 ? -18.75 21.469 9.438 1 90.62 217 ASP A O 1
ATOM 1624 N N . VAL A 1 218 ? -17.5 22.625 10.844 1 91.12 218 VAL A N 1
ATOM 1625 C CA . VAL A 1 218 ? -18.656 23.016 11.641 1 91.12 218 VAL A CA 1
ATOM 1626 C C . VAL A 1 218 ? -19.047 24.453 11.281 1 91.12 218 VAL A C 1
ATOM 1628 O O . VAL A 1 218 ? -20.094 24.938 11.711 1 91.12 218 VAL A O 1
ATOM 1631 N N . THR A 1 219 ? -18.234 25.141 10.5 1 93.06 219 THR A N 1
ATOM 1632 C CA . THR A 1 219 ? -18.516 26.547 10.266 1 93.06 219 THR A CA 1
ATOM 1633 C C . THR A 1 219 ? -18.828 26.812 8.797 1 93.06 219 THR A C 1
ATOM 1635 O O . THR A 1 219 ? -19.375 27.859 8.445 1 93.06 219 THR A O 1
ATOM 1638 N N . LYS A 1 220 ? -18.438 25.891 7.883 1 90.44 220 LYS A N 1
ATOM 1639 C CA . LYS A 1 220 ? -18.625 26.109 6.449 1 90.44 220 LYS A CA 1
ATOM 1640 C C . LYS A 1 220 ? -19.703 25.172 5.891 1 90.44 220 LYS A C 1
ATOM 1642 O O . LYS A 1 220 ? -19.984 24.125 6.48 1 90.44 220 LYS A O 1
ATOM 1647 N N . THR A 1 221 ? -20.25 25.547 4.703 1 86.62 221 THR A N 1
ATOM 1648 C CA . THR A 1 221 ? -21.25 24.734 4.02 1 86.62 221 THR A CA 1
ATOM 1649 C C . THR A 1 221 ? -20.594 23.641 3.176 1 86.62 221 THR A C 1
ATOM 1651 O O . THR A 1 221 ? -19.391 23.719 2.885 1 86.62 221 THR A O 1
ATOM 1654 N N . THR A 1 222 ? -21.406 22.703 2.789 1 83.81 222 THR A N 1
ATOM 1655 C CA . THR A 1 222 ? -20.938 21.641 1.902 1 83.81 222 THR A CA 1
ATOM 1656 C C . THR A 1 222 ? -20.359 22.234 0.618 1 83.81 222 THR A C 1
ATOM 1658 O O . THR A 1 222 ? -19.312 21.781 0.14 1 83.81 222 THR A O 1
ATOM 1661 N N . ALA A 1 223 ? -21 23.219 0.121 1 84.19 223 ALA A N 1
ATOM 1662 C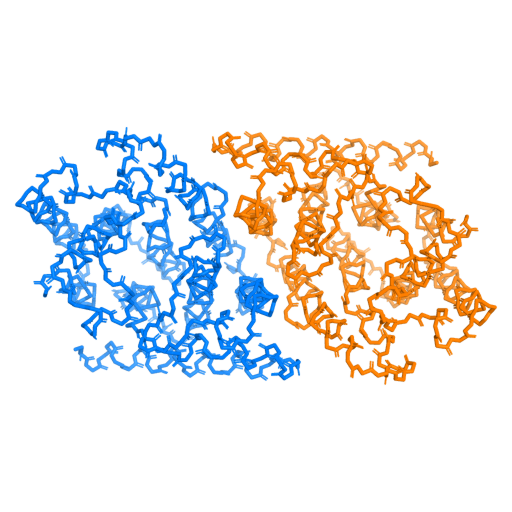 CA . ALA A 1 223 ? -20.562 23.875 -1.113 1 84.19 223 ALA A CA 1
ATOM 1663 C C . ALA A 1 223 ? -19.203 24.531 -0.937 1 84.19 223 ALA A C 1
ATOM 1665 O O . ALA A 1 223 ? -18.359 24.484 -1.84 1 84.19 223 ALA A O 1
ATOM 1666 N N . GLU A 1 224 ? -18.938 25.016 0.235 1 84.5 224 GLU A N 1
ATOM 1667 C CA . GLU A 1 224 ? -17.672 25.688 0.529 1 84.5 224 GLU A CA 1
ATOM 1668 C C . GLU A 1 224 ? -16.562 24.688 0.775 1 84.5 224 GLU A C 1
ATOM 1670 O O . GLU A 1 224 ? -15.406 24.922 0.399 1 84.5 224 GLU A O 1
ATOM 1675 N N . LEU A 1 225 ? -16.906 23.547 1.274 1 85.25 225 LEU A N 1
ATOM 1676 C CA . LEU A 1 225 ? -15.914 22.578 1.707 1 85.25 225 LEU A CA 1
ATOM 1677 C C . LEU A 1 225 ? -15.578 21.609 0.581 1 85.25 225 LEU A C 1
ATOM 1679 O O . LEU A 1 225 ? -14.484 21.031 0.556 1 85.25 225 LEU A O 1
ATOM 1683 N N . GLY A 1 226 ? -16.672 21.422 -0.322 1 83.44 226 GLY A N 1
ATOM 1684 C CA . GLY A 1 226 ? -16.484 20.422 -1.367 1 83.44 226 GLY A CA 1
ATOM 1685 C C . GLY A 1 226 ? -16.641 19 -0.869 1 83.44 226 GLY A C 1
ATOM 1686 O O . GLY A 1 226 ? -16.297 18.047 -1.573 1 83.44 226 GLY A O 1
ATOM 1687 N N . LYS A 1 227 ? -16.953 18.875 0.412 1 85 227 LYS A N 1
ATOM 1688 C CA . LYS A 1 227 ? -17.312 17.625 1.052 1 85 227 LYS A CA 1
ATOM 1689 C C . LYS A 1 227 ? -18.5 17.797 1.997 1 85 227 LYS A C 1
ATOM 1691 O O . LYS A 1 227 ? -18.906 18.938 2.268 1 85 227 LYS A O 1
ATOM 1696 N N . THR A 1 228 ? -19.125 16.703 2.396 1 83.69 228 THR A N 1
ATOM 1697 C CA . THR A 1 228 ? -20.297 16.781 3.252 1 83.69 228 THR A CA 1
ATOM 1698 C C . THR A 1 228 ? -19.969 17.5 4.559 1 83.69 228 THR A C 1
ATOM 1700 O O . THR A 1 228 ? -19.156 17.016 5.348 1 83.69 228 THR A O 1
ATOM 1703 N N . ALA A 1 229 ? -20.609 18.562 4.801 1 82.06 229 ALA A N 1
ATOM 1704 C CA . ALA A 1 229 ? -20.422 19.344 6.023 1 82.06 229 ALA A CA 1
ATOM 1705 C C . ALA A 1 229 ? -21.109 18.688 7.207 1 82.06 229 ALA A C 1
ATOM 1707 O O . ALA A 1 229 ? -22 17.828 7.023 1 82.06 229 ALA A O 1
ATOM 1708 N N . ASP A 1 230 ? -20.719 19.016 8.352 1 81.75 230 ASP A N 1
ATOM 1709 C CA . ASP A 1 230 ? -21.297 18.578 9.625 1 81.75 230 ASP A CA 1
ATOM 1710 C C . ASP A 1 230 ? -21.219 17.062 9.773 1 81.75 230 ASP A C 1
ATOM 1712 O O . ASP A 1 230 ? -22.031 16.469 10.477 1 81.75 230 ASP A O 1
ATOM 1716 N N . LYS A 1 231 ? -20.375 16.5 9.102 1 82.5 231 LYS A N 1
ATOM 1717 C CA . LYS A 1 231 ? -20.219 15.055 9.141 1 82.5 231 LYS A CA 1
ATOM 1718 C C . LYS A 1 231 ? -19.672 14.602 10.492 1 82.5 231 LYS A C 1
ATOM 1720 O O . LYS A 1 231 ? -20.047 13.539 10.992 1 82.5 231 LYS A O 1
ATOM 1725 N N . ASP A 1 232 ? -18.875 15.352 10.977 1 78.56 232 ASP A N 1
ATOM 1726 C CA . ASP A 1 232 ? -18.234 14.992 12.242 1 78.56 232 ASP A CA 1
ATOM 1727 C C . ASP A 1 232 ? -19.266 14.953 13.375 1 78.56 232 ASP A C 1
ATOM 1729 O O . ASP A 1 232 ? -19.188 14.094 14.258 1 78.56 232 ASP A O 1
ATOM 1733 N N . VAL A 1 233 ? -20.141 15.844 13.328 1 78.31 233 VAL A N 1
ATOM 1734 C CA . VAL A 1 233 ? -21.172 15.898 14.352 1 78.31 233 VAL A CA 1
ATOM 1735 C C . VAL A 1 233 ? -22.141 14.719 14.172 1 78.31 233 VAL A C 1
ATOM 1737 O O . VAL A 1 233 ? -22.5 14.062 15.148 1 78.31 233 VAL A O 1
ATOM 1740 N N . ILE A 1 234 ? -22.422 14.422 12.938 1 75.31 234 ILE A N 1
ATOM 1741 C CA . ILE A 1 234 ? -23.375 13.359 12.617 1 75.31 234 ILE A CA 1
ATOM 1742 C C . ILE A 1 234 ? -22.781 12.008 13.016 1 75.31 234 ILE A C 1
ATOM 1744 O O . ILE A 1 234 ? -23.5 11.141 13.531 1 75.31 234 ILE A O 1
ATOM 1748 N N . GLU A 1 235 ? -21.516 11.922 12.914 1 76.75 235 GLU A N 1
ATOM 1749 C CA . GLU A 1 235 ? -20.859 10.641 13.148 1 76.75 235 GLU A CA 1
ATOM 1750 C C . GLU A 1 235 ? -20.25 10.578 14.547 1 76.75 235 GLU A C 1
ATOM 1752 O O . GLU A 1 235 ? -19.578 9.609 14.891 1 76.75 235 GLU A O 1
ATOM 1757 N N . HIS A 1 236 ? -20.438 11.648 15.328 1 77.88 236 HIS A N 1
ATOM 1758 C CA . HIS A 1 236 ? -19.953 11.703 16.703 1 77.88 236 HIS A CA 1
ATOM 1759 C C . HIS A 1 236 ? -18.438 11.547 16.781 1 77.88 236 HIS A C 1
ATOM 1761 O O . HIS A 1 236 ? -17.922 10.781 17.594 1 77.88 236 HIS A O 1
ATOM 1767 N N . LYS A 1 237 ? -17.812 12.219 15.883 1 85.5 237 LYS A N 1
ATOM 1768 C CA . LYS A 1 237 ? -16.359 12.172 15.891 1 85.5 237 LYS A CA 1
ATOM 1769 C C . LYS A 1 237 ? -15.773 13.086 16.953 1 85.5 237 LYS A C 1
ATOM 1771 O O . LYS A 1 237 ? -16.375 14.109 17.297 1 85.5 237 LYS A O 1
ATOM 1776 N N . ASN A 1 238 ? -14.672 12.57 17.484 1 88.94 238 ASN A N 1
ATOM 1777 C CA . ASN A 1 238 ? -13.906 13.445 18.375 1 88.94 238 ASN A CA 1
ATOM 1778 C C . ASN A 1 238 ? -13.164 14.523 17.594 1 88.94 238 ASN A C 1
ATOM 1780 O O . ASN A 1 238 ? -12.328 14.219 16.734 1 88.94 238 ASN A O 1
ATOM 1784 N N . THR A 1 239 ? -13.508 15.852 17.859 1 92.44 239 THR A N 1
ATOM 1785 C CA . THR A 1 239 ? -12.836 16.969 17.188 1 92.44 239 THR A CA 1
ATOM 1786 C C . THR A 1 239 ? -12.531 18.078 18.188 1 92.44 239 THR A C 1
ATOM 1788 O O . THR A 1 239 ? -13.008 18.062 19.328 1 92.44 239 THR A O 1
ATOM 1791 N N . PHE A 1 240 ? -11.766 18.953 17.781 1 93.94 240 PHE A N 1
ATOM 1792 C CA . PHE A 1 240 ? -11.359 20.047 18.672 1 93.94 240 PHE A CA 1
ATOM 1793 C C . PHE A 1 240 ? -12.562 20.906 19.047 1 93.94 240 PHE A C 1
ATOM 1795 O O . PHE A 1 240 ? -12.742 21.234 20.219 1 93.94 240 PHE A O 1
ATOM 1802 N N . PRO A 1 241 ? -13.398 21.219 18.047 1 94.12 241 PRO A N 1
ATOM 1803 C CA . PRO A 1 241 ? -14.578 22 18.453 1 94.12 241 PRO A CA 1
ATOM 1804 C C . PRO A 1 241 ? -15.492 21.219 19.406 1 94.12 241 PRO A C 1
ATOM 1806 O O . PRO A 1 241 ? -16.109 21.828 20.281 1 94.12 241 PRO A O 1
ATOM 1809 N N . GLU A 1 242 ? -15.625 19.969 19.203 1 91 242 GLU A N 1
ATOM 1810 C CA . GLU A 1 242 ? -16.453 19.156 20.078 1 91 242 GLU A CA 1
ATOM 1811 C C . GLU A 1 242 ? -15.898 19.125 21.5 1 91 242 GLU A C 1
ATOM 1813 O O . GLU A 1 242 ? -16.656 19.156 22.469 1 91 242 GLU A O 1
ATOM 1818 N N . LEU A 1 243 ? -14.602 19.062 21.625 1 92.88 243 LEU A N 1
ATOM 1819 C CA . LEU A 1 243 ? -13.969 18.906 22.938 1 92.88 243 LEU A CA 1
ATOM 1820 C C . LEU A 1 243 ? -13.773 20.25 23.625 1 92.88 243 LEU A C 1
ATOM 1822 O O . LEU A 1 243 ? -13.906 20.344 24.844 1 92.88 243 LEU A O 1
ATOM 1826 N N . LEU A 1 244 ? -13.516 21.328 22.812 1 95.12 244 LEU A N 1
ATOM 1827 C CA . LEU A 1 244 ? -13.07 22.578 23.406 1 95.12 244 LEU A CA 1
ATOM 1828 C C . LEU A 1 244 ? -14.062 23.703 23.125 1 95.12 244 LEU A C 1
ATOM 1830 O O . LEU A 1 244 ? -13.914 24.812 23.641 1 95.12 244 LEU A O 1
ATOM 1834 N N . GLY A 1 245 ? -15.109 23.375 22.344 1 94.38 245 GLY A N 1
ATOM 1835 C CA . GLY A 1 245 ? -15.922 24.453 21.781 1 94.38 245 GLY A CA 1
ATOM 1836 C C . GLY A 1 245 ? -15.242 25.172 20.625 1 94.38 245 GLY A C 1
ATOM 1837 O O . GLY A 1 245 ? -14.039 25.016 20.406 1 94.38 245 GLY A O 1
ATOM 1838 N N . LEU A 1 246 ? -15.977 25.938 19.891 1 95.88 246 LEU A N 1
ATOM 1839 C CA . LEU A 1 246 ? -15.445 26.641 18.719 1 95.88 246 LEU A CA 1
ATOM 1840 C C . LEU A 1 246 ? -14.352 27.625 19.125 1 95.88 246 LEU A C 1
ATOM 1842 O O . LEU A 1 246 ? -13.289 27.656 18.5 1 95.88 246 LEU A O 1
ATOM 1846 N N . ASP A 1 247 ? -14.609 28.328 20.188 1 97 247 ASP A N 1
ATOM 1847 C CA . ASP A 1 247 ? -13.625 29.297 20.641 1 97 247 ASP A CA 1
ATOM 1848 C C . ASP A 1 247 ? -12.344 28.625 21.094 1 97 247 ASP A C 1
ATOM 1850 O O . ASP A 1 247 ? -11.242 29.109 20.812 1 97 247 ASP A O 1
ATOM 1854 N N . GLY A 1 248 ? -12.5 27.562 21.797 1 97.12 248 GLY A N 1
ATOM 1855 C CA . GLY A 1 248 ? -11.336 26.797 22.219 1 97.12 248 GLY A CA 1
ATOM 1856 C C . GLY A 1 248 ? -10.539 26.219 21.078 1 97.12 248 GLY A C 1
ATOM 1857 O O . GLY A 1 248 ? -9.305 26.188 21.109 1 97.12 248 GLY A O 1
ATOM 1858 N N . ALA A 1 249 ? -11.234 25.734 20.062 1 97.19 249 ALA A N 1
ATOM 1859 C CA . ALA A 1 249 ? -10.578 25.203 18.875 1 97.19 249 ALA A CA 1
ATOM 1860 C C . ALA A 1 249 ? -9.805 26.297 18.141 1 97.19 249 ALA A C 1
ATOM 1862 O O . ALA A 1 249 ? -8.688 26.062 17.672 1 97.19 249 ALA A O 1
ATOM 1863 N N . ILE A 1 250 ? -10.391 27.484 18.109 1 97.56 250 ILE A N 1
ATOM 1864 C CA . ILE A 1 250 ? -9.75 28.625 17.453 1 97.56 250 ILE A CA 1
ATOM 1865 C C . ILE A 1 250 ? -8.484 29.016 18.219 1 97.56 250 ILE A C 1
ATOM 1867 O O . ILE A 1 250 ? -7.449 29.281 17.594 1 97.56 250 ILE A O 1
ATOM 1871 N N . GLN A 1 251 ? -8.578 28.969 19.484 1 97.94 251 GLN A N 1
ATOM 1872 C CA . GLN A 1 251 ? -7.41 29.281 20.297 1 97.94 251 GLN A CA 1
ATOM 1873 C C . GLN A 1 251 ? -6.312 28.234 20.094 1 97.94 251 GLN A C 1
ATOM 1875 O O . GLN A 1 251 ? -5.133 28.578 20 1 97.94 251 GLN A O 1
ATOM 1880 N N . ALA A 1 252 ? -6.719 27 20.078 1 97.75 252 ALA A N 1
ATOM 1881 C CA . ALA A 1 252 ? -5.758 25.938 19.844 1 97.75 252 ALA A CA 1
ATOM 1882 C C . ALA A 1 252 ? -5.062 26.094 18.5 1 97.75 252 ALA A C 1
ATOM 1884 O O . ALA A 1 252 ? -3.859 25.859 18.375 1 97.75 252 ALA A O 1
ATOM 1885 N N . LEU A 1 253 ? -5.82 26.469 17.469 1 98.25 253 LEU A N 1
ATOM 1886 C CA . LEU A 1 253 ? -5.266 26.719 16.141 1 98.25 253 LEU A CA 1
ATOM 1887 C C . LEU A 1 253 ? -4.238 27.844 16.172 1 98.25 253 LEU A C 1
ATOM 1889 O O . LEU A 1 253 ? -3.162 27.719 15.586 1 98.25 253 LEU A O 1
ATOM 1893 N N . GLN A 1 254 ? -4.559 28.875 16.906 1 98.44 254 GLN A N 1
ATOM 1894 C CA . GLN A 1 254 ? -3.66 30.016 17 1 98.44 254 GLN A CA 1
ATOM 1895 C C . GLN A 1 254 ? -2.352 29.641 17.688 1 98.44 254 GLN A C 1
ATOM 1897 O O . GLN A 1 254 ? -1.283 30.125 17.328 1 98.44 254 GLN A O 1
ATOM 1902 N N . VAL A 1 255 ? -2.471 28.781 18.641 1 98.44 255 VAL A N 1
ATOM 1903 C CA . VAL A 1 255 ? -1.284 28.312 19.344 1 98.44 255 VAL A CA 1
ATOM 1904 C C . VAL A 1 255 ? -0.373 27.562 18.375 1 98.44 255 VAL A C 1
ATOM 1906 O O . VAL A 1 255 ? 0.839 27.781 18.359 1 98.44 255 VAL A O 1
ATOM 1909 N N . GLU A 1 256 ? -0.95 26.672 17.578 1 98.44 256 GLU A N 1
ATOM 1910 C CA . GLU A 1 256 ? -0.158 25.891 16.625 1 98.44 256 GLU A CA 1
ATOM 1911 C C . GLU A 1 256 ? 0.434 26.797 15.539 1 98.44 256 GLU A C 1
ATOM 1913 O O . GLU A 1 256 ? 1.568 26.594 15.102 1 98.44 256 GLU A O 1
ATOM 1918 N N . ILE A 1 257 ? -0.329 27.812 15.078 1 98.56 257 ILE A N 1
ATOM 1919 C CA . ILE A 1 257 ? 0.173 28.766 14.094 1 98.56 257 ILE A CA 1
ATOM 1920 C C . ILE A 1 257 ? 1.379 29.516 14.664 1 98.56 257 ILE A C 1
ATOM 1922 O O . ILE A 1 257 ? 2.398 29.656 13.992 1 98.56 257 ILE A O 1
ATOM 1926 N N . ALA A 1 258 ? 1.283 29.922 15.914 1 98.62 258 ALA A N 1
ATOM 1927 C CA . ALA A 1 258 ? 2.375 30.641 16.562 1 98.62 258 ALA A CA 1
ATOM 1928 C C . ALA A 1 258 ? 3.615 29.75 16.688 1 98.62 258 ALA A C 1
ATOM 1930 O O . ALA A 1 258 ? 4.738 30.219 16.484 1 98.62 258 ALA A O 1
ATOM 1931 N N . LYS A 1 259 ? 3.414 28.516 17.047 1 98.62 259 LYS A N 1
ATOM 1932 C CA . LYS A 1 259 ? 4.52 27.562 17.125 1 98.62 259 LYS A CA 1
ATOM 1933 C C . LYS A 1 259 ? 5.203 27.406 15.773 1 98.62 259 LYS A C 1
ATOM 1935 O O . LYS A 1 259 ? 6.434 27.375 15.688 1 98.62 259 LYS A O 1
ATOM 1940 N N . ALA A 1 260 ? 4.395 27.266 14.734 1 98.69 260 ALA A N 1
ATOM 1941 C CA . ALA A 1 260 ? 4.934 27.109 13.383 1 98.69 260 ALA A CA 1
ATOM 1942 C C . ALA A 1 260 ? 5.723 28.344 12.961 1 98.69 260 ALA A C 1
ATOM 1944 O O . ALA A 1 260 ? 6.793 28.219 12.367 1 98.69 260 ALA A O 1
ATOM 1945 N N . GLU A 1 261 ? 5.188 29.516 13.289 1 98.56 261 GLU A N 1
ATOM 1946 C CA . GLU A 1 261 ? 5.867 30.766 12.969 1 98.56 261 GLU A CA 1
ATOM 1947 C C . GLU A 1 261 ? 7.199 30.875 13.703 1 98.56 261 GLU A C 1
ATOM 1949 O O . GLU A 1 261 ? 8.203 31.297 13.125 1 98.56 261 GLU A O 1
ATOM 1954 N N . THR A 1 262 ? 7.176 30.516 14.938 1 98.56 262 THR A N 1
ATOM 1955 C CA . THR A 1 262 ? 8.398 30.531 15.727 1 98.56 262 THR A CA 1
ATOM 1956 C C . THR A 1 262 ? 9.453 29.609 15.117 1 98.56 262 THR A C 1
ATOM 1958 O O . THR A 1 262 ? 10.617 29.984 14.992 1 98.56 262 THR A O 1
ATOM 1961 N N . ALA A 1 263 ? 9.055 28.406 14.742 1 98.56 263 ALA A N 1
ATOM 1962 C CA . ALA A 1 263 ? 9.961 27.453 14.125 1 98.56 263 ALA A CA 1
ATOM 1963 C C . ALA A 1 263 ? 10.555 28 12.836 1 98.56 263 ALA A C 1
ATOM 1965 O O . ALA A 1 263 ? 11.742 27.844 12.57 1 98.56 263 ALA A O 1
ATOM 1966 N N . LEU A 1 264 ? 9.703 28.672 12.016 1 98.44 264 LEU A N 1
ATOM 1967 C CA . LEU A 1 264 ? 10.172 29.25 10.758 1 98.44 264 LEU A CA 1
ATOM 1968 C C . LEU A 1 264 ? 11.211 30.328 11.016 1 98.44 264 LEU A C 1
ATOM 1970 O O . LEU A 1 264 ? 12.195 30.453 10.273 1 98.44 264 LEU A O 1
ATOM 1974 N N . ASN A 1 265 ? 11.016 31.094 12.055 1 97.94 265 ASN A N 1
ATOM 1975 C CA . ASN A 1 265 ? 11.914 32.188 12.391 1 97.94 265 ASN A CA 1
ATOM 1976 C C . ASN A 1 265 ? 13.266 31.688 12.875 1 97.94 265 ASN A C 1
ATOM 1978 O O . ASN A 1 265 ? 14.25 32.438 12.875 1 97.94 265 ASN A O 1
ATOM 1982 N N . GLU A 1 266 ? 13.312 30.453 13.258 1 97.88 266 GLU A N 1
ATOM 1983 C CA . GLU A 1 266 ? 14.547 29.875 13.781 1 97.88 266 GLU A CA 1
ATOM 1984 C C . GLU A 1 266 ? 15.406 29.297 12.656 1 97.88 266 GLU A C 1
ATOM 1986 O O . GLU A 1 266 ? 16.578 28.969 12.867 1 97.88 266 GLU A O 1
ATOM 1991 N N . LEU A 1 267 ? 14.875 29.234 11.492 1 98.25 267 LEU A N 1
ATOM 1992 C CA . LEU A 1 267 ? 15.625 28.703 10.359 1 98.25 267 LEU A CA 1
ATOM 1993 C C . LEU A 1 267 ? 16.703 29.688 9.922 1 98.25 267 LEU A C 1
ATOM 1995 O O . LEU A 1 267 ? 16.531 30.891 10.016 1 98.25 267 LEU A O 1
ATOM 1999 N N . THR A 1 268 ? 17.797 29.141 9.414 1 97.69 268 THR A N 1
ATOM 2000 C CA . THR A 1 268 ? 18.938 29.953 9 1 97.69 268 THR A CA 1
ATOM 2001 C C . THR A 1 268 ? 18.781 30.406 7.551 1 97.69 268 THR A C 1
ATOM 2003 O O . THR A 1 268 ? 19.609 31.172 7.043 1 97.69 268 THR A O 1
ATOM 2006 N N . VAL A 1 269 ? 17.734 29.938 6.887 1 97.81 269 VAL A N 1
ATOM 2007 C CA . VAL A 1 269 ? 17.5 30.266 5.488 1 97.81 269 VAL A CA 1
ATOM 2008 C C . VAL A 1 269 ? 16.172 31.016 5.352 1 97.81 269 VAL A C 1
ATOM 2010 O O . VAL A 1 269 ? 15.398 31.094 6.312 1 97.81 269 VAL A O 1
ATOM 2013 N N . ASP A 1 270 ? 15.969 31.578 4.152 1 97.12 270 ASP A N 1
ATOM 2014 C CA . ASP A 1 270 ? 14.695 32.219 3.863 1 97.12 270 ASP A CA 1
ATOM 2015 C C . ASP A 1 270 ? 13.562 31.188 3.824 1 97.12 270 ASP A C 1
ATOM 2017 O O . ASP A 1 270 ? 13.539 30.312 2.959 1 97.12 270 ASP A O 1
ATOM 2021 N N . ALA A 1 271 ? 12.625 31.344 4.676 1 97.31 271 ALA A N 1
ATOM 2022 C CA . ALA A 1 271 ? 11.555 30.375 4.848 1 97.31 271 ALA A CA 1
ATOM 2023 C C . ALA A 1 271 ? 10.281 30.812 4.125 1 97.31 271 ALA A C 1
ATOM 2025 O O . ALA A 1 271 ? 9.195 30.312 4.41 1 97.31 271 ALA A O 1
ATOM 2026 N N . ALA A 1 272 ? 10.344 31.641 3.15 1 97.44 272 ALA A N 1
ATOM 2027 C CA . ALA A 1 272 ? 9.203 32.25 2.494 1 97.44 272 ALA A CA 1
ATOM 2028 C C . ALA A 1 272 ? 8.258 31.219 1.914 1 97.44 272 ALA A C 1
ATOM 2030 O O . ALA A 1 272 ? 7.039 31.328 2.043 1 97.44 272 ALA A O 1
ATOM 2031 N N . PRO A 1 273 ? 8.797 30.188 1.28 1 97.69 273 PRO A N 1
ATOM 2032 C CA . PRO A 1 273 ? 7.871 29.203 0.716 1 97.69 273 PRO A CA 1
ATOM 2033 C C . PRO A 1 273 ? 7.012 28.531 1.779 1 97.69 273 PRO A C 1
ATOM 2035 O O . PRO A 1 273 ? 5.797 28.391 1.599 1 97.69 273 PRO A O 1
ATOM 2038 N N . LEU A 1 274 ? 7.586 28.125 2.889 1 98.56 274 LEU A N 1
ATOM 2039 C CA . LEU A 1 274 ? 6.832 27.484 3.959 1 98.56 274 LEU A CA 1
ATOM 2040 C C . LEU A 1 274 ? 5.898 28.469 4.645 1 98.56 274 LEU A C 1
ATOM 2042 O O . LEU A 1 274 ? 4.801 28.109 5.074 1 98.56 274 LEU A O 1
ATOM 2046 N N . ALA A 1 275 ? 6.363 29.703 4.758 1 98.12 275 ALA A N 1
ATOM 2047 C CA . ALA A 1 275 ? 5.527 30.734 5.348 1 98.12 275 ALA A CA 1
ATOM 2048 C C . ALA A 1 275 ? 4.262 30.953 4.523 1 98.12 275 ALA A C 1
ATOM 2050 O O . ALA A 1 275 ? 3.186 31.188 5.074 1 98.12 275 ALA A O 1
ATOM 2051 N N . GLU A 1 276 ? 4.438 30.938 3.229 1 97.69 276 GLU A N 1
ATOM 2052 C CA . GLU A 1 276 ? 3.281 31.094 2.352 1 97.69 276 GLU A CA 1
ATOM 2053 C C . GLU A 1 276 ? 2.287 29.953 2.539 1 97.69 276 GLU A C 1
ATOM 2055 O O . GLU A 1 276 ? 1.074 30.172 2.543 1 97.69 276 GLU A O 1
ATOM 2060 N N . ILE A 1 277 ? 2.771 28.766 2.645 1 98 277 ILE A N 1
ATOM 2061 C CA . ILE A 1 277 ? 1.9 27.609 2.854 1 98 277 ILE A CA 1
ATOM 2062 C C . ILE A 1 277 ? 1.229 27.719 4.223 1 98 277 ILE A C 1
ATOM 2064 O O . ILE A 1 277 ? 0.048 27.391 4.367 1 98 277 ILE A O 1
ATOM 2068 N N . LEU A 1 278 ? 1.985 28.156 5.242 1 97.94 278 LEU A N 1
ATOM 2069 C CA . LEU A 1 278 ? 1.445 28.328 6.586 1 97.94 278 LEU A CA 1
ATOM 2070 C C . LEU A 1 278 ? 0.245 29.281 6.574 1 97.94 278 LEU A C 1
ATOM 2072 O O . LEU A 1 278 ? -0.687 29.109 7.367 1 97.94 278 LEU A O 1
ATOM 2076 N N . ALA A 1 279 ? 0.197 30.188 5.633 1 96.19 279 ALA A N 1
ATOM 2077 C CA . ALA A 1 279 ? -0.857 31.203 5.543 1 96.19 279 ALA A CA 1
ATOM 2078 C C . ALA A 1 279 ? -2.213 30.547 5.27 1 96.19 279 ALA A C 1
ATOM 2080 O O . ALA A 1 279 ? -3.258 31.141 5.559 1 96.19 279 ALA A O 1
ATOM 2081 N N . VAL A 1 280 ? -2.18 29.328 4.793 1 93.62 280 VAL A N 1
ATOM 2082 C CA . VAL A 1 280 ? -3.426 28.625 4.516 1 93.62 280 VAL A CA 1
ATOM 2083 C C . VAL A 1 280 ? -4.18 28.375 5.816 1 93.62 280 VAL A C 1
ATOM 2085 O O . VAL A 1 280 ? -5.406 28.266 5.82 1 93.62 280 VAL A O 1
ATOM 2088 N N . LEU A 1 281 ? -3.486 28.266 6.945 1 95.25 281 LEU A N 1
ATOM 2089 C CA . LEU A 1 281 ? -4.105 28.031 8.242 1 95.25 281 LEU A CA 1
ATOM 2090 C C . LEU A 1 281 ? -4.742 29.312 8.789 1 95.25 281 LEU A C 1
ATOM 2092 O O . LEU A 1 281 ? -5.566 29.25 9.703 1 95.25 281 LEU A O 1
ATOM 2096 N N . LYS A 1 282 ? -4.297 30.453 8.266 1 90.25 282 LYS A N 1
ATOM 2097 C CA . LYS A 1 282 ? -4.754 31.734 8.758 1 90.25 282 LYS A CA 1
ATOM 2098 C C . LYS A 1 282 ? -5.98 32.219 7.988 1 90.25 282 LYS A C 1
ATOM 2100 O O . LYS A 1 282 ? -6.695 33.125 8.445 1 90.25 282 LYS A O 1
ATOM 2105 N N . ALA A 1 283 ? -6.16 31.75 6.867 1 78.31 283 ALA A N 1
ATOM 2106 C CA . ALA A 1 283 ? -7.281 32.156 6.027 1 78.31 283 ALA A CA 1
ATOM 2107 C C . ALA A 1 283 ? -8.586 31.516 6.48 1 78.31 283 ALA A C 1
ATOM 2109 O O . ALA A 1 283 ? -8.562 30.438 7.098 1 78.31 283 ALA A O 1
ATOM 2110 N N . MET B 1 1 ? 6.16 -31.719 3.217 1 88.31 1 MET B N 1
ATOM 2111 C CA . MET B 1 1 ? 7.16 -30.656 3.191 1 88.31 1 MET B CA 1
ATOM 2112 C C . MET B 1 1 ? 8.445 -31.094 3.881 1 88.31 1 MET B C 1
ATOM 2114 O O . MET B 1 1 ? 8.406 -31.625 4.992 1 88.31 1 MET B O 1
ATOM 2118 N N . SER B 1 2 ? 9.555 -30.953 3.201 1 93.19 2 SER B N 1
ATOM 2119 C CA . SER B 1 2 ? 10.844 -31.344 3.752 1 93.19 2 SER B CA 1
ATOM 2120 C C . SER B 1 2 ? 11.164 -30.578 5.023 1 93.19 2 SER B C 1
ATOM 2122 O O . SER B 1 2 ? 10.617 -29.5 5.258 1 93.19 2 SER B O 1
ATOM 2124 N N . PRO B 1 3 ? 12.031 -31.109 5.832 1 95.31 3 PRO B N 1
ATOM 2125 C CA . PRO B 1 3 ? 12.438 -30.406 7.051 1 95.31 3 PRO B CA 1
ATOM 2126 C C . PRO B 1 3 ? 13.047 -29.047 6.766 1 95.31 3 PRO B C 1
ATOM 2128 O O . PRO B 1 3 ? 12.867 -28.109 7.547 1 95.31 3 PRO B O 1
ATOM 2131 N N . MET B 1 4 ? 13.703 -28.984 5.688 1 95.69 4 MET B N 1
ATOM 2132 C CA . MET B 1 4 ? 14.328 -27.719 5.312 1 95.69 4 MET B CA 1
ATOM 2133 C C . MET B 1 4 ? 13.273 -26.641 5.047 1 95.69 4 MET B C 1
ATOM 2135 O O . MET B 1 4 ? 13.305 -25.578 5.652 1 95.69 4 MET B O 1
ATOM 2139 N N . LEU B 1 5 ? 12.344 -26.953 4.195 1 97.12 5 LEU B N 1
ATOM 2140 C CA . LEU B 1 5 ? 11.281 -26 3.883 1 97.12 5 LEU B CA 1
ATOM 2141 C C . LEU B 1 5 ? 10.438 -25.703 5.117 1 97.12 5 LEU B C 1
ATOM 2143 O O . LEU B 1 5 ? 10.023 -24.562 5.328 1 97.12 5 LEU B O 1
ATOM 2147 N N . ALA B 1 6 ? 10.227 -26.703 5.922 1 97.31 6 ALA B N 1
ATOM 2148 C CA . ALA B 1 6 ? 9.469 -26.516 7.16 1 97.31 6 ALA B CA 1
ATOM 2149 C C . ALA B 1 6 ? 10.203 -25.562 8.109 1 97.31 6 ALA B C 1
ATOM 2151 O O . ALA B 1 6 ? 9.57 -24.75 8.789 1 97.31 6 ALA B O 1
ATOM 2152 N N . GLY B 1 7 ? 11.5 -25.75 8.164 1 98.06 7 GLY B N 1
ATOM 2153 C CA . GLY B 1 7 ? 12.305 -24.844 8.969 1 98.06 7 GLY B CA 1
ATOM 2154 C C . GLY B 1 7 ? 12.25 -23.406 8.484 1 98.06 7 GLY B C 1
ATOM 2155 O O . GLY B 1 7 ? 12.172 -22.484 9.297 1 98.06 7 GLY B O 1
ATOM 2156 N N . TRP B 1 8 ? 12.305 -23.234 7.168 1 98.38 8 TRP B N 1
ATOM 2157 C CA . TRP B 1 8 ? 12.195 -21.891 6.598 1 98.38 8 TRP B CA 1
ATOM 2158 C C . TRP B 1 8 ? 10.828 -21.297 6.887 1 98.38 8 TRP B C 1
ATOM 2160 O O . TRP B 1 8 ? 10.719 -20.109 7.195 1 98.38 8 TRP B O 1
ATOM 2170 N N . ARG B 1 9 ? 9.812 -22.094 6.754 1 98.06 9 ARG B N 1
ATOM 2171 C CA . ARG B 1 9 ? 8.461 -21.625 7.047 1 98.06 9 ARG B CA 1
ATOM 2172 C C . ARG B 1 9 ? 8.352 -21.125 8.484 1 98.06 9 ARG B C 1
ATOM 2174 O O . ARG B 1 9 ? 7.77 -20.062 8.742 1 98.06 9 ARG B O 1
ATOM 2181 N N . THR B 1 10 ? 8.875 -21.875 9.414 1 98.12 10 THR B N 1
ATOM 2182 C CA . THR B 1 10 ? 8.875 -21.5 10.82 1 98.12 10 THR B CA 1
ATOM 2183 C C . THR B 1 10 ? 9.609 -20.172 11.031 1 98.12 10 THR B C 1
ATOM 2185 O O . THR B 1 10 ? 9.156 -19.312 11.781 1 98.12 10 THR B O 1
ATOM 2188 N N . ALA B 1 11 ? 10.734 -20.062 10.375 1 98.62 11 ALA B N 1
ATOM 2189 C CA . ALA B 1 11 ? 11.523 -18.844 10.492 1 98.62 11 ALA B CA 1
ATOM 2190 C C . ALA B 1 11 ? 10.758 -17.641 9.945 1 98.62 11 ALA B C 1
ATOM 2192 O O . ALA B 1 11 ? 10.805 -16.547 10.516 1 98.62 11 ALA B O 1
ATOM 2193 N N . VAL B 1 12 ? 10.086 -17.844 8.836 1 98.62 12 VAL B N 1
ATOM 2194 C CA . VAL B 1 12 ? 9.266 -16.797 8.258 1 98.62 12 VAL B CA 1
ATOM 2195 C C . VAL B 1 12 ? 8.156 -16.406 9.234 1 98.62 12 VAL B C 1
ATOM 2197 O O . VAL B 1 12 ? 7.914 -15.211 9.461 1 98.62 12 VAL B O 1
ATOM 2200 N N . GLU B 1 13 ? 7.5 -17.375 9.836 1 98.44 13 GLU B N 1
ATOM 2201 C CA . GLU B 1 13 ? 6.422 -17.125 10.789 1 98.44 13 GLU B CA 1
ATOM 2202 C C . GLU B 1 13 ? 6.922 -16.328 11.992 1 98.44 13 GLU B C 1
ATOM 2204 O O . GLU B 1 13 ? 6.242 -15.422 12.469 1 98.44 13 GLU B O 1
ATOM 2209 N N . GLN B 1 14 ? 8.062 -16.688 12.445 1 98.44 14 GLN B N 1
ATOM 2210 C CA . GLN B 1 14 ? 8.648 -15.969 13.57 1 98.44 14 GLN B CA 1
ATOM 2211 C C . GLN B 1 14 ? 8.945 -14.516 13.195 1 98.44 14 GLN B C 1
ATOM 2213 O O . GLN B 1 14 ? 8.734 -13.609 14 1 98.44 14 GLN B O 1
ATOM 2218 N N . THR B 1 15 ? 9.453 -14.344 12.016 1 98.62 15 THR B N 1
ATOM 2219 C CA . THR B 1 15 ? 9.734 -12.992 11.531 1 98.62 15 THR B CA 1
ATOM 2220 C C . THR B 1 15 ? 8.445 -12.188 11.406 1 98.62 15 THR B C 1
ATOM 2222 O O . THR B 1 15 ? 8.406 -11.008 11.758 1 98.62 15 THR B O 1
ATOM 2225 N N . LEU B 1 16 ? 7.398 -12.805 10.891 1 98.69 16 LEU B N 1
ATOM 2226 C CA . LEU B 1 16 ? 6.094 -12.164 10.789 1 98.69 16 LEU B CA 1
ATOM 2227 C C . LEU B 1 16 ? 5.59 -11.734 12.164 1 98.69 16 LEU B C 1
ATOM 2229 O O . LEU B 1 16 ? 5.102 -10.617 12.336 1 98.69 16 LEU B O 1
ATOM 2233 N N . ASP B 1 17 ? 5.734 -12.625 13.117 1 98.38 17 ASP B N 1
ATOM 2234 C CA . ASP B 1 17 ? 5.312 -12.328 14.484 1 98.38 17 ASP B CA 1
ATOM 2235 C C . ASP B 1 17 ? 6.043 -11.102 15.039 1 98.38 17 ASP B C 1
ATOM 2237 O O . ASP B 1 17 ? 5.43 -10.242 15.672 1 98.38 17 ASP B O 1
ATOM 2241 N N . GLU B 1 18 ? 7.266 -11.086 14.82 1 98.31 18 GLU B N 1
ATOM 2242 C CA . GLU B 1 18 ? 8.086 -9.977 15.305 1 98.31 18 GLU B CA 1
ATOM 2243 C C . GLU B 1 18 ? 7.648 -8.656 14.672 1 98.31 18 GLU B C 1
ATOM 2245 O O . GLU B 1 18 ? 7.555 -7.641 15.359 1 98.31 18 GLU B O 1
ATOM 2250 N N . GLN B 1 19 ? 7.441 -8.672 13.406 1 98.19 19 GLN B N 1
ATOM 2251 C CA . GLN B 1 19 ? 7.023 -7.465 12.703 1 98.19 19 GLN B CA 1
ATOM 2252 C C . GLN B 1 19 ? 5.645 -7.008 13.164 1 98.19 19 GLN B C 1
ATOM 2254 O O . GLN B 1 19 ? 5.41 -5.809 13.344 1 98.19 19 GLN B O 1
ATOM 2259 N N . LEU B 1 20 ? 4.711 -7.926 13.383 1 98.69 20 LEU B N 1
ATOM 2260 C CA . LEU B 1 20 ? 3.338 -7.617 13.773 1 98.69 20 LEU B CA 1
ATOM 2261 C C . LEU B 1 20 ? 3.291 -7.074 15.195 1 98.69 20 LEU B C 1
ATOM 2263 O O . LEU B 1 20 ? 2.43 -6.254 15.523 1 98.69 20 LEU B O 1
ATOM 2267 N N . ALA B 1 21 ? 4.223 -7.523 16.016 1 98.12 21 ALA B N 1
ATOM 2268 C CA . ALA B 1 21 ? 4.277 -7.09 17.422 1 98.12 21 ALA B CA 1
ATOM 2269 C C . ALA B 1 21 ? 4.586 -5.598 17.516 1 98.12 21 ALA B C 1
ATOM 2271 O O . ALA B 1 21 ? 4.266 -4.953 18.516 1 98.12 21 ALA B O 1
ATOM 2272 N N . ALA B 1 22 ? 5.102 -5.031 16.484 1 97.25 22 ALA B N 1
ATOM 2273 C CA . ALA B 1 22 ? 5.527 -3.635 16.484 1 97.25 22 ALA B CA 1
ATOM 2274 C C . ALA B 1 22 ? 4.355 -2.707 16.172 1 97.25 22 ALA B C 1
ATOM 2276 O O . ALA B 1 22 ? 4.465 -1.487 16.312 1 97.25 22 ALA B O 1
ATOM 2277 N N . VAL B 1 23 ? 3.229 -3.242 15.75 1 98.31 23 VAL B N 1
ATOM 2278 C CA . VAL B 1 23 ? 2.047 -2.436 15.469 1 98.31 23 VAL B CA 1
ATOM 2279 C C . VAL B 1 23 ? 1.446 -1.917 16.766 1 98.31 23 VAL B C 1
ATOM 2281 O O . VAL B 1 23 ? 1.041 -2.703 17.625 1 98.31 23 VAL B O 1
ATOM 2284 N N . ALA B 1 24 ? 1.34 -0.664 16.891 1 96.88 24 ALA B N 1
ATOM 2285 C CA . ALA B 1 24 ? 1.025 -0.029 18.172 1 96.88 24 ALA B CA 1
ATOM 2286 C C . ALA B 1 24 ? -0.459 -0.161 18.5 1 96.88 24 ALA B C 1
ATOM 2288 O O . ALA B 1 24 ? -0.828 -0.405 19.641 1 96.88 24 ALA B O 1
ATOM 2289 N N . ASN B 1 25 ? -1.359 0.067 17.578 1 97.12 25 ASN B N 1
ATOM 2290 C CA . ASN B 1 25 ? -2.797 0.001 17.812 1 97.12 25 ASN B CA 1
ATOM 2291 C C . ASN B 1 25 ? -3.271 -1.439 17.984 1 97.12 25 ASN B C 1
ATOM 2293 O O . ASN B 1 25 ? -3.215 -2.23 17.047 1 97.12 25 ASN B O 1
ATOM 2297 N N . PRO B 1 26 ? -3.75 -1.735 19.094 1 97.19 26 PRO B N 1
ATOM 2298 C CA . PRO B 1 26 ? -4.074 -3.141 19.359 1 97.19 26 PRO B CA 1
ATOM 2299 C C . PRO B 1 26 ? -5.215 -3.656 18.484 1 97.19 26 PRO B C 1
ATOM 2301 O O . PRO B 1 26 ? -5.242 -4.84 18.141 1 97.19 26 PRO B O 1
ATOM 2304 N N . HIS B 1 27 ? -6.156 -2.771 18.156 1 97.5 27 HIS B N 1
ATOM 2305 C CA . HIS B 1 27 ? -7.277 -3.172 17.328 1 97.5 27 HIS B CA 1
ATOM 2306 C C . HIS B 1 27 ? -6.82 -3.486 15.906 1 97.5 27 HIS B C 1
ATOM 2308 O O . HIS B 1 27 ? -7.203 -4.516 15.336 1 97.5 27 HIS B O 1
ATOM 2314 N N . LEU B 1 28 ? -5.977 -2.65 15.398 1 98.62 28 LEU B N 1
ATOM 2315 C CA . LEU B 1 28 ? -5.398 -2.869 14.078 1 98.62 28 LEU B CA 1
ATOM 2316 C C . LEU B 1 28 ? -4.488 -4.094 14.078 1 98.62 28 LEU B C 1
ATOM 2318 O O . LEU B 1 28 ? -4.535 -4.91 13.156 1 98.62 28 LEU B O 1
ATOM 2322 N N . ARG B 1 29 ? -3.707 -4.227 15.102 1 98.75 29 ARG B N 1
ATOM 2323 C CA . ARG B 1 29 ? -2.795 -5.359 15.227 1 98.75 29 ARG B CA 1
ATOM 2324 C C . ARG B 1 29 ? -3.557 -6.68 15.219 1 98.75 29 ARG B C 1
ATOM 2326 O O . ARG B 1 29 ? -3.15 -7.637 14.555 1 98.75 29 ARG B O 1
ATOM 2333 N N . ALA B 1 30 ? -4.645 -6.703 15.906 1 98.75 30 ALA B N 1
ATOM 2334 C CA . ALA B 1 30 ? -5.441 -7.926 15.984 1 98.75 30 ALA B CA 1
ATOM 2335 C C . ALA B 1 30 ? -5.953 -8.344 14.609 1 98.75 30 ALA B C 1
ATOM 2337 O O . ALA B 1 30 ? -5.93 -9.523 14.266 1 98.75 30 ALA B O 1
ATOM 2338 N N . ALA B 1 31 ? -6.402 -7.367 13.852 1 98.75 31 ALA B N 1
ATOM 2339 C CA . ALA B 1 31 ? -6.93 -7.652 12.523 1 98.75 31 ALA B CA 1
ATOM 2340 C C . ALA B 1 31 ? -5.824 -8.125 11.586 1 98.75 31 ALA B C 1
ATOM 2342 O O . ALA B 1 31 ? -6.023 -9.055 10.797 1 98.75 31 ALA B O 1
ATOM 2343 N N . MET B 1 32 ? -4.668 -7.473 11.68 1 98.81 32 MET B N 1
ATOM 2344 C CA . MET B 1 32 ? -3.525 -7.859 10.852 1 98.81 32 MET B CA 1
ATOM 2345 C C . MET B 1 32 ? -3.039 -9.258 11.219 1 98.81 32 MET B C 1
ATOM 2347 O O . MET B 1 32 ? -2.861 -10.109 10.352 1 98.81 32 MET B O 1
ATOM 2351 N N . VAL B 1 33 ? -2.891 -9.5 12.477 1 98.75 33 VAL B N 1
ATOM 2352 C CA . VAL B 1 33 ? -2.398 -10.773 13 1 98.75 33 VAL B CA 1
ATOM 2353 C C . VAL B 1 33 ? -3.357 -11.891 12.617 1 98.75 33 VAL B C 1
ATOM 2355 O O . VAL B 1 33 ? -2.926 -12.977 12.219 1 98.75 33 VAL B O 1
ATOM 2358 N N . TYR B 1 34 ? -4.637 -11.648 12.703 1 98.62 34 TYR B N 1
ATOM 2359 C CA . TYR B 1 34 ? -5.668 -12.641 12.438 1 98.62 34 TYR B CA 1
ATOM 2360 C C . TYR B 1 34 ? -5.484 -13.258 11.055 1 98.62 34 TYR B C 1
ATOM 2362 O O . TYR B 1 34 ? -5.445 -14.477 10.914 1 98.62 34 TYR B O 1
ATOM 2370 N N . SER B 1 35 ? -5.293 -12.43 10.055 1 98.38 35 SER B N 1
ATOM 2371 C CA . SER B 1 35 ? -5.195 -12.922 8.68 1 98.38 35 SER B CA 1
ATOM 2372 C C . SER B 1 35 ? -3.822 -13.523 8.406 1 98.38 35 SER B C 1
ATOM 2374 O O . SER B 1 35 ? -3.709 -14.523 7.691 1 98.38 35 SER B O 1
ATOM 2376 N N . VAL B 1 36 ? -2.779 -12.922 8.977 1 98.38 36 VAL B N 1
ATOM 2377 C CA . VAL B 1 36 ? -1.427 -13.422 8.75 1 98.38 36 VAL B CA 1
ATOM 2378 C C . VAL B 1 36 ? -1.256 -14.781 9.414 1 98.38 36 VAL B C 1
ATOM 2380 O O . VAL B 1 36 ? -0.647 -15.688 8.836 1 98.38 36 VAL B O 1
ATOM 2383 N N . GLU B 1 37 ? -1.849 -14.969 10.531 1 96 37 GLU B N 1
ATOM 2384 C CA . GLU B 1 37 ? -1.644 -16.188 11.32 1 96 37 GLU B CA 1
ATOM 2385 C C . GLU B 1 37 ? -2.68 -17.25 10.969 1 96 37 GLU B C 1
ATOM 2387 O O . GLU B 1 37 ? -2.652 -18.359 11.516 1 96 37 GLU B O 1
ATOM 2392 N N . ALA B 1 38 ? -3.619 -16.891 10.109 1 92.69 38 ALA B N 1
ATOM 2393 C CA . ALA B 1 38 ? -4.617 -17.859 9.688 1 92.69 38 ALA B CA 1
ATOM 2394 C C . ALA B 1 38 ? -3.965 -19.031 8.953 1 92.69 38 ALA B C 1
ATOM 2396 O O . ALA B 1 38 ? -4.613 -20.047 8.695 1 92.69 38 ALA B O 1
ATOM 2397 N N . GLY B 1 39 ? -2.66 -18.875 8.695 1 87.81 39 GLY B N 1
ATOM 2398 C CA . GLY B 1 39 ? -1.903 -19.969 8.117 1 87.81 39 GLY B CA 1
ATOM 2399 C C . GLY B 1 39 ? -1.597 -19.781 6.641 1 87.81 39 GLY B C 1
ATOM 2400 O O . GLY B 1 39 ? -1.335 -18.656 6.199 1 87.81 39 GLY B O 1
ATOM 2401 N N . GLY B 1 40 ? -1.519 -20.922 5.996 1 87.12 40 GLY B N 1
ATOM 2402 C CA . GLY B 1 40 ? -1.086 -20.922 4.609 1 87.12 40 GLY B CA 1
ATOM 2403 C C . GLY B 1 40 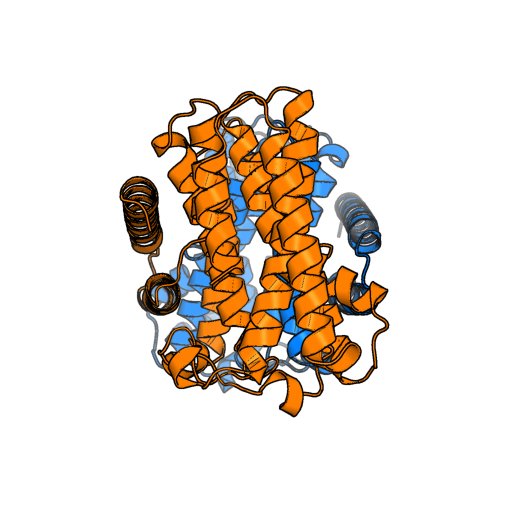? 0.255 -21.609 4.406 1 87.12 40 GLY B C 1
ATOM 2404 O O . GLY B 1 40 ? 1.027 -21.766 5.355 1 87.12 40 GLY B O 1
ATOM 2405 N N . LYS B 1 41 ? 0.493 -21.984 3.242 1 90.56 41 LYS B N 1
ATOM 2406 C CA . LYS B 1 41 ? 1.679 -22.766 2.916 1 90.56 41 LYS B CA 1
ATOM 2407 C C . LYS B 1 41 ? 2.916 -21.891 2.814 1 90.56 41 LYS B C 1
ATOM 2409 O O . LYS B 1 41 ? 4.043 -22.375 2.816 1 90.56 41 LYS B O 1
ATOM 2414 N N . ARG B 1 42 ? 2.738 -20.578 2.801 1 97.25 42 ARG B N 1
ATOM 2415 C CA . ARG B 1 42 ? 3.824 -19.609 2.691 1 97.25 42 ARG B CA 1
ATOM 2416 C C . ARG B 1 42 ? 4.695 -19.891 1.472 1 97.25 42 ARG B C 1
ATOM 2418 O O . ARG B 1 42 ? 5.922 -19.859 1.559 1 97.25 42 ARG B O 1
ATOM 2425 N N . LEU B 1 43 ? 4.082 -20.188 0.39 1 97.31 43 LEU B N 1
ATOM 2426 C CA . LEU B 1 43 ? 4.785 -20.609 -0.821 1 97.31 43 LEU B CA 1
ATOM 2427 C C . LEU B 1 43 ? 5.648 -19.469 -1.357 1 97.31 43 LEU B C 1
ATOM 2429 O O . LEU B 1 43 ? 6.789 -19.703 -1.768 1 97.31 43 LEU B O 1
ATOM 2433 N N . ARG B 1 44 ? 5.152 -18.266 -1.338 1 98.56 44 ARG B N 1
ATOM 2434 C CA . ARG B 1 44 ? 5.891 -17.156 -1.919 1 98.56 44 ARG B CA 1
ATOM 2435 C C . ARG B 1 44 ? 7.152 -16.859 -1.119 1 98.56 44 ARG B C 1
ATOM 2437 O O . ARG B 1 44 ? 8.25 -16.781 -1.682 1 98.56 44 ARG B O 1
ATOM 2444 N N . PRO B 1 45 ? 7.039 -16.766 0.18 1 98.81 45 PRO B N 1
ATOM 2445 C CA . PRO B 1 45 ? 8.266 -16.656 0.971 1 98.81 45 PRO B CA 1
ATOM 2446 C C . PRO B 1 45 ? 9.242 -17.812 0.719 1 98.81 45 PRO B C 1
ATOM 2448 O O . PRO B 1 45 ? 10.445 -17.594 0.615 1 98.81 45 PRO B O 1
ATOM 2451 N N . LEU B 1 46 ? 8.727 -19 0.622 1 98.81 46 LEU B N 1
ATOM 2452 C CA . LEU B 1 46 ? 9.578 -20.172 0.448 1 98.81 46 LEU B CA 1
ATOM 2453 C C . LEU B 1 46 ? 10.25 -20.156 -0.92 1 98.81 46 LEU B C 1
ATOM 2455 O O . LEU B 1 46 ? 11.383 -20.625 -1.063 1 98.81 46 LEU B O 1
ATOM 2459 N N . LEU B 1 47 ? 9.555 -19.672 -1.945 1 98.88 47 LEU B N 1
ATOM 2460 C CA . LEU B 1 47 ? 10.164 -19.5 -3.258 1 98.88 47 LEU B CA 1
ATOM 2461 C C . LEU B 1 47 ? 11.352 -18.547 -3.18 1 98.88 47 LEU B C 1
ATOM 2463 O O . LEU B 1 47 ? 12.422 -18.828 -3.713 1 98.88 47 LEU B O 1
ATOM 2467 N N . LEU B 1 48 ? 11.188 -17.422 -2.516 1 98.94 48 LEU B N 1
ATOM 2468 C CA . LEU B 1 48 ? 12.25 -16.438 -2.338 1 98.94 48 LEU B CA 1
ATOM 2469 C C . LEU B 1 48 ? 13.461 -17.062 -1.647 1 98.94 48 LEU B C 1
ATOM 2471 O O . LEU B 1 48 ? 14.586 -16.953 -2.143 1 98.94 48 LEU B O 1
ATOM 2475 N N . LEU B 1 49 ? 13.219 -17.781 -0.548 1 98.88 49 LEU B N 1
ATOM 2476 C CA . LEU B 1 49 ? 14.289 -18.359 0.249 1 98.88 49 LEU B CA 1
ATOM 2477 C C . LEU B 1 49 ? 14.969 -19.5 -0.499 1 98.88 49 LEU B C 1
ATOM 2479 O O . LEU B 1 49 ? 16.172 -19.734 -0.33 1 98.88 49 LEU B O 1
ATOM 2483 N N . SER B 1 50 ? 14.195 -20.234 -1.326 1 98.88 50 SER B N 1
ATOM 2484 C CA . SER B 1 50 ? 14.766 -21.297 -2.145 1 98.88 50 SER B CA 1
ATOM 2485 C C . SER B 1 50 ? 15.852 -20.75 -3.068 1 98.88 50 SER B C 1
ATOM 2487 O O . SER B 1 50 ? 16.922 -21.359 -3.189 1 98.88 50 SER B O 1
ATOM 2489 N N . VAL B 1 51 ? 15.586 -19.609 -3.697 1 98.88 51 VAL B N 1
ATOM 2490 C CA . VAL B 1 51 ? 16.578 -19 -4.574 1 98.88 51 VAL B CA 1
ATOM 2491 C C . VAL B 1 51 ? 17.812 -18.641 -3.766 1 98.88 51 VAL B C 1
ATOM 2493 O O . VAL B 1 51 ? 18.953 -18.906 -4.191 1 98.88 51 VAL B O 1
ATOM 2496 N N . VAL B 1 52 ? 17.641 -18.031 -2.598 1 98.81 52 VAL B N 1
ATOM 2497 C CA . VAL B 1 52 ? 18.75 -17.641 -1.742 1 98.81 52 VAL B CA 1
ATOM 2498 C C . VAL B 1 52 ? 19.609 -18.859 -1.396 1 98.81 52 VAL B C 1
ATOM 2500 O O . VAL B 1 52 ? 20.828 -18.828 -1.529 1 98.81 52 VAL B O 1
ATOM 2503 N N . ALA B 1 53 ? 18.938 -19.938 -1.055 1 98.62 53 ALA B N 1
ATOM 2504 C CA . ALA B 1 53 ? 19.641 -21.156 -0.634 1 98.62 53 ALA B CA 1
ATOM 2505 C C . ALA B 1 53 ? 20.359 -21.797 -1.807 1 98.62 53 ALA B C 1
ATOM 2507 O O . ALA B 1 53 ? 21.5 -22.266 -1.659 1 98.62 53 ALA B O 1
ATOM 2508 N N . MET B 1 54 ? 19.781 -21.844 -2.936 1 98.44 54 MET B N 1
ATOM 2509 C CA . MET B 1 54 ? 20.297 -22.531 -4.113 1 98.44 54 MET B CA 1
ATOM 2510 C C . MET B 1 54 ? 21.625 -21.906 -4.559 1 98.44 54 MET B C 1
ATOM 2512 O O . MET B 1 54 ? 22.469 -22.578 -5.156 1 98.44 54 MET B O 1
ATOM 2516 N N . TYR B 1 55 ? 21.781 -20.672 -4.27 1 98.44 55 TYR B N 1
ATOM 2517 C CA . TYR B 1 55 ? 22.984 -19.984 -4.715 1 98.44 55 TYR B CA 1
ATOM 2518 C C . TYR B 1 55 ? 23.844 -19.578 -3.525 1 98.44 55 TYR B C 1
ATOM 2520 O O . TYR B 1 55 ? 24.531 -18.547 -3.564 1 98.44 55 TYR B O 1
ATOM 2528 N N . ASP B 1 56 ? 23.719 -20.25 -2.428 1 98 56 ASP B N 1
ATOM 2529 C CA . ASP B 1 56 ? 24.594 -20.234 -1.259 1 98 56 ASP B CA 1
ATOM 2530 C C . ASP B 1 56 ? 24.469 -18.922 -0.5 1 98 56 ASP B C 1
ATOM 2532 O O . ASP B 1 56 ? 25.453 -18.422 0.044 1 98 56 ASP B O 1
ATOM 2536 N N . GLY B 1 57 ? 23.297 -18.328 -0.555 1 98.25 57 GLY B N 1
ATOM 2537 C CA . GLY B 1 57 ? 23.031 -17.141 0.263 1 98.25 57 GLY B CA 1
ATOM 2538 C C . GLY B 1 57 ? 22.703 -17.484 1.703 1 98.25 57 GLY B C 1
ATOM 2539 O O . GLY B 1 57 ? 22.547 -18.656 2.049 1 98.25 57 GLY B O 1
ATOM 2540 N N . VAL B 1 58 ? 22.656 -16.469 2.494 1 98.5 58 VAL B N 1
ATOM 2541 C CA . VAL B 1 58 ? 22.328 -16.609 3.908 1 98.5 58 VAL B CA 1
ATOM 2542 C C . VAL B 1 58 ? 20.828 -16.375 4.117 1 98.5 58 VAL B C 1
ATOM 2544 O O . VAL B 1 58 ? 20.344 -15.25 3.939 1 98.5 58 VAL B O 1
ATOM 2547 N N . ILE B 1 59 ? 20.094 -17.375 4.559 1 98.62 59 ILE B N 1
ATOM 2548 C CA . ILE B 1 59 ? 18.641 -17.359 4.68 1 98.62 59 ILE B CA 1
ATOM 2549 C C . ILE B 1 59 ? 18.203 -16.234 5.621 1 98.62 59 ILE B C 1
ATOM 2551 O O . ILE B 1 59 ? 17.281 -15.484 5.316 1 98.62 59 ILE B O 1
ATOM 2555 N N . ALA B 1 60 ? 18.891 -16.078 6.742 1 98.56 60 ALA B N 1
ATOM 2556 C CA . ALA B 1 60 ? 18.547 -15.102 7.762 1 98.56 60 ALA B CA 1
ATOM 2557 C C . ALA B 1 60 ? 18.516 -13.695 7.18 1 98.56 60 ALA B C 1
ATOM 2559 O O . ALA B 1 60 ? 17.703 -12.859 7.594 1 98.56 60 ALA B O 1
ATOM 2560 N N . ASP B 1 61 ? 19.328 -13.469 6.191 1 98.5 61 ASP B N 1
ATOM 2561 C CA . ASP B 1 61 ? 19.438 -12.141 5.59 1 98.5 61 ASP B CA 1
ATOM 2562 C C . ASP B 1 61 ? 18.203 -11.82 4.746 1 98.5 61 ASP B C 1
ATOM 2564 O O . ASP B 1 61 ? 17.906 -10.648 4.492 1 98.5 61 ASP B O 1
ATOM 2568 N N . ALA B 1 62 ? 17.469 -12.836 4.324 1 98.81 62 ALA B N 1
ATOM 2569 C CA . ALA B 1 62 ? 16.375 -12.625 3.377 1 98.81 62 ALA B CA 1
ATOM 2570 C C . ALA B 1 62 ? 15.023 -12.742 4.07 1 98.81 62 ALA B C 1
ATOM 2572 O O . ALA B 1 62 ? 13.984 -12.523 3.447 1 98.81 62 ALA B O 1
ATOM 2573 N N . LEU B 1 63 ? 15.023 -13.039 5.367 1 98.88 63 LEU B N 1
ATOM 2574 C CA . LEU B 1 63 ? 13.781 -13.328 6.082 1 98.88 63 LEU B CA 1
ATOM 2575 C C . LEU B 1 63 ? 12.883 -12.102 6.125 1 98.88 63 LEU B C 1
ATOM 2577 O O . LEU B 1 63 ? 11.672 -12.203 5.914 1 98.88 63 LEU B O 1
ATOM 2581 N N . PRO B 1 64 ? 13.414 -10.898 6.344 1 98.88 64 PRO B N 1
ATOM 2582 C CA . PRO B 1 64 ? 12.523 -9.734 6.328 1 98.88 64 PRO B CA 1
ATOM 2583 C C . PRO B 1 64 ? 11.875 -9.508 4.965 1 98.88 64 PRO B C 1
ATOM 2585 O O . PRO B 1 64 ? 10.719 -9.086 4.891 1 98.88 64 PRO B O 1
ATOM 2588 N N . ALA B 1 65 ? 12.648 -9.766 3.906 1 98.88 65 ALA B N 1
ATOM 2589 C CA . ALA B 1 65 ? 12.078 -9.648 2.566 1 98.88 65 ALA B CA 1
ATOM 2590 C C . ALA B 1 65 ? 10.969 -10.672 2.346 1 98.88 65 ALA B C 1
ATOM 2592 O O . ALA B 1 65 ? 9.938 -10.359 1.742 1 98.88 65 ALA B O 1
ATOM 2593 N N . ALA B 1 66 ? 11.188 -11.859 2.834 1 98.88 66 ALA B N 1
ATOM 2594 C CA . ALA B 1 66 ? 10.172 -12.906 2.756 1 98.88 66 ALA B CA 1
ATOM 2595 C C . ALA B 1 66 ? 8.914 -12.508 3.523 1 98.88 66 ALA B C 1
ATOM 2597 O O . ALA B 1 66 ? 7.797 -12.742 3.061 1 98.88 66 ALA B O 1
ATOM 2598 N N . ALA B 1 67 ? 9.125 -11.914 4.656 1 98.81 67 ALA B N 1
ATOM 2599 C CA . ALA B 1 67 ? 8 -11.445 5.465 1 98.81 67 ALA B CA 1
ATOM 2600 C C . ALA B 1 67 ? 7.23 -10.344 4.746 1 98.81 67 ALA B C 1
ATOM 2602 O O . ALA B 1 67 ? 5.996 -10.32 4.762 1 98.81 67 ALA B O 1
ATOM 2603 N N . ALA B 1 68 ? 7.949 -9.422 4.148 1 98.88 68 ALA B N 1
ATOM 2604 C CA . ALA B 1 68 ? 7.32 -8.336 3.402 1 98.88 68 ALA B CA 1
ATOM 2605 C C . ALA B 1 68 ? 6.473 -8.883 2.256 1 98.88 68 ALA B C 1
ATOM 2607 O O . ALA B 1 68 ? 5.367 -8.398 2.008 1 98.88 68 ALA B O 1
ATOM 2608 N N . LEU B 1 69 ? 6.977 -9.836 1.586 1 98.81 69 LEU B N 1
ATOM 2609 C CA . LEU B 1 69 ? 6.254 -10.492 0.501 1 98.81 69 LEU B CA 1
ATOM 2610 C C . LEU B 1 69 ? 4.953 -11.102 1.008 1 98.81 69 LEU B C 1
ATOM 2612 O O . LEU B 1 69 ? 3.91 -10.984 0.361 1 98.81 69 LEU B O 1
ATOM 2616 N N . GLU B 1 70 ? 5.012 -11.75 2.133 1 98.81 70 GLU B N 1
ATOM 2617 C CA . GLU B 1 70 ? 3.818 -12.359 2.717 1 98.81 70 GLU B CA 1
ATOM 2618 C C . GLU B 1 70 ? 2.818 -11.297 3.162 1 98.81 70 GLU B C 1
ATOM 2620 O O . GLU B 1 70 ? 1.605 -11.508 3.094 1 98.81 70 GLU B O 1
ATOM 2625 N N . TYR B 1 71 ? 3.322 -10.164 3.678 1 98.88 71 TYR B N 1
ATOM 2626 C CA . TYR B 1 71 ? 2.438 -9.055 4 1 98.88 71 TYR B CA 1
ATOM 2627 C C . TYR B 1 71 ? 1.608 -8.648 2.789 1 98.88 71 TYR B C 1
ATOM 2629 O O . TYR B 1 71 ? 0.388 -8.492 2.885 1 98.88 71 TYR B O 1
ATOM 2637 N N . VAL B 1 72 ? 2.25 -8.516 1.641 1 98.88 72 VAL B N 1
ATOM 2638 C CA . VAL B 1 72 ? 1.56 -8.094 0.427 1 98.88 72 VAL B CA 1
ATOM 2639 C C . VAL B 1 72 ? 0.55 -9.156 0.007 1 98.88 72 VAL B C 1
ATOM 2641 O O . VAL B 1 72 ? -0.579 -8.844 -0.371 1 98.88 72 VAL B O 1
ATOM 2644 N N . HIS B 1 73 ? 0.963 -10.406 0.083 1 98.62 73 HIS B N 1
ATOM 2645 C CA . HIS B 1 73 ? 0.035 -11.477 -0.259 1 98.62 73 HIS B CA 1
ATOM 2646 C C . HIS B 1 73 ? -1.181 -11.469 0.662 1 98.62 73 HIS B C 1
ATOM 2648 O O . HIS B 1 73 ? -2.316 -11.578 0.197 1 98.62 73 HIS B O 1
ATOM 2654 N N . THR B 1 74 ? -0.968 -11.352 1.95 1 98.62 74 THR B N 1
ATOM 2655 C CA . THR B 1 74 ? -2.045 -11.391 2.932 1 98.62 74 THR B CA 1
ATOM 2656 C C . THR B 1 74 ? -3 -10.219 2.734 1 98.62 74 THR B C 1
ATOM 2658 O O . THR B 1 74 ? -4.219 -10.383 2.797 1 98.62 74 THR B O 1
ATOM 2661 N N . TYR B 1 75 ? -2.416 -9.047 2.494 1 98.75 75 TYR B N 1
ATOM 2662 C CA . TYR B 1 75 ? -3.279 -7.902 2.221 1 98.75 75 TYR B CA 1
ATOM 2663 C C . TYR B 1 75 ? -4.191 -8.18 1.031 1 98.75 75 TYR B C 1
ATOM 2665 O O . TYR B 1 75 ? -5.363 -7.805 1.039 1 98.75 75 TYR B O 1
ATOM 2673 N N . SER B 1 76 ? -3.65 -8.75 -0.035 1 98.56 76 SER B N 1
ATOM 2674 C CA . SER B 1 76 ? -4.434 -9.016 -1.236 1 98.56 76 SER B CA 1
ATOM 2675 C C . SER B 1 76 ? -5.598 -9.953 -0.939 1 98.56 76 SER B C 1
ATOM 2677 O O . SER B 1 76 ? -6.684 -9.805 -1.505 1 98.56 76 SER B O 1
ATOM 2679 N N . LEU B 1 77 ? -5.41 -10.938 0.009 1 97.69 77 LEU B N 1
ATOM 2680 C CA . LEU B 1 77 ? -6.48 -11.852 0.407 1 97.69 77 LEU B CA 1
ATOM 2681 C C . LEU B 1 77 ? -7.57 -11.109 1.173 1 97.69 77 LEU B C 1
ATOM 2683 O O . LEU B 1 77 ? -8.758 -11.312 0.929 1 97.69 77 LEU B O 1
ATOM 2687 N N . ILE B 1 78 ? -7.16 -10.242 2.066 1 98.62 78 ILE B N 1
ATOM 2688 C CA . ILE B 1 78 ? -8.109 -9.5 2.889 1 98.62 78 ILE B CA 1
ATOM 2689 C C . ILE B 1 78 ? -9.008 -8.641 1.995 1 98.62 78 ILE B C 1
ATOM 2691 O O . ILE B 1 78 ? -10.227 -8.664 2.129 1 98.62 78 ILE B O 1
ATOM 2695 N N . HIS B 1 79 ? -8.383 -7.898 1.082 1 98.56 79 HIS B N 1
ATOM 2696 C CA . HIS B 1 79 ? -9.148 -6.988 0.238 1 98.56 79 HIS B CA 1
ATOM 2697 C C . HIS B 1 79 ? -9.992 -7.758 -0.777 1 98.56 79 HIS B C 1
ATOM 2699 O O . HIS B 1 79 ? -11.125 -7.379 -1.062 1 98.56 79 HIS B O 1
ATOM 2705 N N . ASP B 1 80 ? -9.477 -8.852 -1.279 1 96.56 80 ASP B N 1
ATOM 2706 C CA . ASP B 1 80 ? -10.203 -9.672 -2.242 1 96.56 80 ASP B CA 1
ATOM 2707 C C . ASP B 1 80 ? -11.445 -10.297 -1.61 1 96.56 80 ASP B C 1
ATOM 2709 O O . ASP B 1 80 ? -12.445 -10.523 -2.293 1 96.56 80 ASP B O 1
ATOM 2713 N N . ASP B 1 81 ? -11.422 -10.539 -0.31 1 96.81 81 ASP B N 1
ATOM 2714 C CA . ASP B 1 81 ? -12.492 -11.219 0.407 1 96.81 81 ASP B CA 1
ATOM 2715 C C . ASP B 1 81 ? -13.617 -10.242 0.767 1 96.81 81 ASP B C 1
ATOM 2717 O O . ASP B 1 81 ? -14.68 -10.656 1.224 1 96.81 81 ASP B O 1
ATOM 2721 N N . LEU B 1 82 ? -13.469 -8.945 0.536 1 97.81 82 LEU B N 1
ATOM 2722 C CA . LEU B 1 82 ? -14.422 -7.934 0.962 1 97.81 82 LEU B CA 1
ATOM 2723 C C . LEU B 1 82 ? -15.758 -8.109 0.246 1 97.81 82 LEU B C 1
ATOM 2725 O O . LEU B 1 82 ? -15.812 -8.672 -0.85 1 97.81 82 LEU B O 1
ATOM 2729 N N . PRO B 1 83 ? -16.875 -7.535 0.795 1 96.5 83 PRO B N 1
ATOM 2730 C CA . PRO B 1 83 ? -18.203 -7.652 0.194 1 96.5 83 PRO B CA 1
ATOM 2731 C C . PRO B 1 83 ? -18.266 -7.086 -1.223 1 96.5 83 PRO B C 1
ATOM 2733 O O . PRO B 1 83 ? -18.984 -7.613 -2.072 1 96.5 83 PRO B O 1
ATOM 2736 N N . ALA B 1 84 ? -17.5 -6.105 -1.501 1 94.75 84 ALA B N 1
ATOM 2737 C CA . ALA B 1 84 ? -17.531 -5.441 -2.801 1 94.75 84 ALA B CA 1
ATOM 2738 C C . ALA B 1 84 ? -16.797 -6.266 -3.857 1 94.75 84 ALA B C 1
ATOM 2740 O O . ALA B 1 84 ? -16.922 -6.004 -5.055 1 94.75 84 ALA B O 1
ATOM 2741 N N . MET B 1 85 ? -16.109 -7.34 -3.412 1 93.88 85 MET B N 1
ATOM 2742 C CA . MET B 1 85 ? -15.328 -8.172 -4.332 1 93.88 85 MET B CA 1
ATOM 2743 C C . MET B 1 85 ? -15.82 -9.617 -4.297 1 93.88 85 MET B C 1
ATOM 2745 O O . MET B 1 85 ? -16.938 -9.914 -4.719 1 93.88 85 MET B O 1
ATOM 2749 N N . ASP B 1 86 ? -15.055 -10.477 -3.652 1 90.69 86 ASP B N 1
ATOM 2750 C CA . ASP B 1 86 ? -15.461 -11.875 -3.66 1 90.69 86 ASP B CA 1
ATOM 2751 C C . ASP B 1 86 ? -16.484 -12.156 -2.561 1 90.69 86 ASP B C 1
ATOM 2753 O O . ASP B 1 86 ? -17.203 -13.156 -2.611 1 90.69 86 ASP B O 1
ATOM 2757 N N . ASP B 1 87 ? -16.562 -11.305 -1.607 1 93.25 87 ASP B N 1
ATOM 2758 C CA . ASP B 1 87 ? -17.469 -11.438 -0.472 1 93.25 87 ASP B CA 1
ATOM 2759 C C . ASP B 1 87 ? -17.391 -12.836 0.13 1 93.25 87 ASP B C 1
ATOM 2761 O O . ASP B 1 87 ? -18.422 -13.469 0.39 1 93.25 87 ASP B O 1
ATOM 2765 N N . ASP B 1 88 ? -16.203 -13.32 0.317 1 92.81 88 ASP B N 1
ATOM 2766 C CA . ASP B 1 88 ? -16.016 -14.664 0.853 1 92.81 88 ASP B CA 1
ATOM 2767 C C . ASP B 1 88 ? -16.281 -14.695 2.355 1 92.81 88 ASP B C 1
ATOM 2769 O O . ASP B 1 88 ? -15.914 -13.773 3.08 1 92.81 88 ASP B O 1
ATOM 2773 N N . ASP B 1 89 ? -16.859 -15.812 2.855 1 93 89 ASP B N 1
ATOM 2774 C CA . ASP B 1 89 ? -17.156 -15.977 4.273 1 93 89 ASP B CA 1
ATOM 2775 C C . ASP B 1 89 ? -15.969 -16.594 5.016 1 93 89 ASP B C 1
ATOM 2777 O O . ASP B 1 89 ? -15.758 -16.312 6.195 1 93 89 ASP B O 1
ATOM 2781 N N . LEU B 1 90 ? -15.156 -17.391 4.227 1 92.81 90 LEU B N 1
ATOM 2782 C CA . LEU B 1 90 ? -14.07 -18.125 4.852 1 92.81 90 LEU B CA 1
ATOM 2783 C C . LEU B 1 90 ? -12.766 -17.938 4.078 1 92.81 90 LEU B C 1
ATOM 2785 O O . LEU B 1 90 ? -12.781 -17.797 2.854 1 92.81 90 LEU B O 1
ATOM 2789 N N . ARG B 1 91 ? -11.727 -17.922 4.809 1 91.81 91 ARG B N 1
ATOM 2790 C CA . ARG B 1 91 ? -10.352 -17.969 4.309 1 91.81 91 ARG B CA 1
ATOM 2791 C C . ARG B 1 91 ? -9.461 -18.781 5.238 1 91.81 91 ARG B C 1
ATOM 2793 O O . ARG B 1 91 ? -9.383 -18.5 6.438 1 91.81 91 ARG B O 1
ATOM 2800 N N . ARG B 1 92 ? -8.891 -19.812 4.656 1 93.06 92 ARG B N 1
ATOM 2801 C CA . ARG B 1 92 ? -8.016 -20.719 5.402 1 93.06 92 ARG B CA 1
ATOM 2802 C C . ARG B 1 92 ? -8.75 -21.328 6.594 1 93.06 92 ARG B C 1
ATOM 2804 O O . ARG B 1 92 ? -8.203 -21.406 7.695 1 93.06 92 ARG B O 1
ATOM 2811 N N . GLY B 1 93 ? -10.016 -21.578 6.363 1 91.06 93 GLY B N 1
ATOM 2812 C CA . GLY B 1 93 ? -10.828 -22.297 7.332 1 91.06 93 GLY B CA 1
ATOM 2813 C C . GLY B 1 93 ? -11.375 -21.406 8.438 1 91.06 93 GLY B C 1
ATOM 2814 O O . GLY B 1 93 ? -12.055 -21.875 9.344 1 91.06 93 GLY B O 1
ATOM 2815 N N . LYS B 1 94 ? -11.078 -20.141 8.359 1 94.5 94 LYS B N 1
ATOM 2816 C CA . LYS B 1 94 ? -11.547 -19.172 9.344 1 94.5 94 LYS B CA 1
ATOM 2817 C C . LYS B 1 94 ? -12.414 -18.094 8.695 1 94.5 94 LYS B C 1
ATOM 2819 O O . LYS B 1 94 ? -12.336 -17.875 7.484 1 94.5 94 LYS B O 1
ATOM 2824 N N . PRO B 1 95 ? -13.289 -17.5 9.492 1 96.94 95 PRO B N 1
ATOM 2825 C CA . PRO B 1 95 ? -13.992 -16.344 8.922 1 96.94 95 PRO B CA 1
ATOM 2826 C C . PRO B 1 95 ? -13.039 -15.32 8.312 1 96.94 95 PRO B C 1
ATOM 2828 O O . PRO B 1 95 ? -11.945 -15.094 8.836 1 96.94 95 PRO B O 1
ATOM 2831 N N . THR B 1 96 ? -13.445 -14.75 7.211 1 97.56 96 THR B N 1
ATOM 2832 C CA . THR B 1 96 ? -12.625 -13.711 6.594 1 97.56 96 THR B CA 1
ATOM 2833 C C . THR B 1 96 ? -12.492 -12.5 7.516 1 97.56 96 THR B C 1
ATOM 2835 O O . THR B 1 96 ? -13.258 -12.359 8.469 1 97.56 96 THR B O 1
ATOM 2838 N N . ASN B 1 97 ? -11.555 -11.711 7.238 1 98.44 97 ASN B N 1
ATOM 2839 C CA . ASN B 1 97 ? -11.234 -10.586 8.109 1 98.44 97 ASN B CA 1
ATOM 2840 C C . ASN B 1 97 ? -12.445 -9.672 8.312 1 98.44 97 ASN B C 1
ATOM 2842 O O . ASN B 1 97 ? -12.742 -9.266 9.438 1 98.44 97 ASN B O 1
ATOM 2846 N N . HIS B 1 98 ? -13.172 -9.352 7.176 1 98.25 98 HIS B N 1
ATOM 2847 C CA . HIS B 1 98 ? -14.312 -8.445 7.277 1 98.25 98 HIS B CA 1
ATOM 2848 C C . HIS B 1 98 ? -15.445 -9.07 8.078 1 98.25 98 HIS B C 1
ATOM 2850 O O . HIS B 1 98 ? -16.234 -8.359 8.695 1 98.25 98 HIS B O 1
ATOM 2856 N N . LYS B 1 99 ? -15.578 -10.406 8.016 1 97.94 99 LYS B N 1
ATOM 2857 C CA . LYS B 1 99 ? -16.578 -11.094 8.836 1 97.94 99 LYS B CA 1
ATOM 2858 C C . LYS B 1 99 ? -16.203 -11.023 10.312 1 97.94 99 LYS B C 1
ATOM 2860 O O . LYS B 1 99 ? -17.078 -10.93 11.172 1 97.94 99 LYS B O 1
ATOM 2865 N N . GLN B 1 100 ? -14.961 -11.125 10.555 1 98.06 100 GLN B N 1
ATOM 2866 C CA . GLN B 1 100 ? -14.484 -11.164 11.938 1 98.06 100 GLN B CA 1
ATOM 2867 C C . GLN B 1 100 ? -14.438 -9.766 12.547 1 98.06 100 GLN B C 1
ATOM 2869 O O . GLN B 1 100 ? -14.758 -9.586 13.719 1 98.06 100 GLN B O 1
ATOM 2874 N N . PHE B 1 101 ? -14.023 -8.742 11.742 1 98.06 101 PHE B N 1
ATOM 2875 C CA . PHE B 1 101 ? -13.68 -7.457 12.336 1 98.06 101 PHE B CA 1
ATOM 2876 C C . PHE B 1 101 ? -14.508 -6.336 11.719 1 98.06 101 PHE B C 1
ATOM 2878 O O . PHE B 1 101 ? -14.461 -5.195 12.188 1 98.06 101 PHE B O 1
ATOM 2885 N N . GLY B 1 102 ? -15.32 -6.656 10.703 1 97.5 102 GLY B N 1
ATOM 2886 C CA . GLY B 1 102 ? -16.031 -5.629 9.953 1 97.5 102 GLY B CA 1
ATOM 2887 C C . GLY B 1 102 ? -15.273 -5.148 8.734 1 97.5 102 GLY B C 1
ATOM 2888 O O . GLY B 1 102 ? -14.062 -5.344 8.633 1 97.5 102 GLY B O 1
ATOM 2889 N N . GLU B 1 103 ? -15.992 -4.539 7.836 1 97.81 103 GLU B N 1
ATOM 2890 C CA . GLU B 1 103 ? -15.453 -4.145 6.539 1 97.81 103 GLU B CA 1
ATOM 2891 C C . GLU B 1 103 ? -14.398 -3.055 6.688 1 97.81 103 GLU B C 1
ATOM 2893 O O . GLU B 1 103 ? -13.336 -3.115 6.059 1 97.81 103 GLU B O 1
ATOM 2898 N N . ALA B 1 104 ? -14.641 -2.043 7.5 1 97.44 104 ALA B N 1
ATOM 2899 C CA . ALA B 1 104 ? -13.742 -0.903 7.664 1 97.44 104 ALA B CA 1
ATOM 2900 C C . ALA B 1 104 ? -12.367 -1.351 8.164 1 97.44 104 ALA B C 1
ATOM 2902 O O . ALA B 1 104 ? -11.344 -0.994 7.586 1 97.44 104 ALA B O 1
ATOM 2903 N N . LEU B 1 105 ? -12.336 -2.094 9.203 1 98.38 105 LEU B N 1
ATOM 2904 C CA . LEU B 1 105 ? -11.07 -2.525 9.789 1 98.38 105 LEU B CA 1
ATOM 2905 C C . LEU B 1 105 ? -10.352 -3.498 8.859 1 98.38 105 LEU B C 1
ATOM 2907 O O . LEU B 1 105 ? -9.117 -3.512 8.805 1 98.38 105 LEU B O 1
ATOM 2911 N N . ALA B 1 106 ? -11.125 -4.348 8.102 1 98.75 106 ALA B N 1
ATOM 2912 C CA . ALA B 1 106 ? -10.508 -5.223 7.105 1 98.75 106 ALA B CA 1
ATOM 2913 C C . ALA B 1 106 ? -9.766 -4.41 6.051 1 98.75 106 ALA B C 1
ATOM 2915 O O . ALA B 1 106 ? -8.641 -4.75 5.68 1 98.75 106 ALA B O 1
ATOM 2916 N N . ILE B 1 107 ? -10.398 -3.332 5.582 1 98.81 107 ILE B N 1
ATOM 2917 C CA . ILE B 1 107 ? -9.773 -2.467 4.59 1 98.81 107 ILE B CA 1
ATOM 2918 C C . ILE B 1 107 ? -8.484 -1.874 5.16 1 98.81 107 ILE B C 1
ATOM 2920 O O . ILE B 1 107 ? -7.434 -1.92 4.52 1 98.81 107 ILE B O 1
ATOM 2924 N N . LEU B 1 108 ? -8.539 -1.414 6.371 1 98.88 108 LEU B N 1
ATOM 2925 C CA . LEU B 1 108 ? -7.395 -0.746 6.988 1 98.88 108 LEU B CA 1
ATOM 2926 C C . LEU B 1 108 ? -6.297 -1.747 7.324 1 98.88 108 LEU B C 1
ATOM 2928 O O . LEU B 1 108 ? -5.109 -1.417 7.258 1 98.88 108 LEU B O 1
ATOM 2932 N N . ALA B 1 109 ? -6.672 -2.953 7.719 1 98.88 109 ALA B N 1
ATOM 2933 C CA . ALA B 1 109 ? -5.676 -3.998 7.945 1 98.88 109 ALA B CA 1
ATOM 2934 C C . ALA B 1 109 ? -4.914 -4.316 6.66 1 98.88 109 ALA B C 1
ATOM 2936 O O . ALA B 1 109 ? -3.695 -4.504 6.688 1 98.88 109 ALA B O 1
ATOM 2937 N N . GLY B 1 110 ? -5.668 -4.422 5.586 1 98.88 110 GLY B N 1
ATOM 2938 C CA . GLY B 1 110 ? -5.016 -4.602 4.301 1 98.88 110 GLY B CA 1
ATOM 2939 C C . GLY B 1 110 ? -4.09 -3.455 3.936 1 98.88 110 GLY B C 1
ATOM 2940 O O . GLY B 1 110 ? -2.951 -3.678 3.52 1 98.88 110 GLY B O 1
ATOM 2941 N N . ASP B 1 111 ? -4.543 -2.221 4.125 1 98.94 111 ASP B N 1
ATOM 2942 C CA . ASP B 1 111 ? -3.725 -1.043 3.844 1 98.94 111 ASP B CA 1
ATOM 2943 C C . ASP B 1 111 ? -2.441 -1.053 4.672 1 98.94 111 ASP B C 1
ATOM 2945 O O . ASP B 1 111 ? -1.373 -0.694 4.172 1 98.94 111 ASP B O 1
ATOM 2949 N N . ALA B 1 112 ? -2.572 -1.409 5.906 1 98.94 112 ALA B N 1
ATOM 2950 C CA . ALA B 1 112 ? -1.428 -1.432 6.812 1 98.94 112 ALA B CA 1
ATOM 2951 C C . ALA B 1 112 ? -0.411 -2.488 6.387 1 98.94 112 ALA B C 1
ATOM 2953 O O . ALA B 1 112 ? 0.789 -2.213 6.324 1 98.94 112 ALA B O 1
ATOM 2954 N N . LEU B 1 113 ? -0.92 -3.686 6.129 1 98.94 113 LEU B N 1
ATOM 2955 C CA . LEU B 1 113 ? -0.035 -4.766 5.711 1 98.94 113 LEU B CA 1
ATOM 2956 C C . LEU B 1 113 ? 0.72 -4.387 4.441 1 98.94 113 LEU B C 1
ATOM 2958 O O . LEU B 1 113 ? 1.938 -4.559 4.363 1 98.94 113 LEU B O 1
ATOM 2962 N N . LEU B 1 114 ? 0.019 -3.85 3.459 1 98.94 114 LEU B N 1
ATOM 2963 C CA . LEU B 1 114 ? 0.631 -3.443 2.199 1 98.94 114 LEU B CA 1
ATOM 2964 C C . LEU B 1 114 ? 1.715 -2.395 2.434 1 98.94 114 LEU B C 1
ATOM 2966 O O . LEU B 1 114 ? 2.838 -2.537 1.944 1 98.94 114 LEU B O 1
ATOM 2970 N N . THR B 1 115 ? 1.403 -1.376 3.186 1 98.94 115 THR B N 1
ATOM 2971 C CA . THR B 1 115 ? 2.314 -0.259 3.41 1 98.94 115 THR B CA 1
ATOM 2972 C C . THR B 1 115 ? 3.518 -0.7 4.238 1 98.94 115 THR B C 1
ATOM 2974 O O . THR B 1 115 ? 4.656 -0.357 3.92 1 98.94 115 THR B O 1
ATOM 2977 N N . ASP B 1 116 ? 3.262 -1.454 5.262 1 98.88 116 ASP B N 1
ATOM 2978 C CA . ASP B 1 116 ? 4.32 -1.887 6.168 1 98.88 116 ASP B CA 1
ATOM 2979 C C . ASP B 1 116 ? 5.297 -2.824 5.461 1 98.88 116 ASP B C 1
ATOM 2981 O O . ASP B 1 116 ? 6.465 -2.916 5.848 1 98.88 116 ASP B O 1
ATOM 2985 N N . ALA B 1 117 ? 4.816 -3.543 4.445 1 98.94 117 ALA B N 1
ATOM 2986 C CA . ALA B 1 117 ? 5.73 -4.367 3.66 1 98.94 117 ALA B CA 1
ATOM 2987 C C . ALA B 1 117 ? 6.887 -3.535 3.113 1 98.94 117 ALA B C 1
ATOM 2989 O O . ALA B 1 117 ? 8.047 -3.957 3.17 1 98.94 117 ALA B O 1
ATOM 2990 N N . PHE B 1 118 ? 6.57 -2.357 2.646 1 98.88 118 PHE B N 1
ATOM 2991 C CA . PHE B 1 118 ? 7.594 -1.496 2.07 1 98.88 118 PHE B CA 1
ATOM 2992 C C . PHE B 1 118 ? 8.445 -0.856 3.164 1 98.88 118 PHE B C 1
ATOM 2994 O O . PHE B 1 118 ? 9.641 -0.623 2.973 1 98.88 118 PHE B O 1
ATOM 3001 N N . ALA B 1 119 ? 7.828 -0.608 4.332 1 98.75 119 ALA B N 1
ATOM 3002 C CA . ALA B 1 119 ? 8.594 -0.123 5.477 1 98.75 119 ALA B CA 1
ATOM 3003 C C . ALA B 1 119 ? 9.648 -1.143 5.906 1 98.75 119 ALA B C 1
ATOM 3005 O O . ALA B 1 119 ? 10.789 -0.779 6.207 1 98.75 119 ALA B O 1
ATOM 3006 N N . ILE B 1 120 ? 9.297 -2.385 5.902 1 98.75 120 ILE B N 1
ATOM 3007 C CA . ILE B 1 120 ? 10.203 -3.461 6.289 1 98.75 120 ILE B CA 1
ATOM 3008 C C . ILE B 1 120 ? 11.391 -3.5 5.332 1 98.75 120 ILE B C 1
ATOM 3010 O O . ILE B 1 120 ? 12.547 -3.502 5.77 1 98.75 120 ILE B O 1
ATOM 3014 N N . LEU B 1 121 ? 11.141 -3.48 4.039 1 98.81 121 LEU B N 1
ATOM 3015 C CA . LEU B 1 121 ? 12.188 -3.617 3.035 1 98.81 121 LEU B CA 1
ATOM 3016 C C . LEU B 1 121 ? 13.164 -2.451 3.111 1 98.81 121 LEU B C 1
ATOM 3018 O O . LEU B 1 121 ? 14.383 -2.648 3.031 1 98.81 121 LEU B O 1
ATOM 3022 N N . SER B 1 122 ? 12.617 -1.259 3.275 1 98.31 122 SER B N 1
ATOM 3023 C CA . SER B 1 122 ? 13.469 -0.074 3.285 1 98.31 122 SER B CA 1
ATOM 3024 C C . SER B 1 122 ? 14.281 0.012 4.574 1 98.31 122 SER B C 1
ATOM 3026 O O . SER B 1 122 ? 15.422 0.474 4.566 1 98.31 122 SER B O 1
ATOM 3028 N N . ARG B 1 123 ? 13.711 -0.405 5.672 1 97.62 123 ARG B N 1
ATOM 3029 C CA . ARG B 1 123 ? 14.375 -0.353 6.969 1 97.62 123 ARG B CA 1
ATOM 3030 C C . ARG B 1 123 ? 15.477 -1.401 7.062 1 97.62 123 ARG B C 1
ATOM 3032 O O . ARG B 1 123 ? 16.594 -1.106 7.512 1 97.62 123 ARG B O 1
ATOM 3039 N N . GLU B 1 124 ? 15.195 -2.586 6.598 1 98 124 GLU B N 1
ATOM 3040 C CA . GLU B 1 124 ? 16.078 -3.727 6.801 1 98 124 GLU B CA 1
ATOM 3041 C C . GLU B 1 124 ? 17.172 -3.768 5.738 1 98 124 GLU B C 1
ATOM 3043 O O . GLU B 1 124 ? 18.234 -4.375 5.945 1 98 124 GLU B O 1
ATOM 3048 N N . TYR B 1 125 ? 16.875 -3.146 4.59 1 97.31 125 TYR B N 1
ATOM 3049 C CA . TYR B 1 125 ? 17.828 -3.219 3.488 1 97.31 125 TYR B CA 1
ATOM 3050 C C . TYR B 1 125 ? 18.125 -1.831 2.93 1 97.31 125 TYR B C 1
ATOM 3052 O O . TYR B 1 125 ? 17.828 -1.547 1.767 1 97.31 125 TYR B O 1
ATOM 3060 N N . PRO B 1 126 ? 18.875 -1.065 3.6 1 93 126 PRO B N 1
ATOM 3061 C CA . PRO B 1 126 ? 19.125 0.303 3.148 1 93 126 PRO B CA 1
ATOM 3062 C C . PRO B 1 126 ? 19.891 0.352 1.82 1 93 126 PRO B C 1
ATOM 3064 O O . PRO B 1 126 ? 19.688 1.28 1.03 1 93 126 PRO B O 1
ATOM 3067 N N . GLU B 1 127 ? 20.734 -0.636 1.493 1 93.38 127 GLU B N 1
ATOM 3068 C CA . GLU B 1 127 ? 21.562 -0.611 0.287 1 93.38 127 GLU B CA 1
ATOM 3069 C C . GLU B 1 127 ? 20.812 -1.22 -0.899 1 93.38 127 GLU B C 1
ATOM 3071 O O . GLU B 1 127 ? 20.953 -0.754 -2.031 1 93.38 127 GLU B O 1
ATOM 3076 N N . LYS B 1 128 ? 19.969 -2.275 -0.625 1 94.81 128 LYS B N 1
ATOM 3077 C CA . LYS B 1 128 ? 19.266 -2.922 -1.731 1 94.81 128 LYS B CA 1
ATOM 3078 C C . LYS B 1 128 ? 17.75 -2.764 -1.593 1 94.81 128 LYS B C 1
ATOM 3080 O O . LYS B 1 128 ? 16.984 -3.312 -2.393 1 94.81 128 LYS B O 1
ATOM 3085 N N . GLY B 1 129 ? 17.375 -1.934 -0.59 1 95.12 129 GLY B N 1
ATOM 3086 C CA . GLY B 1 129 ? 15.969 -1.735 -0.309 1 95.12 129 GLY B CA 1
ATOM 3087 C C . GLY B 1 129 ? 15.195 -1.195 -1.496 1 95.12 129 GLY B C 1
ATOM 3088 O O . GLY B 1 129 ? 14.07 -1.628 -1.759 1 95.12 129 GLY B O 1
ATOM 3089 N N . ALA B 1 130 ? 15.805 -0.28 -2.23 1 96.75 130 ALA B N 1
ATOM 3090 C CA . ALA B 1 130 ? 15.125 0.289 -3.393 1 96.75 130 ALA B CA 1
ATOM 3091 C C . ALA B 1 130 ? 14.844 -0.781 -4.445 1 96.75 130 ALA B C 1
ATOM 3093 O O . ALA B 1 130 ? 13.781 -0.786 -5.066 1 96.75 130 ALA B O 1
ATOM 3094 N N . ALA B 1 131 ? 15.781 -1.683 -4.637 1 98 131 ALA B N 1
ATOM 3095 C CA . ALA B 1 131 ? 15.609 -2.756 -5.609 1 98 131 ALA B CA 1
ATOM 3096 C C . ALA B 1 131 ? 14.523 -3.729 -5.16 1 98 131 ALA B C 1
ATOM 3098 O O . ALA B 1 131 ? 13.695 -4.164 -5.969 1 98 131 ALA B O 1
ATOM 3099 N N . CYS B 1 132 ? 14.531 -4.074 -3.855 1 98.31 132 CYS B N 1
ATOM 3100 C CA . CYS B 1 132 ? 13.492 -4.941 -3.307 1 98.31 132 CYS B CA 1
ATOM 3101 C C . CYS B 1 132 ? 12.117 -4.312 -3.467 1 98.31 132 CYS B C 1
ATOM 3103 O O . CYS B 1 132 ? 11.18 -4.969 -3.924 1 98.31 132 CYS B O 1
ATOM 3105 N N . VAL B 1 133 ? 12.094 -3.037 -3.141 1 98.81 133 VAL B N 1
ATOM 3106 C CA . VAL B 1 133 ? 10.828 -2.303 -3.205 1 98.81 133 VAL B CA 1
ATOM 3107 C C . VAL B 1 133 ? 10.352 -2.225 -4.656 1 98.81 133 VAL B C 1
ATOM 3109 O O . VAL B 1 133 ? 9.164 -2.4 -4.934 1 98.81 133 VAL B O 1
ATOM 3112 N N . GLN B 1 134 ? 11.195 -1.971 -5.547 1 98.62 134 GLN B N 1
ATOM 3113 C CA . GLN B 1 134 ? 10.828 -1.832 -6.953 1 98.62 134 GLN B CA 1
ATOM 3114 C C . GLN B 1 134 ? 10.203 -3.117 -7.488 1 98.62 134 GLN B C 1
ATOM 3116 O O . GLN B 1 134 ? 9.141 -3.082 -8.117 1 98.62 134 GLN B O 1
ATOM 3121 N N . ILE B 1 135 ? 10.828 -4.25 -7.211 1 98.69 135 ILE B N 1
ATOM 3122 C CA . ILE B 1 135 ? 10.328 -5.539 -7.684 1 98.69 135 ILE B CA 1
ATOM 3123 C C . ILE B 1 135 ? 8.945 -5.801 -7.098 1 98.69 135 ILE B C 1
ATOM 3125 O O . ILE B 1 135 ? 8.008 -6.133 -7.824 1 98.69 135 ILE B O 1
ATOM 3129 N N . LEU B 1 136 ? 8.836 -5.598 -5.812 1 98.88 136 LEU B N 1
ATOM 3130 C CA . LEU B 1 136 ? 7.594 -5.93 -5.117 1 98.88 136 LEU B CA 1
ATOM 3131 C C . LEU B 1 136 ? 6.473 -4.969 -5.516 1 98.88 136 LEU B C 1
ATOM 3133 O O . LEU B 1 136 ? 5.344 -5.395 -5.754 1 98.88 136 LEU B O 1
ATOM 3137 N N . ALA B 1 137 ? 6.77 -3.703 -5.598 1 98.88 137 ALA B N 1
ATOM 3138 C CA . ALA B 1 137 ? 5.762 -2.695 -5.918 1 98.88 137 ALA B CA 1
ATOM 3139 C C . ALA B 1 137 ? 5.273 -2.842 -7.355 1 98.88 137 ALA B C 1
ATOM 3141 O O . ALA B 1 137 ? 4.078 -2.701 -7.625 1 98.88 137 ALA B O 1
ATOM 3142 N N . GLU B 1 138 ? 6.129 -3.107 -8.266 1 98.62 138 GLU B N 1
ATOM 3143 C CA . GLU B 1 138 ? 5.719 -3.318 -9.648 1 98.62 138 GLU B CA 1
ATOM 3144 C C . GLU B 1 138 ? 4.828 -4.551 -9.773 1 98.62 138 GLU B C 1
ATOM 3146 O O . GLU B 1 138 ? 3.836 -4.531 -10.508 1 98.62 138 GLU B O 1
ATOM 3151 N N . ALA B 1 139 ? 5.195 -5.566 -9.086 1 98.81 139 ALA B N 1
ATOM 3152 C CA . ALA B 1 139 ? 4.434 -6.809 -9.141 1 98.81 139 ALA B CA 1
ATOM 3153 C C . ALA B 1 139 ? 3.062 -6.645 -8.492 1 98.81 139 ALA B C 1
ATOM 3155 O O . ALA B 1 139 ? 2.078 -7.238 -8.938 1 98.81 139 ALA B O 1
ATOM 3156 N N . ALA B 1 140 ? 3.016 -5.848 -7.461 1 98.88 140 ALA B N 1
ATOM 3157 C CA . ALA B 1 140 ? 1.802 -5.746 -6.656 1 98.88 140 ALA B CA 1
ATOM 3158 C C . ALA B 1 140 ? 0.92 -4.594 -7.137 1 98.88 140 ALA B C 1
ATOM 3160 O O . ALA B 1 140 ? -0.257 -4.516 -6.781 1 98.88 140 ALA B O 1
ATOM 3161 N N . GLY B 1 141 ? 1.412 -3.674 -7.957 1 98.75 141 GLY B N 1
ATOM 3162 C CA . GLY B 1 141 ? 0.779 -2.398 -8.258 1 98.75 141 GLY B CA 1
ATOM 3163 C C . GLY B 1 141 ? -0.204 -2.477 -9.406 1 98.75 141 GLY B C 1
ATOM 3164 O O . GLY B 1 141 ? -0.76 -3.541 -9.688 1 98.75 141 GLY B O 1
ATOM 3165 N N . SER B 1 142 ? -0.439 -1.32 -10.07 1 98.81 142 SER B N 1
ATOM 3166 C CA . SER B 1 142 ? -1.48 -1.136 -11.07 1 98.81 142 SER B CA 1
ATOM 3167 C C . SER B 1 142 ? -1.197 -1.965 -12.32 1 98.81 142 SER B C 1
ATOM 3169 O O . SER B 1 142 ? -2.125 -2.375 -13.023 1 98.81 142 SER B O 1
ATOM 3171 N N . ASN B 1 143 ? 0.071 -2.252 -12.539 1 98 143 ASN B N 1
ATOM 3172 C CA . ASN B 1 143 ? 0.417 -3.014 -13.734 1 98 143 ASN B CA 1
ATOM 3173 C C . ASN B 1 143 ? 0.725 -4.473 -13.398 1 98 143 ASN B C 1
ATOM 3175 O O . ASN B 1 143 ? 1.169 -5.23 -14.266 1 98 143 ASN B O 1
ATOM 3179 N N . GLY B 1 144 ? 0.528 -4.84 -12.164 1 98.5 144 GLY B N 1
ATOM 3180 C CA . GLY B 1 144 ? 0.691 -6.199 -11.672 1 98.5 144 GLY B CA 1
ATOM 3181 C C . GLY B 1 144 ? -0.568 -6.762 -11.039 1 98.5 144 GLY B C 1
ATOM 3182 O O . GLY B 1 144 ? -1.63 -6.777 -11.672 1 98.5 144 GLY B O 1
ATOM 3183 N N . MET B 1 145 ? -0.447 -7.098 -9.805 1 98.69 145 MET B N 1
ATOM 3184 C CA . MET B 1 145 ? -1.471 -7.824 -9.062 1 98.69 145 MET B CA 1
ATOM 3185 C C . MET B 1 145 ? -2.775 -7.035 -9.016 1 98.69 145 MET B C 1
ATOM 3187 O O . MET B 1 145 ? -3.848 -7.586 -9.266 1 98.69 145 MET B O 1
ATOM 3191 N N . VAL B 1 146 ? -2.723 -5.723 -8.742 1 98.81 146 VAL B N 1
ATOM 3192 C CA . VAL B 1 146 ? -3.936 -4.914 -8.672 1 98.81 146 VAL B CA 1
ATOM 3193 C C . VAL B 1 146 ? -4.59 -4.836 -10.047 1 98.81 146 VAL B C 1
ATOM 3195 O O . VAL B 1 146 ? -5.809 -4.977 -10.172 1 98.81 146 VAL B O 1
ATOM 3198 N N . GLY B 1 147 ? -3.738 -4.57 -11.039 1 98.31 147 GLY B N 1
ATOM 3199 C CA . GLY B 1 147 ? -4.266 -4.566 -12.398 1 98.31 147 GLY B CA 1
ATOM 3200 C C . GLY B 1 147 ? -4.914 -5.883 -12.789 1 98.31 147 GLY B C 1
ATOM 3201 O O . GLY B 1 147 ? -5.941 -5.895 -13.469 1 98.31 147 GLY B O 1
ATOM 3202 N N . GLY B 1 148 ? -4.316 -7.012 -12.406 1 97.69 148 GLY B N 1
ATOM 3203 C CA . GLY B 1 148 ? -4.895 -8.328 -12.641 1 97.69 148 GLY B CA 1
ATOM 3204 C C . GLY B 1 148 ? -6.238 -8.516 -11.969 1 97.69 148 GLY B C 1
ATOM 3205 O O . GLY B 1 148 ? -7.145 -9.125 -12.539 1 97.69 148 GLY B O 1
ATOM 3206 N N . GLN B 1 149 ? -6.391 -8.031 -10.75 1 97.25 149 GLN B N 1
ATOM 3207 C CA . GLN B 1 149 ? -7.66 -8.117 -10.031 1 97.25 149 GLN B CA 1
ATOM 3208 C C . GLN B 1 149 ? -8.75 -7.328 -10.75 1 97.25 149 GLN B C 1
ATOM 3210 O O . GLN B 1 149 ? -9.906 -7.762 -10.805 1 97.25 149 GLN B O 1
ATOM 3215 N N . VAL B 1 150 ? -8.398 -6.129 -11.258 1 97.5 150 VAL B N 1
ATOM 3216 C CA . VAL B 1 150 ? -9.367 -5.32 -12 1 97.5 150 VAL B CA 1
ATOM 3217 C C . VAL B 1 150 ? -9.805 -6.066 -13.258 1 97.5 150 VAL B C 1
ATOM 3219 O O . VAL B 1 150 ? -10.992 -6.086 -13.594 1 97.5 150 VAL B O 1
ATOM 3222 N N . LEU B 1 151 ? -8.836 -6.66 -13.93 1 95.44 151 LEU B N 1
ATOM 3223 C CA . LEU B 1 151 ? -9.148 -7.453 -15.109 1 95.44 151 LEU B CA 1
ATOM 3224 C C . LEU B 1 151 ? -10.086 -8.602 -14.758 1 95.44 151 LEU B C 1
ATOM 3226 O O . LEU B 1 151 ? -10.992 -8.93 -15.531 1 95.44 151 LEU B O 1
ATOM 3230 N N . ASP B 1 152 ? -9.836 -9.242 -13.617 1 94.44 152 ASP B N 1
ATOM 3231 C CA . ASP B 1 152 ? -10.695 -10.32 -13.133 1 94.44 152 ASP B CA 1
ATOM 3232 C C . ASP B 1 152 ? -12.117 -9.828 -12.906 1 94.44 152 ASP B C 1
ATOM 3234 O O . ASP B 1 152 ? -13.078 -10.484 -13.32 1 94.44 152 ASP B O 1
ATOM 3238 N N . MET B 1 153 ? -12.258 -8.695 -12.273 1 93.38 153 MET B N 1
ATOM 3239 C CA . MET B 1 153 ? -13.57 -8.125 -11.992 1 93.38 153 MET B CA 1
ATOM 3240 C C . MET B 1 153 ? -14.281 -7.73 -13.281 1 93.38 153 MET B C 1
ATOM 3242 O O . MET B 1 153 ? -15.477 -7.98 -13.43 1 93.38 153 MET B O 1
ATOM 3246 N N . ASP B 1 154 ? -13.531 -7.133 -14.164 1 92 154 ASP B N 1
ATOM 3247 C CA . ASP B 1 154 ? -14.102 -6.719 -15.445 1 92 154 ASP B CA 1
ATOM 3248 C C . ASP B 1 154 ? -14.609 -7.926 -16.234 1 92 154 ASP B C 1
ATOM 3250 O O . ASP B 1 154 ? -15.531 -7.801 -17.047 1 92 154 ASP B O 1
ATOM 3254 N N . GLY B 1 155 ? -14.062 -9.07 -16.047 1 90.62 155 GLY B N 1
ATOM 3255 C CA . GLY B 1 155 ? -14.383 -10.289 -16.766 1 90.62 155 GLY B CA 1
ATOM 3256 C C . GLY B 1 155 ? -15.688 -10.922 -16.312 1 90.62 155 GLY B C 1
ATOM 3257 O O . GLY B 1 155 ? -16.203 -11.836 -16.969 1 90.62 155 GLY B O 1
ATOM 3258 N N . GLU B 1 156 ? -16.172 -10.445 -15.219 1 85.81 156 GLU B N 1
ATOM 3259 C CA . GLU B 1 156 ? -17.438 -10.992 -14.742 1 85.81 156 GLU B CA 1
ATOM 3260 C C . GLU B 1 156 ? -18.562 -10.719 -15.734 1 85.81 156 GLU B C 1
ATOM 3262 O O . GLU B 1 156 ? -19.562 -11.445 -15.758 1 85.81 156 GLU B O 1
ATOM 3267 N N . ASN B 1 157 ? -18.375 -9.711 -16.562 1 82.69 157 ASN B N 1
ATOM 3268 C CA . ASN B 1 157 ? -19.422 -9.352 -17.531 1 82.69 157 ASN B CA 1
ATOM 3269 C C . ASN B 1 157 ? -18.969 -9.602 -18.969 1 82.69 157 ASN B C 1
ATOM 3271 O O . ASN B 1 157 ? -19.578 -9.102 -19.906 1 82.69 157 ASN B O 1
ATOM 3275 N N . GLU B 1 158 ? -17.859 -10.305 -19.047 1 87.81 158 GLU B N 1
ATOM 3276 C CA . GLU B 1 158 ? -17.266 -10.547 -20.359 1 87.81 158 GLU B CA 1
ATOM 3277 C C . GLU B 1 158 ? -16.594 -11.914 -20.438 1 87.81 158 GLU B C 1
ATOM 3279 O O . GLU B 1 158 ? -15.953 -12.336 -19.469 1 87.81 158 GLU B O 1
ATOM 3284 N N . GLN B 1 159 ? -16.812 -12.555 -21.547 1 88.5 159 GLN B N 1
ATOM 3285 C CA . GLN B 1 159 ? -16.094 -13.805 -21.781 1 88.5 159 GLN B CA 1
ATOM 3286 C C . GLN B 1 159 ? -14.711 -13.539 -22.375 1 88.5 159 GLN B C 1
ATOM 3288 O O . GLN B 1 159 ? -14.602 -12.977 -23.469 1 88.5 159 GLN B O 1
ATOM 3293 N N . TYR B 1 160 ? -13.734 -13.945 -21.625 1 92.44 160 TYR B N 1
ATOM 3294 C CA . TYR B 1 160 ? -12.367 -13.75 -22.078 1 92.44 160 TYR B CA 1
ATOM 3295 C C . TYR B 1 160 ? -11.945 -14.875 -23.031 1 92.44 160 TYR B C 1
ATOM 3297 O O . TYR B 1 160 ? -12.422 -16 -22.906 1 92.44 160 TYR B O 1
ATOM 3305 N N . HIS B 1 161 ? -11.102 -14.453 -24 1 94.44 161 HIS B N 1
ATOM 3306 C CA . HIS B 1 161 ? -10.352 -15.492 -24.688 1 94.44 161 HIS B CA 1
ATOM 3307 C C . HIS B 1 161 ? -9.172 -15.977 -23.844 1 94.44 161 HIS B C 1
ATOM 3309 O O . HIS B 1 161 ? -8.82 -15.352 -22.844 1 94.44 161 HIS B O 1
ATOM 3315 N N . LEU B 1 162 ? -8.672 -17.062 -24.25 1 95.12 162 LEU B N 1
ATOM 3316 C CA . LEU B 1 162 ? -7.637 -17.75 -23.484 1 95.12 162 LEU B CA 1
ATOM 3317 C C . LEU B 1 162 ? -6.449 -16.828 -23.234 1 95.12 162 LEU B C 1
ATOM 3319 O O . LEU B 1 162 ? -5.867 -16.828 -22.156 1 95.12 162 LEU B O 1
ATOM 3323 N N . GLU B 1 163 ? -6.105 -16.031 -24.172 1 95.62 163 GLU B N 1
ATOM 3324 C CA . GLU B 1 163 ? -4.957 -15.148 -24.047 1 95.62 163 GLU B CA 1
ATOM 3325 C C . GLU B 1 163 ? -5.191 -14.086 -22.969 1 95.62 163 GLU B C 1
ATOM 3327 O O . GLU B 1 163 ? -4.289 -13.773 -22.188 1 95.62 163 GLU B O 1
ATOM 3332 N N . THR B 1 164 ? -6.395 -13.602 -22.969 1 95.12 164 THR B N 1
ATOM 3333 C CA . THR B 1 164 ? -6.738 -12.602 -21.953 1 95.12 164 THR B CA 1
ATOM 3334 C C . THR B 1 164 ? -6.77 -13.227 -20.562 1 95.12 164 THR B C 1
ATOM 3336 O O . THR B 1 164 ? -6.34 -12.609 -19.594 1 95.12 164 THR B O 1
ATOM 3339 N N . LEU B 1 165 ? -7.285 -14.406 -20.516 1 96.06 165 LEU B N 1
ATOM 3340 C CA . LEU B 1 165 ? -7.312 -15.125 -19.25 1 96.06 165 LEU B CA 1
ATOM 3341 C C . LEU B 1 165 ? -5.902 -15.344 -18.703 1 96.06 165 LEU B C 1
ATOM 3343 O O . LEU B 1 165 ? -5.645 -15.141 -17.516 1 96.06 165 LEU B O 1
ATOM 3347 N N . LYS B 1 166 ? -5.047 -15.734 -19.578 1 96.75 166 LYS B N 1
ATOM 3348 C CA . LYS B 1 166 ? -3.656 -15.961 -19.188 1 96.75 166 LYS B CA 1
ATOM 3349 C C . LYS B 1 166 ? -3.014 -14.672 -18.672 1 96.75 166 LYS B C 1
ATOM 3351 O O . LYS B 1 166 ? -2.303 -14.68 -17.672 1 96.75 166 LYS B O 1
ATOM 3356 N N . ARG B 1 167 ? -3.275 -13.57 -19.344 1 96.12 167 ARG B N 1
ATOM 3357 C CA . ARG B 1 167 ? -2.736 -12.281 -18.938 1 96.12 167 ARG B CA 1
ATOM 3358 C C . ARG B 1 167 ? -3.262 -11.891 -17.562 1 96.12 167 ARG B C 1
ATOM 3360 O O . ARG B 1 167 ? -2.52 -11.336 -16.734 1 96.12 167 ARG B O 1
ATOM 3367 N N . MET B 1 168 ? -4.496 -12.141 -17.375 1 96.56 168 MET B N 1
ATOM 3368 C CA . MET B 1 168 ? -5.109 -11.859 -16.078 1 96.56 168 MET B CA 1
ATOM 3369 C C . MET B 1 168 ? -4.438 -12.656 -14.977 1 96.56 168 MET B C 1
ATOM 3371 O O . MET B 1 168 ? -4.062 -12.102 -13.945 1 96.56 168 MET B O 1
ATOM 3375 N N . HIS B 1 169 ? -4.168 -13.914 -15.203 1 97 169 HIS B N 1
ATOM 3376 C CA . HIS B 1 169 ? -3.564 -14.797 -14.211 1 97 169 HIS B CA 1
ATOM 3377 C C . HIS B 1 169 ? -2.096 -14.445 -13.984 1 97 169 HIS B C 1
ATOM 3379 O O . HIS B 1 169 ? -1.599 -14.523 -12.859 1 97 169 HIS B O 1
ATOM 3385 N N . GLU B 1 170 ? -1.448 -14.055 -15.062 1 97.19 170 GLU B N 1
ATOM 3386 C CA . GLU B 1 170 ? -0.056 -13.625 -14.961 1 97.19 170 GLU B CA 1
ATOM 3387 C C . GLU B 1 170 ? 0.081 -12.398 -14.07 1 97.19 170 GLU B C 1
ATOM 3389 O O . GLU B 1 170 ? 1.053 -12.273 -13.32 1 97.19 170 GLU B O 1
ATOM 3394 N N . ALA B 1 171 ? -0.894 -11.57 -14.164 1 97.69 171 ALA B N 1
ATOM 3395 C CA . ALA B 1 171 ? -0.869 -10.352 -13.359 1 97.69 171 ALA B CA 1
ATOM 3396 C C . ALA B 1 171 ? -1.366 -10.617 -11.945 1 97.69 171 ALA B C 1
ATOM 3398 O O . ALA B 1 171 ? -0.62 -10.453 -10.977 1 97.69 171 ALA B O 1
ATOM 3399 N N . LYS B 1 172 ? -2.576 -11.188 -11.805 1 97.38 172 LYS B N 1
ATOM 3400 C CA . LYS B 1 172 ? -3.266 -11.336 -10.523 1 97.38 172 LYS B CA 1
ATOM 3401 C C . LYS B 1 172 ? -2.502 -12.266 -9.594 1 97.38 172 LYS B C 1
ATOM 3403 O O . LYS B 1 172 ? -2.412 -12.016 -8.391 1 97.38 172 LYS B O 1
ATOM 3408 N N . THR B 1 173 ? -1.913 -13.312 -10.117 1 96.88 173 THR B N 1
ATOM 3409 C CA . THR B 1 173 ? -1.269 -14.344 -9.305 1 96.88 173 THR B CA 1
ATOM 3410 C C . THR B 1 173 ? 0.208 -14.469 -9.672 1 96.88 173 THR B C 1
ATOM 3412 O O . THR B 1 173 ? 1.07 -14.484 -8.789 1 96.88 173 THR B O 1
ATOM 3415 N N . GLY B 1 174 ? 0.501 -14.477 -10.906 1 98.12 174 GLY B N 1
ATOM 3416 C CA . GLY B 1 174 ? 1.841 -14.742 -11.398 1 98.12 174 GLY B CA 1
ATOM 3417 C C . GLY B 1 174 ? 2.846 -13.672 -11.016 1 98.12 174 GLY B C 1
ATOM 3418 O O . GLY B 1 174 ? 4 -13.977 -10.711 1 98.12 174 GLY B O 1
ATOM 3419 N N . ALA B 1 175 ? 2.396 -12.445 -11.008 1 98.44 175 ALA B N 1
ATOM 3420 C CA . ALA B 1 175 ? 3.307 -11.328 -10.789 1 98.44 175 ALA B CA 1
ATOM 3421 C C . ALA B 1 175 ? 3.99 -11.438 -9.43 1 98.44 175 ALA B C 1
ATOM 3423 O O . ALA B 1 175 ? 5.203 -11.25 -9.32 1 98.44 175 ALA B O 1
ATOM 3424 N N . LEU B 1 176 ? 3.244 -11.758 -8.422 1 98.62 176 LEU B N 1
ATOM 3425 C CA . LEU B 1 176 ? 3.811 -11.828 -7.078 1 98.62 176 LEU B CA 1
ATOM 3426 C C . LEU B 1 176 ? 4.715 -13.055 -6.938 1 98.62 176 LEU B C 1
ATOM 3428 O O . LEU B 1 176 ? 5.707 -13.016 -6.203 1 98.62 176 LEU B O 1
ATOM 3432 N N . ILE B 1 177 ? 4.41 -14.117 -7.633 1 98.56 177 ILE B N 1
ATOM 3433 C CA . ILE B 1 177 ? 5.242 -15.312 -7.633 1 98.56 177 ILE B CA 1
ATOM 3434 C C . ILE B 1 177 ? 6.574 -15.016 -8.312 1 98.56 177 ILE B C 1
ATOM 3436 O O . ILE B 1 177 ? 7.637 -15.375 -7.801 1 98.56 177 ILE B O 1
ATOM 3440 N N . GLN B 1 178 ? 6.48 -14.375 -9.445 1 98.69 178 GLN B N 1
ATOM 3441 C CA . GLN B 1 178 ? 7.695 -13.977 -10.141 1 98.69 178 GLN B CA 1
ATOM 3442 C C . GLN B 1 178 ? 8.539 -13.031 -9.289 1 98.69 178 GLN B C 1
ATOM 3444 O O . GLN B 1 178 ? 9.766 -13.117 -9.289 1 98.69 178 GLN B O 1
ATOM 3449 N N . ALA B 1 179 ? 7.875 -12.172 -8.562 1 98.81 179 ALA B N 1
ATOM 3450 C CA . ALA B 1 179 ? 8.562 -11.242 -7.676 1 98.81 179 ALA B CA 1
ATOM 3451 C C . ALA B 1 179 ? 9.328 -11.992 -6.586 1 98.81 179 ALA B C 1
ATOM 3453 O O . ALA B 1 179 ? 10.422 -11.578 -6.188 1 98.81 179 ALA B O 1
ATOM 3454 N N . ALA B 1 180 ? 8.742 -13.031 -6.062 1 98.88 180 ALA B N 1
ATOM 3455 C CA . ALA B 1 180 ? 9.398 -13.82 -5.023 1 98.88 180 ALA B CA 1
ATOM 3456 C C . ALA B 1 180 ? 10.758 -14.328 -5.496 1 98.88 180 ALA B C 1
ATOM 3458 O O . ALA B 1 180 ? 11.766 -14.164 -4.801 1 98.88 180 ALA B O 1
ATOM 3459 N N . ILE B 1 181 ? 10.773 -14.867 -6.672 1 98.69 181 ILE B N 1
ATOM 3460 C CA . ILE B 1 181 ? 12 -15.422 -7.234 1 98.69 181 ILE B CA 1
ATOM 3461 C C . ILE B 1 181 ? 12.992 -14.289 -7.52 1 98.69 181 ILE B C 1
ATOM 3463 O O . ILE B 1 181 ? 14.172 -14.391 -7.18 1 98.69 181 ILE B O 1
ATOM 3467 N N . ALA B 1 182 ? 12.492 -13.227 -8.109 1 98.56 182 ALA B N 1
ATOM 3468 C CA . ALA B 1 182 ? 13.352 -12.094 -8.445 1 98.56 182 ALA B CA 1
ATOM 3469 C C . ALA B 1 182 ? 13.961 -11.477 -7.195 1 98.56 182 ALA B C 1
ATOM 3471 O O . ALA B 1 182 ? 15.148 -11.125 -7.18 1 98.56 182 ALA B O 1
ATOM 3472 N N . MET B 1 183 ? 13.203 -11.305 -6.18 1 98.69 183 MET B N 1
ATOM 3473 C CA . MET B 1 183 ? 13.688 -10.719 -4.934 1 98.69 183 MET B CA 1
ATOM 3474 C C . MET B 1 183 ? 14.75 -11.602 -4.285 1 98.69 183 MET B C 1
ATOM 3476 O O . MET B 1 183 ? 15.727 -11.102 -3.732 1 98.69 183 MET B O 1
ATOM 3480 N N . GLY B 1 184 ? 14.523 -12.93 -4.328 1 98.75 184 GLY B N 1
ATOM 3481 C CA . GLY B 1 184 ? 15.555 -13.82 -3.826 1 98.75 184 GLY B CA 1
ATOM 3482 C C . GLY B 1 184 ? 16.906 -13.617 -4.496 1 98.75 184 GLY B C 1
ATOM 3483 O O . GLY B 1 184 ? 17.953 -13.711 -3.846 1 98.75 184 GLY B O 1
ATOM 3484 N N . GLY B 1 185 ? 16.859 -13.32 -5.773 1 98.44 185 GLY B N 1
ATOM 3485 C CA . GLY B 1 185 ? 18.078 -13.117 -6.555 1 98.44 185 GLY B CA 1
ATOM 3486 C C . GLY B 1 185 ? 18.891 -11.922 -6.102 1 98.44 185 GLY B C 1
ATOM 3487 O O . GLY B 1 185 ? 20.078 -11.82 -6.41 1 98.44 185 GLY B O 1
ATOM 3488 N N . LEU B 1 186 ? 18.297 -10.992 -5.355 1 98.19 186 LEU B N 1
ATOM 3489 C CA . LEU B 1 186 ? 18.984 -9.781 -4.906 1 98.19 186 LEU B CA 1
ATOM 3490 C C . LEU B 1 186 ? 19.922 -10.086 -3.75 1 98.19 186 LEU B C 1
ATOM 3492 O O . LEU B 1 186 ? 20.766 -9.258 -3.393 1 98.19 186 LEU B O 1
ATOM 3496 N N . PHE B 1 187 ? 19.828 -11.266 -3.217 1 98.31 187 PHE B N 1
ATOM 3497 C CA . PHE B 1 187 ? 20.625 -11.609 -2.041 1 98.31 187 PHE B CA 1
ATOM 3498 C C . PHE B 1 187 ? 21.797 -12.5 -2.42 1 98.31 187 PHE B C 1
ATOM 3500 O O . PHE B 1 187 ? 22.609 -12.867 -1.564 1 98.31 187 PHE B O 1
ATOM 3507 N N . VAL B 1 188 ? 21.859 -12.82 -3.721 1 98.38 188 VAL B N 1
ATOM 3508 C CA . VAL B 1 188 ? 22.875 -13.758 -4.18 1 98.38 188 VAL B CA 1
ATOM 3509 C C . VAL B 1 188 ? 23.359 -13.352 -5.57 1 98.38 188 VAL B C 1
ATOM 3511 O O . VAL B 1 188 ? 22.812 -12.43 -6.18 1 98.38 188 VAL B O 1
ATOM 3514 N N . THR B 1 189 ? 24.406 -13.969 -6.023 1 97.88 189 THR B N 1
ATOM 3515 C CA . THR B 1 189 ? 24.859 -13.82 -7.402 1 97.88 189 THR B CA 1
ATOM 3516 C C . THR B 1 189 ? 24.359 -14.977 -8.266 1 97.88 189 THR B C 1
ATOM 3518 O O . THR B 1 189 ? 24.688 -16.141 -8.016 1 97.88 189 THR B O 1
ATOM 3521 N N . ILE B 1 190 ? 23.578 -14.625 -9.234 1 97.81 190 ILE B N 1
ATOM 3522 C CA . ILE B 1 190 ? 23 -15.633 -10.125 1 97.81 190 ILE B CA 1
ATOM 3523 C C . ILE B 1 190 ? 23.719 -15.586 -11.477 1 97.81 190 ILE B C 1
ATOM 3525 O O . ILE B 1 190 ? 23.75 -14.547 -12.133 1 97.81 190 ILE B O 1
ATOM 3529 N N . PRO B 1 191 ? 24.203 -16.703 -11.883 1 96.62 191 PRO B N 1
ATOM 3530 C CA . PRO B 1 191 ? 24.797 -16.734 -13.219 1 96.62 191 PRO B CA 1
ATOM 3531 C C . PRO B 1 191 ? 23.812 -16.328 -14.312 1 96.62 191 PRO B C 1
ATOM 3533 O O . PRO B 1 191 ? 22.625 -16.656 -14.227 1 96.62 191 PRO B O 1
ATOM 3536 N N . GLU B 1 192 ? 24.281 -15.703 -15.297 1 94.38 192 GLU B N 1
ATOM 3537 C CA . GLU B 1 192 ? 23.453 -15.219 -16.391 1 94.38 192 GLU B CA 1
ATOM 3538 C C . GLU B 1 192 ? 22.641 -16.344 -17 1 94.38 192 GLU B C 1
ATOM 3540 O O . GLU B 1 192 ? 21.469 -16.156 -17.359 1 94.38 192 GLU B O 1
ATOM 3545 N N . THR B 1 193 ? 23.234 -17.484 -17.109 1 92.75 193 THR B N 1
ATOM 3546 C CA . THR B 1 193 ? 22.562 -18.625 -17.719 1 92.75 193 THR B CA 1
ATOM 3547 C C . THR B 1 193 ? 21.359 -19.062 -16.891 1 92.75 193 THR B C 1
ATOM 3549 O O . THR B 1 193 ? 20.359 -19.531 -17.438 1 92.75 193 THR B O 1
ATOM 3552 N N . ASP B 1 194 ? 21.5 -18.828 -15.602 1 98.25 194 ASP B N 1
ATOM 3553 C CA . ASP B 1 194 ? 20.453 -19.281 -14.719 1 98.25 194 ASP B CA 1
ATOM 3554 C C . ASP B 1 194 ? 19.312 -18.266 -14.617 1 98.25 194 ASP B C 1
ATOM 3556 O O . ASP B 1 194 ? 18.203 -18.594 -14.211 1 98.25 194 ASP B O 1
ATOM 3560 N N . GLN B 1 195 ? 19.578 -17.047 -14.977 1 97.31 195 GLN B N 1
ATOM 3561 C CA . GLN B 1 195 ? 18.594 -15.984 -14.852 1 97.31 195 GLN B CA 1
ATOM 3562 C C . GLN B 1 195 ? 17.375 -16.266 -15.734 1 97.31 195 GLN B C 1
ATOM 3564 O O . GLN B 1 195 ? 16.234 -16.109 -15.289 1 97.31 195 GLN B O 1
ATOM 3569 N N . THR B 1 196 ? 17.594 -16.672 -16.891 1 97.31 196 THR B N 1
ATOM 3570 C CA . THR B 1 196 ? 16.516 -16.984 -17.828 1 97.31 196 THR B CA 1
ATOM 3571 C C . THR B 1 196 ? 15.703 -18.188 -17.344 1 97.31 196 THR B C 1
ATOM 3573 O O . THR B 1 196 ? 14.477 -18.172 -17.406 1 97.31 196 THR B O 1
ATOM 3576 N N . ALA B 1 197 ? 16.438 -19.172 -16.906 1 98.25 197 ALA B N 1
ATOM 3577 C CA . ALA B 1 197 ? 15.781 -20.391 -16.422 1 98.25 197 ALA B CA 1
ATOM 3578 C C . ALA B 1 197 ? 14.891 -20.078 -15.211 1 98.25 197 ALA B C 1
ATOM 3580 O O . ALA B 1 197 ? 13.789 -20.609 -15.094 1 98.25 197 ALA B O 1
ATOM 3581 N N . LEU B 1 198 ? 15.398 -19.25 -14.336 1 98.69 198 LEU B N 1
ATOM 3582 C CA . LEU B 1 198 ? 14.609 -18.875 -13.172 1 98.69 198 LEU B CA 1
ATOM 3583 C C . LEU B 1 198 ? 13.367 -18.078 -13.586 1 98.69 198 LEU B C 1
ATOM 3585 O O . LEU B 1 198 ? 12.289 -18.25 -13.016 1 98.69 198 LEU B O 1
ATOM 3589 N N . ALA B 1 199 ? 13.508 -17.203 -14.555 1 97.81 199 ALA B N 1
ATOM 3590 C CA . ALA B 1 199 ? 12.375 -16.438 -15.078 1 97.81 199 ALA B CA 1
ATOM 3591 C C . ALA B 1 199 ? 11.344 -17.359 -15.719 1 97.81 199 ALA B C 1
ATOM 3593 O O . ALA B 1 199 ? 10.141 -17.188 -15.508 1 97.81 199 ALA B O 1
ATOM 3594 N N . ASP B 1 200 ? 11.812 -18.281 -16.453 1 98.12 200 ASP B N 1
ATOM 3595 C CA . ASP B 1 200 ? 10.93 -19.25 -17.094 1 98.12 200 ASP B CA 1
ATOM 3596 C C . ASP B 1 200 ? 10.203 -20.109 -16.062 1 98.12 200 ASP B C 1
ATOM 3598 O O . ASP B 1 200 ? 9.008 -20.375 -16.188 1 98.12 200 ASP B O 1
ATOM 3602 N N . PHE B 1 201 ? 10.969 -20.531 -15.07 1 98.75 201 PHE B N 1
ATOM 3603 C CA . PHE B 1 201 ? 10.367 -21.312 -14 1 98.75 201 PHE B CA 1
ATOM 3604 C C . PHE B 1 201 ? 9.258 -20.547 -13.312 1 98.75 201 PHE B C 1
ATOM 3606 O O . PHE B 1 201 ? 8.156 -21.062 -13.117 1 98.75 201 PHE B O 1
ATOM 3613 N N . SER B 1 202 ? 9.547 -19.328 -12.914 1 98.62 202 SER B N 1
ATOM 3614 C CA . SER B 1 202 ? 8.586 -18.547 -12.141 1 98.62 202 SER B CA 1
ATOM 3615 C C . SER B 1 202 ? 7.324 -18.266 -12.953 1 98.62 202 SER B C 1
ATOM 3617 O O . SER B 1 202 ? 6.219 -18.266 -12.414 1 98.62 202 SER B O 1
ATOM 3619 N N . ALA B 1 203 ? 7.484 -18.016 -14.273 1 98.12 203 ALA B N 1
ATOM 3620 C CA . ALA B 1 203 ? 6.332 -17.781 -15.141 1 98.12 203 ALA B CA 1
ATOM 3621 C C . ALA B 1 203 ? 5.453 -19.031 -15.227 1 98.12 203 ALA B C 1
ATOM 3623 O O . ALA B 1 203 ? 4.234 -18.938 -15.07 1 98.12 203 ALA B O 1
ATOM 3624 N N . ALA B 1 204 ? 6.066 -20.156 -15.461 1 98.5 204 ALA B N 1
ATOM 3625 C CA . ALA B 1 204 ? 5.34 -21.422 -15.586 1 98.5 204 ALA B CA 1
ATOM 3626 C C . ALA B 1 204 ? 4.688 -21.812 -14.266 1 98.5 204 ALA B C 1
ATOM 3628 O O . ALA B 1 204 ? 3.531 -22.25 -14.242 1 98.5 204 ALA B O 1
ATOM 3629 N N . PHE B 1 205 ? 5.434 -21.703 -13.219 1 98.62 205 PHE B N 1
ATOM 3630 C CA . PHE B 1 205 ? 4.91 -22.031 -11.898 1 98.62 205 PHE B CA 1
ATOM 3631 C C . PHE B 1 205 ? 3.721 -21.141 -11.547 1 98.62 205 PHE B C 1
ATOM 3633 O O . PHE B 1 205 ? 2.707 -21.625 -11.039 1 98.62 205 PHE B O 1
ATOM 3640 N N . GLY B 1 206 ? 3.875 -19.844 -11.812 1 98.25 206 GLY B N 1
ATOM 3641 C CA . GLY B 1 206 ? 2.801 -18.922 -11.516 1 98.25 206 GLY B CA 1
ATOM 3642 C C . GLY B 1 206 ? 1.508 -19.25 -12.242 1 98.25 206 GLY B C 1
ATOM 3643 O O . GLY B 1 206 ? 0.438 -19.266 -11.625 1 98.25 206 GLY B O 1
ATOM 3644 N N . LEU B 1 207 ? 1.608 -19.453 -13.523 1 97.88 207 LEU B N 1
ATOM 3645 C CA . LEU B 1 207 ? 0.423 -19.797 -14.297 1 97.88 207 LEU B CA 1
ATOM 3646 C C . LEU B 1 207 ? -0.13 -21.156 -13.867 1 97.88 207 LEU B C 1
ATOM 3648 O O . LEU B 1 207 ? -1.344 -21.312 -13.711 1 97.88 207 LEU B O 1
ATOM 3652 N N . GLY B 1 208 ? 0.783 -22.141 -13.695 1 98.12 208 GLY B N 1
ATOM 3653 C CA . GLY B 1 208 ? 0.363 -23.453 -13.227 1 98.12 208 GLY B CA 1
ATOM 3654 C C . GLY B 1 208 ? -0.372 -23.391 -11.898 1 98.12 208 GLY B C 1
ATOM 3655 O O . GLY B 1 208 ? -1.361 -24.109 -11.703 1 98.12 208 GLY B O 1
ATOM 3656 N N . PHE B 1 209 ? 0.143 -22.641 -11.031 1 97.75 209 PHE B N 1
ATOM 3657 C CA . PHE B 1 209 ? -0.464 -22.484 -9.711 1 97.75 209 PHE B CA 1
ATOM 3658 C C . PHE B 1 209 ? -1.906 -22.016 -9.828 1 97.75 209 PHE B C 1
ATOM 3660 O O . PHE B 1 209 ? -2.791 -22.516 -9.133 1 97.75 209 PHE B O 1
ATOM 3667 N N . GLN B 1 210 ? -2.117 -21.047 -10.68 1 95.75 210 GLN B N 1
ATOM 3668 C CA . GLN B 1 210 ? -3.467 -20.516 -10.844 1 95.75 210 GLN B CA 1
ATOM 3669 C C . GLN B 1 210 ? -4.387 -21.547 -11.484 1 95.75 210 GLN B C 1
ATOM 3671 O O . GLN B 1 210 ? -5.547 -21.688 -11.086 1 95.75 210 GLN B O 1
ATOM 3676 N N . ILE B 1 211 ? -3.889 -22.234 -12.492 1 96.75 211 ILE B N 1
ATOM 3677 C CA . ILE B 1 211 ? -4.691 -23.281 -13.141 1 96.75 211 ILE B CA 1
ATOM 3678 C C . ILE B 1 211 ? -5.098 -24.328 -12.109 1 96.75 211 ILE B C 1
ATOM 3680 O O . ILE B 1 211 ? -6.254 -24.75 -12.07 1 96.75 211 ILE B O 1
ATOM 3684 N N . LYS B 1 212 ? -4.156 -24.719 -11.328 1 96.62 212 LYS B N 1
ATOM 3685 C CA . LYS B 1 212 ? -4.426 -25.688 -10.273 1 96.62 212 LYS B CA 1
ATOM 3686 C C . LYS B 1 212 ? -5.52 -25.188 -9.336 1 96.62 212 LYS B C 1
ATOM 3688 O O . LYS B 1 212 ? -6.422 -25.938 -8.969 1 96.62 212 LYS B O 1
ATOM 3693 N N . ASP B 1 213 ? -5.387 -23.953 -8.953 1 93.44 213 ASP B N 1
ATOM 3694 C CA . ASP B 1 213 ? -6.387 -23.359 -8.078 1 93.44 213 ASP B CA 1
ATOM 3695 C C . ASP B 1 213 ? -7.766 -23.359 -8.734 1 93.44 213 ASP B C 1
ATOM 3697 O O . ASP B 1 213 ? -8.773 -23.609 -8.07 1 93.44 213 ASP B O 1
ATOM 3701 N N . ASP B 1 214 ? -7.836 -23.047 -10 1 93.25 214 ASP B N 1
ATOM 3702 C CA . ASP B 1 214 ? -9.086 -23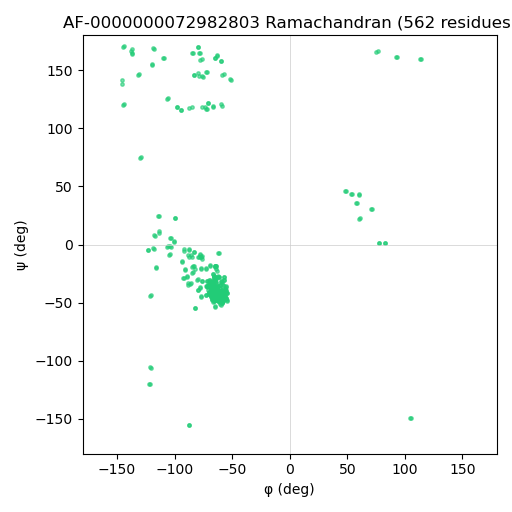.062 -10.75 1 93.25 214 ASP B CA 1
ATOM 3703 C C . ASP B 1 214 ? -9.695 -24.469 -10.758 1 93.25 214 ASP B C 1
ATOM 3705 O O . ASP B 1 214 ? -10.906 -24.625 -10.617 1 93.25 214 ASP B O 1
ATOM 3709 N N . ILE B 1 215 ? -8.867 -25.422 -10.961 1 95 215 ILE B N 1
ATOM 3710 C CA . ILE B 1 215 ? -9.297 -26.812 -10.992 1 95 215 ILE B CA 1
ATOM 3711 C C . ILE B 1 215 ? -9.828 -27.219 -9.617 1 95 215 ILE B C 1
ATOM 3713 O O . ILE B 1 215 ? -10.898 -27.812 -9.508 1 95 215 ILE B O 1
ATOM 3717 N N . ASN B 1 216 ? -9.062 -26.875 -8.578 1 93.75 216 ASN B N 1
ATOM 3718 C CA . ASN B 1 216 ? -9.469 -27.203 -7.215 1 93.75 216 ASN B CA 1
ATOM 3719 C C . ASN B 1 216 ? -10.828 -26.594 -6.879 1 93.75 216 ASN B C 1
ATOM 3721 O O . ASN B 1 216 ? -11.625 -27.203 -6.164 1 93.75 216 ASN B O 1
ATOM 3725 N N . ASP B 1 217 ? -11.094 -25.438 -7.402 1 90.69 217 ASP B N 1
ATOM 3726 C CA . ASP B 1 217 ? -12.328 -24.719 -7.105 1 90.69 217 ASP B CA 1
ATOM 3727 C C . ASP B 1 217 ? -13.547 -25.484 -7.621 1 90.69 217 ASP B C 1
ATOM 3729 O O . ASP B 1 217 ? -14.625 -25.422 -7.035 1 90.69 217 ASP B O 1
ATOM 3733 N N . VAL B 1 218 ? -13.406 -26.266 -8.664 1 91.19 218 VAL B N 1
ATOM 3734 C CA . VAL B 1 218 ? -14.547 -26.953 -9.258 1 91.19 218 VAL B CA 1
ATOM 3735 C C . VAL B 1 218 ? -14.539 -28.422 -8.867 1 91.19 218 VAL B C 1
ATOM 3737 O O . VAL B 1 218 ? -15.508 -29.141 -9.125 1 91.19 218 VAL B O 1
ATOM 3740 N N . THR B 1 219 ? -13.477 -28.891 -8.234 1 93.06 219 THR B N 1
ATOM 3741 C CA . THR B 1 219 ? -13.375 -30.328 -7.984 1 93.06 219 THR B CA 1
ATOM 3742 C C . THR B 1 219 ? -13.375 -30.609 -6.484 1 93.06 219 THR B C 1
ATOM 3744 O O . THR B 1 219 ? -13.594 -31.75 -6.066 1 93.06 219 THR B O 1
ATOM 3747 N N . LYS B 1 220 ? -13.055 -29.625 -5.637 1 90.44 220 LYS B N 1
ATOM 3748 C CA . LYS B 1 220 ? -12.945 -29.844 -4.195 1 90.44 220 LYS B CA 1
ATOM 3749 C C . LYS B 1 220 ? -14.086 -29.172 -3.445 1 90.44 220 LYS B C 1
ATOM 3751 O O . LYS B 1 220 ? -14.703 -28.234 -3.955 1 90.44 220 LYS B O 1
ATOM 3756 N N . THR B 1 221 ? -14.328 -29.625 -2.184 1 86.56 221 THR B N 1
ATOM 3757 C CA . THR B 1 221 ? -15.367 -29.062 -1.325 1 86.56 221 THR B CA 1
ATOM 3758 C C . THR B 1 221 ? -14.836 -27.828 -0.581 1 86.56 221 THR B C 1
ATOM 3760 O O . THR B 1 221 ? -13.625 -27.625 -0.502 1 86.56 221 THR B O 1
ATOM 3763 N N . THR B 1 222 ? -15.758 -27.094 -0.04 1 83.75 222 THR B N 1
ATOM 3764 C CA . THR B 1 222 ? -15.406 -25.938 0.779 1 83.75 222 THR B CA 1
ATOM 3765 C C . THR B 1 222 ? -14.5 -26.344 1.934 1 83.75 222 THR B C 1
ATOM 3767 O O . THR B 1 222 ? -13.523 -25.656 2.242 1 83.75 222 THR B O 1
ATOM 3770 N N . ALA B 1 223 ? -14.797 -27.453 2.5 1 84.12 223 ALA B N 1
ATOM 3771 C CA . ALA B 1 223 ? -14.016 -27.969 3.627 1 84.12 223 ALA B CA 1
ATOM 3772 C C . ALA B 1 223 ? -12.586 -28.297 3.203 1 84.12 223 ALA B C 1
ATOM 3774 O O . ALA B 1 223 ? -11.641 -28.047 3.951 1 84.12 223 ALA B O 1
ATOM 3775 N N . GLU B 1 224 ? -12.422 -28.703 1.996 1 84.38 224 GLU B N 1
ATOM 3776 C CA . GLU B 1 224 ? -11.109 -29.078 1.476 1 84.38 224 GLU B CA 1
ATOM 3777 C C . GLU B 1 224 ? -10.312 -27.844 1.065 1 84.38 224 GLU B C 1
ATOM 3779 O O . GLU B 1 224 ? -9.094 -27.797 1.238 1 84.38 224 GLU B O 1
ATOM 3784 N N . LEU B 1 225 ? -11.008 -26.844 0.655 1 85.19 225 LEU B N 1
ATOM 3785 C CA . LEU B 1 225 ? -10.352 -25.672 0.08 1 85.19 225 LEU B CA 1
ATOM 3786 C C . LEU B 1 225 ? -10.07 -24.625 1.152 1 85.19 225 LEU B C 1
ATOM 3788 O O . LEU B 1 225 ? -9.148 -23.812 1.007 1 85.19 225 LEU B O 1
ATOM 3792 N N . GLY B 1 226 ? -11 -24.656 2.234 1 83.44 226 GLY B N 1
ATOM 3793 C CA . GLY B 1 226 ? -10.883 -23.625 3.254 1 83.44 226 GLY B CA 1
ATOM 3794 C C . GLY B 1 226 ? -11.445 -22.297 2.818 1 83.44 226 GLY B C 1
ATOM 3795 O O . GLY B 1 226 ? -11.219 -21.266 3.473 1 83.44 226 GLY B O 1
ATOM 3796 N N . LYS B 1 227 ? -11.984 -22.281 1.6 1 84.81 227 LYS B N 1
ATOM 3797 C CA . LYS B 1 227 ? -12.742 -21.156 1.055 1 84.81 227 LYS B CA 1
ATOM 3798 C C . LYS B 1 227 ? -13.992 -21.625 0.328 1 84.81 227 LYS B C 1
ATOM 3800 O O . LYS B 1 227 ? -14.172 -22.828 0.112 1 84.81 227 LYS B O 1
ATOM 3805 N N . THR B 1 228 ? -14.914 -20.688 0.066 1 83.69 228 THR B N 1
ATOM 3806 C CA . THR B 1 228 ? -16.156 -21.078 -0.579 1 83.69 228 THR B CA 1
ATOM 3807 C C . THR B 1 228 ? -15.898 -21.719 -1.938 1 83.69 228 THR B C 1
ATOM 3809 O O . THR B 1 228 ? -15.367 -21.078 -2.842 1 83.69 228 THR B O 1
ATOM 3812 N N . ALA B 1 229 ? -16.312 -22.906 -2.115 1 82.5 229 ALA B N 1
ATOM 3813 C CA . ALA B 1 229 ? -16.156 -23.656 -3.363 1 82.5 229 ALA B CA 1
ATOM 3814 C C . ALA B 1 229 ? -17.188 -23.203 -4.402 1 82.5 229 ALA B C 1
ATOM 3816 O O . ALA B 1 229 ? -18.188 -22.562 -4.062 1 82.5 229 ALA B O 1
ATOM 3817 N N . ASP B 1 230 ? -16.906 -23.453 -5.594 1 81.56 230 ASP B N 1
ATOM 3818 C CA . ASP B 1 23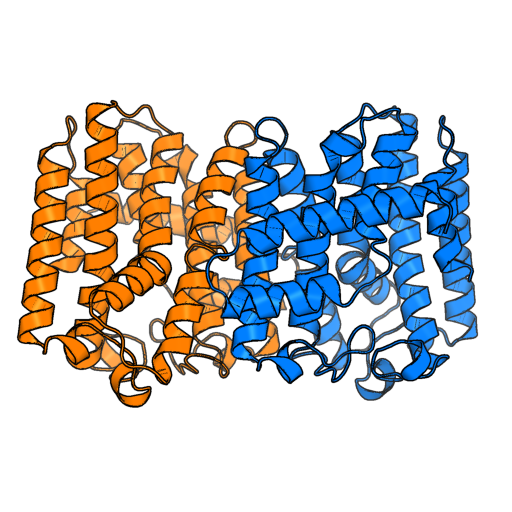0 ? -17.766 -23.203 -6.738 1 81.56 230 ASP B CA 1
ATOM 3819 C C . ASP B 1 230 ? -18.078 -21.703 -6.867 1 81.56 230 ASP B C 1
ATOM 3821 O O . ASP B 1 230 ? -19.109 -21.328 -7.422 1 81.56 230 ASP B O 1
ATOM 3825 N N . LYS B 1 231 ? -17.281 -20.953 -6.332 1 82.19 231 LYS B N 1
ATOM 3826 C CA . LYS B 1 231 ? -17.484 -19.5 -6.367 1 82.19 231 LYS B CA 1
ATOM 3827 C C . LYS B 1 231 ? -17.281 -18.953 -7.777 1 82.19 231 LYS B C 1
ATOM 3829 O O . LYS B 1 231 ? -17.969 -18.016 -8.188 1 82.19 231 LYS B O 1
ATOM 3834 N N . ASP B 1 232 ? -16.422 -19.516 -8.422 1 78.81 232 ASP B N 1
ATOM 3835 C CA . ASP B 1 232 ? -16.094 -19.047 -9.766 1 78.81 232 ASP B CA 1
ATOM 3836 C C . ASP B 1 232 ? -17.281 -19.266 -10.711 1 78.81 232 ASP B C 1
ATOM 3838 O O . ASP B 1 232 ? -17.562 -18.422 -11.57 1 78.81 232 ASP B O 1
ATOM 3842 N N . VAL B 1 233 ? -17.906 -20.344 -10.547 1 78.75 233 VAL B N 1
ATOM 3843 C CA . VAL B 1 233 ? -19.062 -20.656 -11.375 1 78.75 233 VAL B CA 1
ATOM 3844 C C . VAL B 1 233 ? -20.219 -19.719 -11.008 1 78.75 233 VAL B C 1
ATOM 3846 O O . VAL B 1 233 ? -20.891 -19.172 -11.891 1 78.75 233 VAL B O 1
ATOM 3849 N N . ILE B 1 234 ? -20.359 -19.484 -9.711 1 75 234 ILE B N 1
ATOM 3850 C CA . ILE B 1 234 ? -21.453 -18.672 -9.211 1 75 234 ILE B CA 1
ATOM 3851 C C . ILE B 1 234 ? -21.281 -17.219 -9.672 1 75 234 ILE B C 1
ATOM 3853 O O . ILE B 1 234 ? -22.266 -16.562 -10.031 1 75 234 ILE B O 1
ATOM 3857 N N . GLU B 1 235 ? -2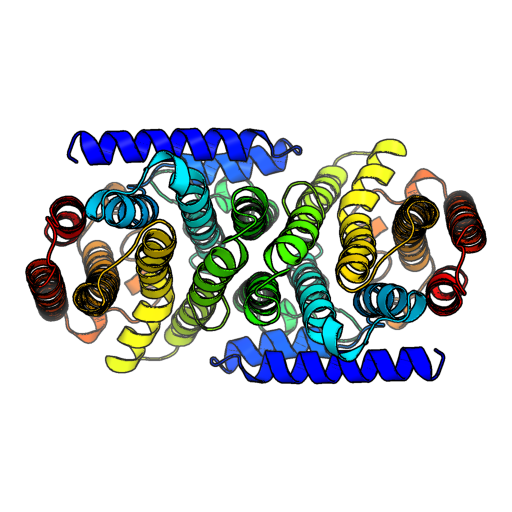0.062 -16.828 -9.781 1 76.75 235 GLU B N 1
ATOM 3858 C CA . GLU B 1 235 ? -19.781 -15.43 -10.094 1 76.75 235 GLU B CA 1
ATOM 3859 C C . GLU B 1 235 ? -19.453 -15.25 -11.57 1 76.75 235 GLU B C 1
ATOM 3861 O O . GLU B 1 235 ? -19.094 -14.156 -12.008 1 76.75 235 GLU B O 1
ATOM 3866 N N . HIS B 1 236 ? -19.531 -16.359 -12.367 1 78 236 HIS B N 1
ATOM 3867 C CA . HIS B 1 236 ? -19.312 -16.328 -13.812 1 78 236 HIS B CA 1
ATOM 3868 C C . HIS B 1 236 ? -17.906 -15.836 -14.141 1 78 236 HIS B C 1
ATOM 3870 O O . HIS B 1 236 ? -17.719 -15.016 -15.039 1 78 236 HIS B O 1
ATOM 3876 N N . LYS B 1 237 ? -17 -16.328 -13.414 1 85.44 237 LYS B N 1
ATOM 3877 C CA . LYS B 1 237 ? -15.609 -15.953 -13.656 1 85.44 237 LYS B CA 1
ATOM 3878 C C . LYS B 1 237 ? -15.016 -16.734 -14.828 1 85.44 237 LYS B C 1
ATOM 3880 O O . LYS B 1 237 ? -15.414 -17.875 -15.078 1 85.44 237 LYS B O 1
ATOM 3885 N N . ASN B 1 238 ? -14.148 -15.977 -15.438 1 88.56 238 ASN B N 1
ATOM 3886 C CA . ASN B 1 238 ? -13.367 -16.656 -16.469 1 88.56 238 ASN B CA 1
ATOM 3887 C C . ASN B 1 238 ? -12.273 -17.531 -15.844 1 88.56 238 ASN B C 1
ATOM 3889 O O . ASN B 1 238 ? -11.398 -17.016 -15.133 1 88.56 238 ASN B O 1
ATOM 3893 N N . THR B 1 239 ? -12.336 -18.922 -16.094 1 92.5 239 THR B N 1
ATOM 3894 C CA . THR B 1 239 ? -11.32 -19.844 -15.578 1 92.5 239 THR B CA 1
ATOM 3895 C C . THR B 1 239 ? -10.938 -20.875 -16.625 1 92.5 239 THR B C 1
ATOM 3897 O O . THR B 1 239 ? -11.594 -20.984 -17.672 1 92.5 239 THR B O 1
ATOM 3900 N N . PHE B 1 240 ? -9.93 -21.516 -16.391 1 93.94 240 PHE B N 1
ATOM 3901 C CA . PHE B 1 240 ? -9.445 -22.5 -17.344 1 93.94 240 PHE B CA 1
ATOM 3902 C C . PHE B 1 240 ? -10.461 -23.625 -17.531 1 93.94 240 PHE B C 1
ATOM 3904 O O . PHE B 1 240 ? -10.766 -24 -18.672 1 93.94 240 PHE B O 1
ATOM 3911 N N . PRO B 1 241 ? -11.016 -24.109 -16.406 1 94.19 241 PRO B N 1
ATOM 3912 C CA . PRO B 1 241 ? -12.039 -25.141 -16.609 1 94.19 241 PRO B CA 1
ATOM 3913 C C . PRO B 1 241 ? -13.25 -24.625 -17.375 1 94.19 241 PRO B C 1
ATOM 3915 O O . PRO B 1 241 ? -13.859 -25.359 -18.156 1 94.19 241 PRO B O 1
ATOM 3918 N N . GLU B 1 242 ? -13.641 -23.438 -17.141 1 91.06 242 GLU B N 1
ATOM 3919 C CA . GLU B 1 242 ? -14.781 -22.844 -17.844 1 91.06 242 GLU B CA 1
ATOM 3920 C C . GLU B 1 242 ? -14.492 -22.703 -19.328 1 91.06 242 GLU B C 1
ATOM 3922 O O . GLU B 1 242 ? -15.375 -22.922 -20.156 1 91.06 242 GLU B O 1
ATOM 3927 N N . LEU B 1 243 ? -13.273 -22.359 -19.672 1 92.88 243 LEU B N 1
ATOM 3928 C CA . LEU B 1 243 ? -12.93 -22.078 -21.062 1 92.88 243 LEU B CA 1
ATOM 3929 C C . LEU B 1 243 ? -12.555 -23.359 -21.812 1 92.88 243 LEU B C 1
ATOM 3931 O O . LEU B 1 243 ? -12.867 -23.516 -22.984 1 92.88 243 LEU B O 1
ATOM 3935 N N . LEU B 1 244 ? -11.906 -24.328 -21.078 1 95.19 244 LEU B N 1
ATOM 3936 C CA . LEU B 1 244 ? -11.297 -25.453 -21.766 1 95.19 244 LEU B CA 1
ATOM 3937 C C . LEU B 1 244 ? -11.938 -26.766 -21.344 1 95.19 244 LEU B C 1
ATOM 3939 O O . LEU B 1 244 ? -11.625 -27.828 -21.906 1 95.19 244 LEU B O 1
ATOM 3943 N N . GLY B 1 245 ? -12.875 -26.672 -20.375 1 94.5 245 GLY B N 1
ATOM 3944 C CA . GLY B 1 245 ? -13.312 -27.891 -19.719 1 94.5 245 GLY B CA 1
ATOM 3945 C C . GLY B 1 245 ? -12.305 -28.406 -18.703 1 94.5 245 GLY B C 1
ATOM 3946 O O . GLY B 1 245 ? -11.148 -27.984 -18.688 1 94.5 245 GLY B O 1
ATOM 3947 N N . LEU B 1 246 ? -12.703 -29.328 -17.875 1 95.94 246 LEU B N 1
ATOM 3948 C CA . LEU B 1 246 ? -11.836 -29.859 -16.828 1 95.94 246 LEU B CA 1
ATOM 3949 C C . LEU B 1 246 ? -10.633 -30.562 -17.438 1 95.94 246 LEU B C 1
ATOM 3951 O O . LEU B 1 246 ? -9.5 -30.344 -17 1 95.94 246 LEU B O 1
ATOM 3955 N N . ASP B 1 247 ? -10.898 -31.328 -18.453 1 97.06 247 ASP B N 1
ATOM 3956 C CA . ASP B 1 247 ? -9.812 -32.062 -19.078 1 97.06 247 ASP B CA 1
ATOM 3957 C C . ASP B 1 247 ? -8.812 -31.109 -19.734 1 97.06 247 ASP B C 1
ATOM 3959 O O . ASP B 1 247 ? -7.602 -31.328 -19.656 1 97.06 247 ASP B O 1
ATOM 3963 N N . GLY B 1 248 ? -9.328 -30.125 -20.375 1 97.19 248 GLY B N 1
ATOM 3964 C CA . GLY B 1 248 ? -8.469 -29.125 -20.984 1 97.19 248 GLY B CA 1
ATOM 3965 C C . GLY B 1 248 ? -7.637 -28.359 -19.969 1 97.19 248 GLY B C 1
ATOM 3966 O O . GLY B 1 248 ? -6.473 -28.047 -20.219 1 97.19 248 GLY B O 1
ATOM 3967 N N . ALA B 1 249 ? -8.242 -28.031 -18.859 1 97.25 249 ALA B N 1
ATOM 3968 C CA . ALA B 1 249 ? -7.531 -27.344 -17.781 1 97.25 249 ALA B CA 1
ATOM 3969 C C . ALA B 1 249 ? -6.414 -28.203 -17.203 1 97.25 249 ALA B C 1
ATOM 3971 O O . ALA B 1 249 ? -5.316 -27.719 -16.938 1 97.25 249 ALA B O 1
ATOM 3972 N N . ILE B 1 250 ? -6.699 -29.5 -17.109 1 97.62 250 ILE B N 1
ATOM 3973 C CA . ILE B 1 250 ? -5.715 -30.438 -16.578 1 97.62 250 ILE B CA 1
ATOM 3974 C C . ILE B 1 250 ? -4.539 -30.547 -17.547 1 97.62 250 ILE B C 1
ATOM 3976 O O . ILE B 1 250 ? -3.379 -30.562 -17.125 1 97.62 250 ILE B O 1
ATOM 3980 N N . GLN B 1 251 ? -4.852 -30.547 -18.781 1 97.94 251 GLN B N 1
ATOM 3981 C CA . GLN B 1 251 ? -3.797 -30.594 -19.797 1 97.94 251 GLN B CA 1
ATOM 3982 C C . GLN B 1 251 ? -2.949 -29.328 -19.766 1 97.94 251 GLN B C 1
ATOM 3984 O O . GLN B 1 251 ? -1.723 -29.391 -19.875 1 97.94 251 GLN B O 1
ATOM 3989 N N . ALA B 1 252 ? -3.615 -28.219 -19.641 1 97.75 252 ALA B N 1
ATOM 3990 C CA . ALA B 1 252 ? -2.9 -26.953 -19.562 1 97.75 252 ALA B CA 1
ATOM 3991 C C . ALA B 1 252 ? -1.971 -26.922 -18.344 1 97.75 252 ALA B C 1
ATOM 3993 O O . ALA B 1 252 ? -0.853 -26.406 -18.422 1 97.75 252 ALA B O 1
ATOM 3994 N N . LEU B 1 253 ? -2.438 -27.453 -17.219 1 98.25 253 LEU B N 1
ATOM 3995 C CA . LEU B 1 253 ? -1.627 -27.531 -16.016 1 98.25 253 LEU B CA 1
ATOM 3996 C C . LEU B 1 253 ? -0.388 -28.391 -16.25 1 98.25 253 LEU B C 1
ATOM 3998 O O . LEU B 1 253 ? 0.715 -28.016 -15.836 1 98.25 253 LEU B O 1
ATOM 4002 N N . GLN B 1 254 ? -0.58 -29.484 -16.922 1 98.44 254 GLN B N 1
ATOM 4003 C CA . GLN B 1 254 ? 0.531 -30.391 -17.188 1 98.44 254 GLN B CA 1
ATOM 4004 C C . GLN B 1 254 ? 1.581 -29.734 -18.078 1 98.44 254 GLN B C 1
ATOM 4006 O O . GLN B 1 254 ? 2.779 -29.953 -17.906 1 98.44 254 GLN B O 1
ATOM 4011 N N . VAL B 1 255 ? 1.113 -28.953 -18.984 1 98.44 255 VAL B N 1
ATOM 4012 C CA . VAL B 1 255 ? 2.021 -28.219 -19.875 1 98.44 255 VAL B CA 1
ATOM 4013 C C . VAL B 1 255 ? 2.887 -27.266 -19.047 1 98.44 255 VAL B C 1
ATOM 4015 O O . VAL B 1 255 ? 4.105 -27.203 -19.234 1 98.44 255 VAL B O 1
ATOM 4018 N N . GLU B 1 256 ? 2.262 -26.516 -18.141 1 98.44 256 GLU B N 1
ATOM 4019 C CA . GLU B 1 256 ? 3.002 -25.562 -17.328 1 98.44 256 GLU B CA 1
ATOM 4020 C C . GLU B 1 256 ? 3.959 -26.281 -16.375 1 98.44 256 GLU B C 1
ATOM 4022 O O . GLU B 1 256 ? 5.07 -25.812 -16.125 1 98.44 256 GLU B O 1
ATOM 4027 N N . ILE B 1 257 ? 3.541 -27.438 -15.812 1 98.56 257 ILE B N 1
ATOM 4028 C CA . ILE B 1 257 ? 4.406 -28.234 -14.945 1 98.56 257 ILE B CA 1
ATOM 4029 C C . ILE B 1 257 ? 5.641 -28.688 -15.727 1 98.56 257 ILE B C 1
ATOM 4031 O O . ILE B 1 257 ? 6.766 -28.578 -15.234 1 98.56 257 ILE B O 1
ATOM 4035 N N . ALA B 1 258 ? 5.43 -29.125 -16.953 1 98.62 258 ALA B N 1
ATOM 4036 C CA . ALA B 1 258 ? 6.535 -29.594 -17.781 1 98.62 258 ALA B CA 1
ATOM 4037 C C . ALA B 1 258 ? 7.5 -28.453 -18.094 1 98.62 258 ALA B C 1
ATOM 4039 O O . ALA B 1 258 ? 8.719 -28.641 -18.094 1 98.62 258 ALA B O 1
ATOM 4040 N N . LYS B 1 259 ? 6.953 -27.297 -18.391 1 98.62 259 LYS B N 1
ATOM 4041 C CA . LYS B 1 259 ? 7.781 -26.109 -18.641 1 98.62 259 LYS B CA 1
ATOM 4042 C C . LYS B 1 259 ? 8.625 -25.781 -17.406 1 98.62 259 LYS B C 1
ATOM 4044 O O . LYS B 1 259 ? 9.812 -25.469 -17.547 1 98.62 259 LYS B O 1
ATOM 4049 N N . ALA B 1 260 ? 7.996 -25.812 -16.25 1 98.69 260 ALA B N 1
ATOM 4050 C CA . ALA B 1 260 ? 8.703 -25.5 -15.008 1 98.69 260 ALA B CA 1
ATOM 4051 C C . ALA B 1 260 ? 9.82 -26.516 -14.75 1 98.69 260 ALA B C 1
ATOM 4053 O O . ALA B 1 260 ? 10.922 -26.141 -14.344 1 98.69 260 ALA B O 1
ATOM 4054 N N . GLU B 1 261 ? 9.523 -27.797 -15.008 1 98.62 261 GLU B N 1
ATOM 4055 C CA . GLU B 1 261 ? 10.523 -28.844 -14.828 1 98.62 261 GLU B CA 1
ATOM 4056 C C . GLU B 1 261 ? 11.695 -28.656 -15.781 1 98.62 261 GLU B C 1
ATOM 4058 O O . GLU B 1 261 ? 12.852 -28.828 -15.383 1 98.62 261 GLU B O 1
ATOM 4063 N N . THR B 1 262 ? 11.391 -28.328 -16.984 1 98.56 262 THR B N 1
ATOM 4064 C CA . THR B 1 262 ? 12.438 -28.078 -17.969 1 98.56 262 THR B CA 1
ATOM 4065 C C . THR B 1 262 ? 13.328 -26.922 -17.516 1 98.56 262 THR B C 1
ATOM 4067 O O . THR B 1 262 ? 14.555 -27.016 -17.609 1 98.56 262 THR B O 1
ATOM 4070 N N . ALA B 1 263 ? 12.734 -25.844 -17.062 1 98.56 263 ALA B N 1
ATOM 4071 C CA . ALA B 1 263 ? 13.484 -24.688 -16.594 1 98.56 263 ALA B CA 1
ATOM 4072 C C . ALA B 1 263 ? 14.391 -25.062 -15.43 1 98.56 263 ALA B C 1
ATOM 4074 O O . ALA B 1 263 ? 15.539 -24.641 -15.367 1 98.56 263 ALA B O 1
ATOM 4075 N N . LEU B 1 264 ? 13.875 -25.891 -14.5 1 98.5 264 LEU B N 1
ATOM 4076 C CA . LEU B 1 264 ? 14.664 -26.312 -13.352 1 98.5 264 LEU B CA 1
ATOM 4077 C C . LEU B 1 264 ? 15.867 -27.141 -13.797 1 98.5 264 LEU B C 1
ATOM 4079 O O . LEU B 1 264 ? 16.953 -27.016 -13.234 1 98.5 264 LEU B O 1
ATOM 4083 N N . ASN B 1 265 ? 15.68 -27.953 -14.789 1 97.94 265 ASN B N 1
ATOM 4084 C CA . ASN B 1 265 ? 16.734 -28.828 -15.297 1 97.94 265 ASN B CA 1
ATOM 4085 C C . ASN B 1 265 ? 17.844 -28.031 -15.992 1 97.94 265 ASN B C 1
ATOM 4087 O O . ASN B 1 265 ? 18.953 -28.531 -16.172 1 97.94 265 ASN B O 1
ATOM 4091 N N . GLU B 1 266 ? 17.547 -26.828 -16.359 1 97.88 266 GLU B N 1
ATOM 4092 C CA . GLU B 1 266 ? 18.5 -25.984 -17.078 1 97.88 266 GLU B CA 1
ATOM 4093 C C . GLU B 1 266 ? 19.391 -25.203 -16.109 1 97.88 266 GLU B C 1
ATOM 4095 O O . GLU B 1 266 ? 20.391 -24.625 -16.5 1 97.88 266 GLU B O 1
ATOM 4100 N N . LEU B 1 267 ? 19.047 -25.234 -14.859 1 98.25 267 LEU B N 1
ATOM 4101 C CA . LEU B 1 267 ? 19.844 -24.516 -13.867 1 98.25 267 LEU B CA 1
ATOM 4102 C C . LEU B 1 267 ? 21.188 -25.219 -13.633 1 98.25 267 LEU B C 1
ATOM 4104 O O . LEU B 1 267 ? 21.266 -26.438 -13.727 1 98.25 267 LEU B O 1
ATOM 4108 N N . THR B 1 268 ? 22.188 -24.406 -13.312 1 97.69 268 THR B N 1
ATOM 4109 C CA . THR B 1 268 ? 23.531 -24.938 -13.117 1 97.69 268 THR B CA 1
ATOM 4110 C C . THR B 1 268 ? 23.734 -25.391 -11.672 1 97.69 268 THR B C 1
ATOM 4112 O O . THR B 1 268 ? 24.781 -25.938 -11.32 1 97.69 268 THR B O 1
ATOM 4115 N N . VAL B 1 269 ? 22.734 -25.172 -10.82 1 97.81 269 VAL B N 1
ATOM 4116 C CA . VAL B 1 269 ? 22.812 -25.531 -9.414 1 97.81 269 VAL B CA 1
ATOM 4117 C C . VAL B 1 269 ? 21.734 -26.547 -9.07 1 97.81 269 VAL B C 1
ATOM 4119 O O . VAL B 1 269 ? 20.859 -26.828 -9.891 1 97.81 269 VAL B O 1
ATOM 4122 N N . ASP B 1 270 ? 21.859 -27.109 -7.859 1 97.06 270 ASP B N 1
ATOM 4123 C CA . ASP B 1 270 ? 20.844 -28.016 -7.375 1 97.06 270 ASP B CA 1
ATOM 4124 C C . ASP B 1 270 ? 19.516 -27.281 -7.125 1 97.06 270 ASP B C 1
ATOM 4126 O O . ASP B 1 270 ? 19.453 -26.422 -6.25 1 97.06 270 ASP B O 1
ATOM 4130 N N . ALA B 1 271 ? 18.516 -27.672 -7.816 1 97.31 271 ALA B N 1
ATOM 4131 C CA . ALA B 1 271 ? 17.234 -26.969 -7.785 1 97.31 271 ALA B CA 1
ATOM 4132 C C . ALA B 1 271 ? 16.25 -27.672 -6.863 1 97.31 271 ALA B C 1
ATOM 4134 O O . ALA B 1 271 ? 15.039 -27.453 -6.949 1 97.31 271 ALA B O 1
ATOM 4135 N N . ALA B 1 272 ? 16.656 -28.438 -5.922 1 97.44 272 ALA B N 1
ATOM 4136 C CA . ALA B 1 272 ? 15.82 -29.312 -5.094 1 97.44 272 ALA B CA 1
ATOM 4137 C C . ALA B 1 272 ? 14.773 -28.5 -4.344 1 97.44 272 ALA B C 1
ATOM 4139 O O . ALA B 1 272 ? 13.609 -28.891 -4.27 1 97.44 272 ALA B O 1
ATOM 4140 N N . PRO B 1 273 ? 15.148 -27.375 -3.799 1 97.75 273 PRO B N 1
ATOM 4141 C CA . PRO B 1 273 ? 14.133 -26.609 -3.066 1 97.75 273 PRO B CA 1
ATOM 4142 C C . PRO B 1 273 ? 12.969 -26.172 -3.957 1 97.75 273 PRO B C 1
ATOM 4144 O O . PRO B 1 273 ? 11.805 -26.312 -3.574 1 97.75 273 PRO B O 1
ATOM 4147 N N . LEU B 1 274 ? 13.242 -25.672 -5.137 1 98.56 274 LEU B N 1
ATOM 4148 C CA . LEU B 1 274 ? 12.188 -25.234 -6.051 1 98.56 274 LEU B CA 1
ATOM 4149 C C . LEU B 1 274 ? 11.414 -26.438 -6.594 1 98.56 274 LEU B C 1
ATOM 4151 O O . LEU B 1 274 ? 10.203 -26.344 -6.824 1 98.56 274 LEU B O 1
ATOM 4155 N N . ALA B 1 275 ? 12.125 -27.516 -6.801 1 98.19 275 ALA B N 1
ATOM 4156 C CA . ALA B 1 275 ? 11.461 -28.734 -7.266 1 98.19 275 ALA B CA 1
ATOM 4157 C C . ALA B 1 275 ? 10.445 -29.234 -6.242 1 98.19 275 ALA B C 1
ATOM 4159 O O . ALA B 1 275 ? 9.375 -29.719 -6.609 1 98.19 275 ALA B O 1
ATOM 4160 N N . GLU B 1 276 ? 10.812 -29.141 -5 1 97.75 276 GLU B N 1
ATOM 4161 C CA . GLU B 1 276 ? 9.891 -29.547 -3.941 1 97.75 276 GLU B CA 1
ATOM 4162 C C . GLU B 1 276 ? 8.648 -28.672 -3.936 1 97.75 276 GLU B C 1
ATOM 4164 O O . GLU B 1 276 ? 7.531 -29.156 -3.738 1 97.75 276 GLU B O 1
ATOM 4169 N N . ILE B 1 277 ? 8.812 -27.406 -4.098 1 98 277 ILE B N 1
ATOM 4170 C CA . ILE B 1 277 ? 7.676 -26.5 -4.133 1 98 277 ILE B CA 1
ATOM 4171 C C . ILE B 1 277 ? 6.828 -26.781 -5.371 1 98 277 ILE B C 1
ATOM 4173 O O . ILE B 1 277 ? 5.598 -26.75 -5.309 1 98 277 ILE B O 1
ATOM 4177 N N . LEU B 1 278 ? 7.488 -27.062 -6.516 1 98 278 LEU B N 1
ATOM 4178 C CA . LEU B 1 278 ? 6.781 -27.375 -7.754 1 98 278 LEU B CA 1
ATOM 4179 C C . LEU B 1 278 ? 5.852 -28.562 -7.559 1 98 278 LEU B C 1
ATOM 4181 O O . LEU B 1 278 ? 4.789 -28.641 -8.18 1 98 278 LEU B O 1
ATOM 4185 N N . ALA B 1 279 ? 6.172 -29.453 -6.637 1 96.12 279 ALA B N 1
ATOM 4186 C CA . ALA B 1 279 ? 5.414 -30.672 -6.391 1 96.12 279 ALA B CA 1
ATOM 4187 C C . ALA B 1 279 ? 4.008 -30.344 -5.883 1 96.12 279 ALA B C 1
ATOM 4189 O O . ALA B 1 279 ? 3.098 -31.172 -6.004 1 96.12 279 ALA B O 1
ATOM 4190 N N . VAL B 1 280 ? 3.84 -29.156 -5.395 1 93.62 280 VAL B N 1
ATOM 4191 C CA . VAL B 1 280 ? 2.531 -28.75 -4.895 1 93.62 280 VAL B CA 1
ATOM 4192 C C . VAL B 1 280 ? 1.53 -28.688 -6.047 1 93.62 280 VAL B C 1
ATOM 4194 O O . VAL B 1 280 ? 0.328 -28.875 -5.844 1 93.62 280 VAL B O 1
ATOM 4197 N N . LEU B 1 281 ? 1.983 -28.453 -7.266 1 95.25 281 LEU B N 1
ATOM 4198 C CA . LEU B 1 281 ? 1.114 -28.391 -8.438 1 95.25 281 LEU B CA 1
ATOM 4199 C C . LEU B 1 281 ? 0.708 -29.781 -8.891 1 95.25 281 LEU B C 1
ATOM 4201 O O . LEU B 1 281 ? -0.257 -29.938 -9.641 1 95.25 281 LEU B O 1
ATOM 4205 N N . LYS B 1 282 ? 1.49 -30.797 -8.484 1 90.12 282 LYS B N 1
ATOM 4206 C CA . LYS B 1 282 ? 1.268 -32.156 -8.922 1 90.12 282 LYS B CA 1
ATOM 4207 C C . LYS B 1 282 ? 0.335 -32.906 -7.965 1 90.12 282 LYS B C 1
ATOM 4209 O O . LYS B 1 282 ? -0.226 -33.938 -8.312 1 90.12 282 LYS B O 1
ATOM 4214 N N . ALA B 1 283 ? 0.246 -32.438 -6.82 1 78.06 283 ALA B N 1
ATOM 4215 C CA . ALA B 1 283 ? -0.59 -33.094 -5.812 1 78.06 283 ALA B CA 1
ATOM 4216 C C . ALA B 1 283 ? -2.062 -32.75 -6.02 1 78.06 283 ALA B C 1
ATOM 4218 O O . ALA B 1 283 ? -2.391 -31.703 -6.582 1 78.06 283 ALA B O 1
#

Organism: Lacticaseibacillus paracasei (strain ATCC 334 / BCRC 17002 / CCUG 31169 / CIP 107868 / KCTC 3260 / NRRL B-441) (NCBI:txid321967)

pLDDT: mean 95.94, std 4.62, range [75.0, 98.94]

Secondary structure (DSSP, 8-state):
--HHHHHHHHHHHHHHHHHHHT---HHHHHHHHHHHTT----HHHHHHHHHHHHTT--HHHHHHHHHHHHHHHHHHHHHHTSTTTT--SEETTEE-HHHHH-HHHHHHHHHHHHHHHHHHHHHH-TTTHHHHHHHHHHHHSTTTHHHHHHHHHHGGGSPPPHHHHHHHHIIIIIHHHHHHHHHHGGGS---HHHHHHHHHHHHHHHHHHHHHHHHHHHHS-HHHHTS-TTHHHHTT---HHHHHHHHHHHHHHHHHHHHHHHHHHT-SS--HHHHHHHGGGT-/--HHHHHHHHHHHHHHHHHHHT---HHHHHHHHHHHTT----HHHHHHHHHHHHTT--HHHHHHHHHHHHHHHHHHHHHHTSTTTT--SEETTEE-HHHHH-HHHHHHHHHHHHHHHHHHHHHH-TTTHHHHHHHHHHHHSTTTHHHHHHHHHHGGGSPPPHHHHHHHHIIIIIHHHHHHHHHHGGGS---HHHHHHHHHHHHHHHHHHHHHHHHHHHHS-HHHHTS-TTHHHHTT---HHHHHHHHHHHHHHHHHHHHHHHHHHT-SS--HHHHHHHGGGT-

Nearest PDB structures (foldseek):
  4lfg-assembly1_B  TM=9.330E-01  e=2.578E-19  Streptococcus uberis 0140J
  3uca-assembly1_B  TM=9.155E-01  e=6.519E-16  Clostridium perfringens
  5e8h-assembly1_B  TM=8.751E-01  e=5.236E-15  Arabidopsis thaliana
  6sxn-assembly3_D  TM=8.760E-01  e=4.818E-14  Picosynechococcus sp. PCC 7002
  6sxn-assembly2_E  TM=8.774E-01  e=4.853E-13  Picosynechococcus sp. PCC 7002

Solvent-accessible surface area (backbone atoms only — not comparable to full-atom values): 27567 Å² total; per-residue (Å²): 129,54,70,66,59,48,51,51,49,52,53,36,52,51,50,41,52,56,59,50,67,68,40,70,47,64,72,56,32,48,53,39,48,53,61,60,67,48,57,77,85,57,57,50,33,48,44,14,48,31,46,17,52,51,51,73,29,63,60,78,78,44,37,59,53,28,33,23,54,45,28,42,53,45,18,51,52,42,53,46,32,30,77,67,58,65,45,42,65,35,45,64,70,34,66,20,50,36,75,71,64,32,58,43,52,25,50,47,26,20,52,18,30,43,30,39,20,45,23,46,32,15,67,76,27,60,86,54,8,11,60,49,36,27,46,48,20,46,17,51,4,41,76,6,21,42,32,12,48,51,48,54,59,59,23,45,81,40,86,66,52,71,68,55,49,50,52,29,39,38,16,44,52,12,22,51,40,36,28,21,42,56,50,16,47,75,65,35,77,72,55,75,74,35,50,56,24,52,53,47,21,29,53,23,45,20,44,23,48,50,43,46,50,48,49,44,36,73,72,43,50,34,83,75,65,18,28,72,42,48,47,48,68,76,57,45,47,78,42,48,37,74,76,48,34,63,68,43,28,51,50,52,30,50,51,23,50,50,48,21,50,52,21,48,68,61,34,92,52,71,47,59,62,56,52,58,59,54,46,63,68,73,103,129,54,71,66,59,48,49,51,51,50,50,36,51,52,50,41,50,56,60,52,68,68,39,70,46,63,70,55,31,50,53,40,47,50,60,60,67,48,57,78,86,55,58,50,34,48,44,13,48,30,48,18,51,52,52,73,29,63,61,81,79,45,36,60,54,30,30,23,52,44,27,40,54,46,18,52,52,42,51,44,34,30,76,67,58,63,45,42,65,35,44,65,71,32,65,20,52,36,76,72,65,32,59,44,53,24,50,47,26,20,51,19,30,44,32,37,19,45,23,45,32,15,66,77,27,61,86,53,9,11,60,48,35,27,46,48,20,46,18,50,4,41,78,7,21,40,32,12,48,50,49,53,60,58,24,44,82,40,89,65,53,71,69,55,49,50,51,28,40,39,16,45,51,13,23,51,40,35,28,21,43,54,51,16,48,74,64,36,76,73,56,74,76,34,50,56,25,51,52,47,22,27,54,22,44,21,44,24,49,51,42,45,51,46,49,44,35,74,71,44,50,36,83,75,65,18,29,72,45,46,47,49,69,74,56,46,46,78,41,50,37,75,76,50,34,63,68,43,29,52,50,52,30,51,51,23,51,51,48,22,51,52,21,48,70,60,36,92,49,71,48,58,60,56,52,58,58,53,46,63,70,74,103